Protein AF-A0A7X8UAV3-F1 (afdb_monomer)

Sequence (496 aa):
MQEWIASYLECLGEKLLIIQKEFDGFNDTNERLDLLALDESRILAVIENELGDTGKDVAWQALKYVSYCSTLTKQQIKEKFQAYLDKYSLNENAEEKIVKFFKDKPFSEISLNENDQRMILVAAKFRKEVTLTVMWKLNHGIQVQCIKVTPYEYNEEILLDMEQIIPVKVKFGESGPWRGSTGVARDKQEENMKKSRSLFIFTVLIVLAATLLVSCSNPAELGSKTGKNGLAAGKDAQSMLAQPAYHLAPFRTEPGILFYETPERVGFRMLDGIFLYNYKEDRMEVNFALSEGCFPSQYVISPAMGVDEQSIIINGFNPSDGTQCDHYYRYDIKSAKINRVEAKAADKFILPYPSEARQIQALRADTWAVEDLRYYPEGSAKAYVPFKIEELPTTTYEWSKHNQAIPLAPRLTLTRDGRFTFLYSELSSYLNYGQYRINGSEYTLNTKDGRYTYVFHKVGDNLSFDAKQSAVCTLDDSTDLPDGAIFSIKKQVPGT

Solvent-accessible surface area (backbone atoms only — not comparable to full-atom values): 28756 Å² total; per-residue (Å²): 107,70,71,54,48,74,74,42,46,64,61,77,74,51,72,68,45,78,37,40,66,63,44,39,90,52,87,98,46,82,63,64,46,51,31,35,28,38,39,88,87,34,27,42,35,34,37,38,72,48,91,61,95,74,40,77,55,58,70,54,51,38,50,54,51,39,59,62,55,64,74,46,46,55,65,56,50,44,52,49,22,32,58,38,25,66,74,79,39,77,93,57,57,40,64,61,53,52,18,55,72,60,73,67,44,58,64,91,79,57,76,44,43,86,56,82,50,32,34,36,39,36,26,68,62,81,39,68,70,44,51,52,53,50,51,52,34,46,78,71,74,42,49,59,36,34,31,37,39,47,81,43,81,55,94,95,37,82,44,75,48,63,43,56,66,34,67,71,69,79,86,79,81,89,77,87,82,93,81,90,82,84,86,91,89,51,87,76,60,50,59,61,51,46,53,54,50,55,57,48,58,57,53,41,61,60,51,49,68,63,46,65,82,74,69,78,76,72,85,85,74,75,73,84,83,82,64,101,48,65,57,74,88,84,70,62,49,59,77,35,62,34,76,44,62,66,69,50,35,72,72,54,92,67,75,41,48,53,23,33,76,58,102,48,38,41,25,35,33,43,93,64,23,43,36,29,32,30,68,78,75,74,40,71,72,40,78,32,15,71,38,92,56,74,51,53,89,71,42,46,78,49,65,29,35,21,70,79,75,48,32,40,36,38,35,30,33,22,78,89,78,68,48,66,38,63,39,34,35,42,32,33,62,89,79,73,44,43,41,74,43,88,41,76,63,64,77,82,47,43,48,78,59,61,54,71,73,50,33,65,64,28,38,45,51,94,53,46,50,61,56,46,34,29,39,31,54,90,99,44,91,62,68,41,67,76,41,56,72,92,74,48,69,59,51,47,26,34,31,82,87,55,68,82,89,51,96,69,63,34,34,41,28,37,37,84,87,34,36,35,25,50,46,58,34,89,76,55,91,68,83,46,36,29,42,44,47,77,60,91,52,38,34,45,34,36,28,73,83,66,83,42,42,42,32,31,35,57,55,86,88,27,35,26,35,37,48,88,73,21,58,90,48,63,27,77,87,73,46,65,64,54,65,62,42,60,24,36,64,59,77,79,71,81,82,129

Structure (mmCIF, N/CA/C/O backbone):
data_AF-A0A7X8UAV3-F1
#
_entry.id   AF-A0A7X8UAV3-F1
#
loop_
_atom_site.group_PDB
_atom_site.id
_atom_site.type_symbol
_atom_site.label_atom_id
_atom_site.label_alt_id
_atom_site.label_comp_id
_atom_site.label_asym_id
_atom_site.label_entity_id
_atom_site.label_seq_id
_atom_site.pdbx_PDB_ins_code
_atom_site.Cartn_x
_atom_site.Cartn_y
_atom_site.Cartn_z
_atom_site.occupancy
_atom_site.B_iso_or_equiv
_atom_site.auth_seq_id
_atom_site.auth_comp_id
_atom_site.auth_asym_id
_atom_site.auth_atom_id
_atom_site.pdbx_PDB_model_num
ATOM 1 N N . MET A 1 1 ? -23.070 18.636 -17.776 1.00 62.28 1 MET A N 1
ATOM 2 C CA . MET A 1 1 ? -22.454 17.919 -16.638 1.00 62.28 1 MET A CA 1
ATOM 3 C C . MET A 1 1 ? -23.043 18.389 -15.314 1.00 62.28 1 MET A C 1
ATOM 5 O O . MET A 1 1 ? -23.730 17.601 -14.686 1.00 62.28 1 MET A O 1
ATOM 9 N N . GLN A 1 2 ? -22.892 19.665 -14.950 1.00 65.19 2 GLN A N 1
ATOM 10 C CA . GLN A 1 2 ? -23.460 20.243 -13.723 1.00 65.19 2 GLN A CA 1
ATOM 11 C C . GLN A 1 2 ? -24.976 20.011 -13.551 1.00 65.19 2 GLN A C 1
ATOM 13 O O . GLN A 1 2 ? -25.397 19.490 -12.526 1.00 65.19 2 GLN A O 1
ATOM 18 N N . GLU A 1 3 ? -25.796 20.311 -14.570 1.00 68.31 3 GLU A N 1
ATOM 19 C CA . GLU A 1 3 ? -27.254 20.056 -14.530 1.00 68.31 3 GLU A CA 1
ATOM 20 C C . GLU A 1 3 ? -27.597 18.575 -14.313 1.00 68.31 3 GLU A C 1
ATOM 22 O O . GLU A 1 3 ? -28.582 18.244 -13.657 1.00 68.31 3 GLU A O 1
ATOM 27 N N . TRP A 1 4 ? -26.755 17.676 -14.827 1.00 70.38 4 TRP A N 1
ATOM 28 C CA . TRP A 1 4 ? -26.938 16.237 -14.673 1.00 70.38 4 TRP A CA 1
ATOM 29 C C . TRP A 1 4 ? -26.626 15.789 -13.244 1.00 70.38 4 TRP A C 1
ATOM 31 O O . TRP A 1 4 ? -27.417 15.070 -12.644 1.00 70.38 4 TRP A O 1
ATOM 41 N N . ILE A 1 5 ? -25.511 16.265 -12.678 1.00 67.88 5 ILE A N 1
ATOM 42 C CA . ILE A 1 5 ? -25.114 15.982 -11.290 1.00 67.88 5 ILE A CA 1
ATOM 43 C C . ILE A 1 5 ? -26.162 16.530 -10.316 1.00 67.88 5 ILE A C 1
ATOM 45 O O . ILE A 1 5 ? -26.572 15.825 -9.400 1.00 67.88 5 ILE A O 1
ATOM 49 N N . ALA A 1 6 ? -26.646 17.755 -10.539 1.00 63.75 6 ALA A N 1
ATOM 50 C CA . ALA A 1 6 ? -27.684 18.362 -9.708 1.00 63.75 6 ALA A CA 1
ATOM 51 C C . ALA A 1 6 ? -29.021 17.598 -9.770 1.00 63.75 6 ALA A C 1
ATOM 53 O O . ALA A 1 6 ? -29.738 17.546 -8.774 1.00 63.75 6 ALA A O 1
ATOM 54 N N . SER A 1 7 ? -29.340 16.985 -10.916 1.00 66.44 7 SER A N 1
ATOM 55 C CA . SER A 1 7 ? -30.576 16.211 -11.111 1.00 66.44 7 SER A CA 1
ATOM 56 C C . SER A 1 7 ? -30.490 14.773 -10.584 1.00 66.44 7 SER A C 1
ATOM 58 O O . SER A 1 7 ? -31.520 14.182 -10.273 1.00 66.44 7 SER A O 1
ATOM 60 N N . TYR A 1 8 ? -29.282 14.211 -10.459 1.00 68.94 8 TYR A N 1
ATOM 61 C CA . TYR A 1 8 ? -29.060 12.803 -10.114 1.00 68.94 8 TYR A CA 1
ATOM 62 C C . TYR A 1 8 ? -27.954 12.616 -9.068 1.00 68.94 8 TYR A C 1
ATOM 64 O O . TYR A 1 8 ? -27.073 11.792 -9.250 1.00 68.94 8 TYR A O 1
ATOM 72 N N . LEU A 1 9 ? -28.003 13.344 -7.949 1.00 69.62 9 LEU A N 1
ATOM 73 C CA . LEU A 1 9 ? -26.950 13.369 -6.911 1.00 69.62 9 LEU A CA 1
ATOM 74 C C . LEU A 1 9 ? -26.507 11.997 -6.381 1.00 69.62 9 LEU A C 1
ATOM 76 O O . LEU A 1 9 ? -25.360 11.839 -5.969 1.00 69.62 9 LEU A O 1
ATOM 80 N N . GLU A 1 10 ? -27.393 11.001 -6.424 1.00 69.00 10 GLU A N 1
ATOM 81 C CA . GLU A 1 10 ? -27.090 9.608 -6.077 1.00 69.00 10 GLU A CA 1
ATOM 82 C C . GLU A 1 10 ? -25.920 9.037 -6.903 1.00 69.00 10 GLU A C 1
ATOM 84 O O . GLU A 1 10 ? -25.206 8.151 -6.432 1.00 69.00 10 GLU A O 1
ATOM 89 N N . CYS A 1 11 ? -25.655 9.590 -8.096 1.00 69.81 11 CYS A N 1
ATOM 90 C CA . CYS A 1 11 ? -24.529 9.222 -8.955 1.00 69.81 11 CYS A CA 1
ATOM 91 C C . CYS A 1 11 ? -23.155 9.517 -8.330 1.00 69.81 11 CYS A C 1
ATOM 93 O O . CYS A 1 11 ? -22.162 8.920 -8.738 1.00 69.81 11 CYS A O 1
ATOM 95 N N . LEU A 1 12 ? -23.080 10.395 -7.323 1.00 77.88 12 LEU A N 1
ATOM 96 C CA . LEU A 1 12 ? -21.849 10.654 -6.565 1.00 77.88 12 LEU A CA 1
ATOM 97 C C . LEU A 1 12 ? -21.579 9.559 -5.508 1.00 77.88 12 LEU A C 1
ATOM 99 O O . LEU A 1 12 ? -20.529 9.522 -4.858 1.00 77.88 12 LEU A O 1
ATOM 103 N N . GLY A 1 13 ? -22.507 8.606 -5.368 1.00 73.00 13 GLY A N 1
ATOM 104 C CA . GLY A 1 13 ? -22.377 7.433 -4.511 1.00 73.00 13 GLY A CA 1
ATOM 105 C C . GLY A 1 13 ? -22.521 7.751 -3.026 1.00 73.00 13 GLY A C 1
ATOM 106 O O . GLY A 1 13 ? -21.902 7.070 -2.207 1.00 73.00 13 GLY A O 1
ATOM 107 N N . GLU A 1 14 ? -23.258 8.810 -2.695 1.00 81.69 14 GLU A N 1
ATOM 108 C CA . GLU A 1 14 ? -23.628 9.218 -1.340 1.00 81.69 14 GLU A CA 1
ATOM 109 C C . GLU A 1 14 ? -24.840 10.159 -1.373 1.00 81.69 14 GLU A C 1
ATOM 111 O O . GLU A 1 14 ? -25.177 10.737 -2.408 1.00 81.69 14 GLU A O 1
ATOM 116 N N . LYS A 1 15 ? -25.512 10.310 -0.228 1.00 88.44 15 LYS A N 1
ATOM 117 C CA . LYS A 1 15 ? -26.692 11.164 -0.118 1.00 88.44 15 LYS A CA 1
ATOM 118 C C . LYS A 1 15 ? -26.277 12.607 0.173 1.00 88.44 15 LYS A C 1
ATOM 120 O O . LYS A 1 15 ? -25.666 12.884 1.205 1.00 88.44 15 LYS A O 1
ATOM 125 N N . LEU A 1 16 ? -26.658 13.523 -0.714 1.00 92.12 16 LEU A N 1
ATOM 126 C CA . LEU A 1 16 ? -26.340 14.948 -0.623 1.00 92.12 16 LEU A CA 1
ATOM 127 C C . LEU A 1 16 ? -27.597 15.802 -0.759 1.00 92.12 16 LEU A C 1
ATOM 129 O O . LEU A 1 16 ? -28.515 15.465 -1.506 1.00 92.12 16 LEU A O 1
ATOM 133 N N . LEU A 1 17 ? -27.620 16.924 -0.045 1.00 92.94 17 LEU A N 1
ATOM 134 C CA . LEU A 1 17 ? -28.617 17.976 -0.205 1.00 92.94 17 LEU A CA 1
ATOM 135 C C . LEU A 1 17 ? -27.958 19.168 -0.888 1.00 92.94 17 LEU A C 1
ATOM 137 O O . LEU A 1 17 ? -27.161 19.860 -0.259 1.00 92.94 17 LEU A O 1
ATOM 141 N N . ILE A 1 18 ? -28.288 19.420 -2.154 1.00 92.62 18 ILE A N 1
ATOM 142 C CA . ILE A 1 18 ? -27.799 20.613 -2.854 1.00 92.62 18 ILE A CA 1
ATOM 143 C C . ILE A 1 18 ? -28.441 21.845 -2.239 1.00 92.62 18 ILE A C 1
ATOM 145 O O . ILE A 1 18 ? -29.665 21.955 -2.176 1.00 92.62 18 ILE A O 1
ATOM 149 N N . ILE A 1 19 ? -27.586 22.761 -1.795 1.00 93.25 19 ILE A N 1
ATOM 150 C CA . ILE A 1 19 ? -27.996 24.030 -1.203 1.00 93.25 19 ILE A CA 1
ATOM 151 C C . ILE A 1 19 ? -27.703 25.222 -2.108 1.00 93.25 19 ILE A C 1
ATOM 153 O O . ILE A 1 19 ? -28.259 26.294 -1.883 1.00 93.25 19 ILE A O 1
ATOM 157 N N . GLN A 1 20 ? -26.838 25.061 -3.115 1.00 91.56 20 GLN A N 1
ATOM 158 C CA . GLN A 1 20 ? -26.589 26.096 -4.110 1.00 91.56 20 GLN A CA 1
ATOM 159 C C . GLN A 1 20 ? -26.014 25.534 -5.418 1.00 91.56 20 GLN A C 1
ATOM 161 O O . GLN A 1 20 ? -25.312 24.521 -5.409 1.00 91.56 20 GLN A O 1
ATOM 166 N N . LYS A 1 21 ? -26.284 26.236 -6.527 1.00 89.62 21 LYS A N 1
ATOM 167 C CA . LYS A 1 21 ? -25.740 25.980 -7.867 1.00 89.62 21 LYS A CA 1
ATOM 168 C C . LYS A 1 21 ? -25.280 27.287 -8.511 1.00 89.62 21 LYS A C 1
ATOM 170 O O . LYS A 1 21 ? -26.042 28.253 -8.495 1.00 89.62 21 LYS A O 1
ATOM 175 N N . GLU A 1 22 ? -24.090 27.284 -9.108 1.00 84.50 22 GLU A N 1
ATOM 176 C CA . GLU A 1 22 ? -23.460 28.441 -9.764 1.00 84.50 22 GLU A CA 1
ATOM 177 C C . GLU A 1 22 ? -23.385 29.661 -8.841 1.00 84.50 22 GLU A C 1
ATOM 179 O O . GLU A 1 22 ? -23.854 30.749 -9.171 1.00 84.50 22 GLU A O 1
ATOM 184 N N . PHE A 1 23 ? -22.832 29.462 -7.644 1.00 82.81 23 PHE A N 1
ATOM 185 C CA . PHE A 1 23 ? -22.792 30.492 -6.615 1.00 82.81 23 PHE A CA 1
ATOM 186 C C . PHE A 1 23 ? -21.639 31.468 -6.813 1.00 82.81 23 PHE A C 1
ATOM 188 O O . PHE A 1 23 ? -20.482 31.069 -6.722 1.00 82.81 23 PHE A O 1
ATOM 195 N N . ASP A 1 24 ? -21.950 32.749 -6.963 1.00 80.44 24 ASP A N 1
ATOM 196 C CA . ASP A 1 24 ? -20.988 33.853 -7.068 1.00 80.44 24 ASP A CA 1
ATOM 197 C C . ASP A 1 24 ? -21.125 34.891 -5.935 1.00 80.44 24 ASP A C 1
ATOM 199 O O . ASP A 1 24 ? -20.444 35.908 -5.924 1.00 80.44 24 ASP A O 1
ATOM 203 N N . GLY A 1 25 ? -21.975 34.640 -4.933 1.00 78.00 25 GLY A N 1
ATOM 204 C CA . GLY A 1 25 ? -22.245 35.577 -3.834 1.00 78.00 25 GLY A CA 1
ATOM 205 C C . GLY A 1 25 ? -21.219 35.543 -2.693 1.00 78.00 25 GLY A C 1
ATOM 206 O O . GLY A 1 25 ? -21.607 35.620 -1.519 1.00 78.00 25 GLY A O 1
ATOM 207 N N . PHE A 1 26 ? -19.938 35.344 -3.007 1.00 79.62 26 PHE A N 1
ATOM 208 C CA . PHE A 1 26 ? -18.839 35.491 -2.051 1.00 79.62 26 PHE A CA 1
ATOM 209 C C . PHE A 1 26 ? -18.388 36.959 -2.005 1.00 79.62 26 PHE A C 1
ATOM 211 O O . PHE A 1 26 ? -18.413 37.657 -3.013 1.00 79.62 26 PHE A O 1
ATOM 218 N N . ASN A 1 27 ? -17.992 37.454 -0.831 1.00 72.38 27 ASN A N 1
ATOM 219 C CA . ASN A 1 27 ? -17.587 38.855 -0.695 1.00 72.38 27 ASN A CA 1
ATOM 220 C C . ASN A 1 27 ? -16.325 39.146 -1.522 1.00 72.38 27 ASN A C 1
ATOM 222 O O . ASN A 1 27 ? -15.382 38.357 -1.510 1.00 72.38 27 ASN A O 1
ATOM 226 N N . ASP A 1 28 ? -16.308 40.302 -2.189 1.00 70.31 28 ASP A N 1
ATOM 227 C CA . ASP A 1 28 ? -15.148 40.859 -2.901 1.00 70.31 28 ASP A CA 1
ATOM 228 C C . ASP A 1 28 ? -14.583 39.985 -4.039 1.00 70.31 28 ASP A C 1
ATOM 230 O O . ASP A 1 28 ? -13.444 40.171 -4.471 1.00 70.31 28 ASP A O 1
ATOM 234 N N . THR A 1 29 ? -15.378 39.048 -4.568 1.00 75.31 29 THR A N 1
ATOM 235 C CA . THR A 1 29 ? -14.990 38.195 -5.695 1.00 75.31 29 THR A CA 1
ATOM 236 C C . THR A 1 29 ? -16.182 37.858 -6.594 1.00 75.31 29 THR A C 1
ATOM 238 O O . THR A 1 29 ? -17.299 37.713 -6.118 1.00 75.31 29 THR A O 1
ATOM 241 N N . ASN A 1 30 ? -15.928 37.717 -7.899 1.00 74.56 30 ASN A N 1
ATOM 242 C CA . ASN A 1 30 ? -16.897 37.210 -8.884 1.00 74.56 30 ASN A CA 1
ATOM 243 C C . ASN A 1 30 ? -16.626 35.734 -9.230 1.00 74.56 30 ASN A C 1
ATOM 245 O O . ASN A 1 30 ? -17.049 35.240 -10.276 1.00 74.56 30 ASN A O 1
ATOM 249 N N . GLU A 1 31 ? -15.823 35.051 -8.412 1.00 81.44 31 GLU A N 1
ATOM 250 C CA . GLU A 1 31 ? -15.554 33.631 -8.591 1.00 81.44 31 GLU A CA 1
ATOM 251 C C . GLU A 1 31 ? -16.804 32.808 -8.295 1.00 81.44 31 GLU A C 1
ATOM 253 O O . GLU A 1 31 ? -17.526 33.061 -7.330 1.00 81.44 31 GLU A O 1
ATOM 258 N N . ARG A 1 32 ? -17.043 31.815 -9.150 1.00 84.44 32 ARG A N 1
ATOM 259 C CA . ARG A 1 32 ? -18.284 31.058 -9.181 1.00 84.44 32 ARG A CA 1
ATOM 260 C C . ARG A 1 32 ? -18.030 29.599 -8.836 1.00 84.44 32 ARG A C 1
ATOM 262 O O . ARG A 1 32 ? -17.356 28.903 -9.590 1.00 84.44 32 ARG A O 1
ATOM 269 N N . LEU A 1 33 ? -18.579 29.175 -7.707 1.00 87.38 33 LEU A N 1
ATOM 270 C CA . LEU A 1 33 ? -18.626 27.786 -7.262 1.00 87.38 33 LEU A CA 1
ATOM 271 C C . LEU A 1 33 ? -19.700 27.033 -8.057 1.00 87.38 33 LEU A C 1
ATOM 273 O O . LEU A 1 33 ? -20.838 27.507 -8.136 1.00 87.38 33 LEU A O 1
ATOM 277 N N . ASP A 1 34 ? -19.375 25.857 -8.589 1.00 89.88 34 ASP A N 1
ATOM 278 C CA . ASP A 1 34 ? -20.308 25.084 -9.420 1.00 89.88 34 ASP A CA 1
ATOM 279 C C . ASP A 1 34 ? -21.493 24.565 -8.593 1.00 89.88 34 ASP A C 1
ATOM 281 O O . ASP A 1 34 ? -22.655 24.872 -8.879 1.00 89.88 34 ASP A O 1
ATOM 285 N N . LEU A 1 35 ? -21.220 23.802 -7.532 1.00 92.12 35 LEU A N 1
ATOM 286 C CA . LEU A 1 35 ? -22.246 23.202 -6.679 1.00 92.12 35 LEU A CA 1
ATOM 287 C C . LEU A 1 35 ? -21.811 23.194 -5.204 1.00 92.12 35 LEU A C 1
ATOM 289 O O . LEU A 1 35 ? -20.675 22.863 -4.861 1.00 92.12 35 LEU A O 1
ATOM 293 N N . LEU A 1 36 ? -22.755 23.511 -4.315 1.00 94.19 36 LEU A N 1
ATOM 294 C CA . LEU A 1 36 ? -22.590 23.415 -2.863 1.00 94.19 36 LEU A CA 1
ATOM 295 C C . LEU A 1 36 ? -23.649 22.484 -2.284 1.00 94.19 36 LEU A C 1
ATOM 297 O O . LEU A 1 36 ? -24.844 22.668 -2.538 1.00 94.19 36 LEU A O 1
ATOM 301 N N . ALA A 1 37 ? -23.227 21.530 -1.460 1.00 94.50 37 ALA A N 1
ATOM 302 C CA . ALA A 1 37 ? -24.121 20.579 -0.816 1.00 94.50 37 ALA A CA 1
ATOM 303 C C . ALA A 1 37 ? -23.868 20.438 0.690 1.00 94.50 37 ALA A C 1
ATOM 305 O O . ALA A 1 37 ? -22.791 20.756 1.189 1.00 94.50 37 ALA A O 1
ATOM 306 N N . LEU A 1 38 ? -24.865 19.909 1.398 1.00 94.50 38 LEU A N 1
ATOM 307 C CA . LEU A 1 38 ? -24.730 19.325 2.730 1.00 94.50 38 LEU A CA 1
ATOM 308 C C . LEU A 1 38 ? -24.703 17.802 2.623 1.00 94.50 38 LEU A C 1
ATOM 310 O O . LEU A 1 38 ? -25.487 17.212 1.876 1.00 94.50 38 LEU A O 1
ATOM 314 N N . ASP A 1 39 ? -23.838 17.172 3.410 1.00 91.62 39 ASP A N 1
ATOM 315 C CA . ASP A 1 39 ? -23.808 15.720 3.562 1.00 91.62 39 ASP A CA 1
ATOM 316 C C . ASP A 1 39 ? -24.460 15.241 4.864 1.00 91.62 39 ASP A C 1
ATOM 318 O O . ASP A 1 39 ? -24.826 16.030 5.741 1.00 91.62 39 ASP A O 1
ATOM 322 N N . GLU A 1 40 ? -24.607 13.922 5.008 1.00 89.62 40 GLU A N 1
ATOM 323 C CA . GLU A 1 40 ? -25.211 13.314 6.200 1.00 89.62 40 GLU A CA 1
ATOM 324 C C . GLU A 1 40 ? -24.398 13.550 7.490 1.00 89.62 40 GLU A C 1
ATOM 326 O O . GLU A 1 40 ? -24.946 13.445 8.590 1.00 89.62 40 GLU A O 1
ATOM 331 N N . SER A 1 41 ? -23.118 13.921 7.373 1.00 88.44 41 SER A N 1
ATOM 332 C CA . SER A 1 41 ? -22.238 14.262 8.498 1.00 88.44 41 SER A CA 1
ATOM 333 C C . SER A 1 41 ? -22.388 15.712 8.966 1.00 88.44 41 SER A C 1
ATOM 335 O O . SER A 1 41 ? -21.832 16.063 10.013 1.00 88.44 41 SER A O 1
ATOM 337 N N . ARG A 1 42 ? -23.212 16.517 8.276 1.00 90.75 42 ARG A N 1
ATOM 338 C CA . ARG A 1 42 ? -23.506 17.937 8.554 1.00 90.75 42 ARG A CA 1
ATOM 339 C C . ARG A 1 42 ? -22.382 18.900 8.161 1.00 90.75 42 ARG A C 1
ATOM 341 O O . ARG A 1 42 ? -22.332 20.020 8.679 1.00 90.75 42 ARG A O 1
ATOM 348 N N . ILE A 1 43 ? -21.497 18.487 7.258 1.00 91.12 43 ILE A N 1
ATOM 349 C CA . ILE A 1 43 ? -20.448 19.353 6.704 1.00 91.12 43 ILE A CA 1
ATOM 350 C C . ILE A 1 43 ? -20.809 19.789 5.283 1.00 91.12 43 ILE A C 1
ATOM 352 O O . ILE A 1 43 ? -21.627 19.155 4.608 1.00 91.12 43 ILE A O 1
ATOM 356 N N . LEU A 1 44 ? -20.219 20.899 4.838 1.00 94.81 44 LEU A N 1
ATOM 357 C CA . LEU A 1 44 ? -20.378 21.355 3.462 1.00 94.81 44 LEU A CA 1
ATOM 358 C C . LEU A 1 44 ? -19.471 20.552 2.525 1.00 94.81 44 LEU A C 1
ATOM 360 O O . LEU A 1 44 ? -18.290 20.336 2.806 1.00 94.81 44 LEU A O 1
ATOM 364 N N . ALA A 1 45 ? -20.036 20.154 1.390 1.00 94.38 45 ALA A N 1
ATOM 365 C CA . ALA A 1 45 ? -19.331 19.557 0.271 1.00 94.38 45 ALA A CA 1
ATOM 366 C C . ALA A 1 45 ? -19.316 20.549 -0.899 1.00 94.38 45 ALA A C 1
ATOM 368 O O . ALA A 1 45 ? -20.363 20.914 -1.437 1.00 94.38 45 ALA A O 1
ATOM 369 N N . VAL A 1 46 ? -18.115 20.988 -1.266 1.00 94.44 46 VAL A N 1
ATOM 370 C CA . VAL A 1 46 ? -17.829 21.799 -2.453 1.00 94.44 46 VAL A CA 1
ATOM 371 C C . VAL A 1 46 ? -17.626 20.853 -3.624 1.00 94.44 46 VAL A C 1
ATOM 373 O O . VAL A 1 46 ? -16.716 20.024 -3.582 1.00 94.44 46 VAL A O 1
ATOM 376 N N . ILE A 1 47 ? -18.467 20.957 -4.649 1.00 92.69 47 ILE A N 1
ATOM 377 C CA . ILE A 1 47 ? -18.432 20.069 -5.809 1.00 92.69 47 ILE A CA 1
ATOM 378 C C . ILE A 1 47 ? -18.046 20.900 -7.031 1.00 92.69 47 ILE A C 1
ATOM 380 O O . ILE A 1 47 ? -18.800 21.780 -7.432 1.00 92.69 47 ILE A O 1
ATOM 384 N N . GLU A 1 48 ? -16.885 20.605 -7.610 1.00 91.00 48 GLU A N 1
ATOM 385 C CA . GLU A 1 48 ? -16.327 21.320 -8.763 1.00 91.00 48 GLU A CA 1
ATOM 386 C C . GLU A 1 48 ? -16.200 20.373 -9.951 1.00 91.00 48 GLU A C 1
ATOM 388 O O . GLU A 1 48 ? -15.632 19.279 -9.821 1.00 91.00 48 GLU A O 1
ATOM 393 N N . ASN A 1 49 ? -16.720 20.784 -11.109 1.00 86.31 49 ASN A N 1
ATOM 394 C CA . ASN A 1 49 ? -16.665 19.975 -12.318 1.00 86.31 49 ASN A CA 1
ATOM 395 C C . ASN A 1 49 ? -15.674 20.522 -13.342 1.00 86.31 49 ASN A C 1
ATOM 397 O O . ASN A 1 49 ? -15.716 21.683 -13.738 1.00 86.31 49 ASN A O 1
ATOM 401 N N . GLU A 1 50 ? -14.847 19.639 -13.884 1.00 79.50 50 GLU A N 1
ATOM 402 C CA . GLU A 1 50 ? -13.921 19.989 -14.946 1.00 79.50 50 GLU A CA 1
ATOM 403 C C . GLU A 1 50 ? -14.441 19.540 -16.315 1.00 79.50 50 GLU A C 1
ATOM 405 O O . GLU A 1 50 ? -14.587 18.349 -16.596 1.00 79.50 50 GLU A O 1
ATOM 410 N N . LEU A 1 51 ? -14.704 20.527 -17.178 1.00 65.62 51 LEU A N 1
ATOM 411 C CA . LEU A 1 51 ? -15.158 20.325 -18.559 1.00 65.62 51 LEU A CA 1
ATOM 412 C C . LEU A 1 51 ? -14.001 20.219 -19.570 1.00 65.62 51 LEU A C 1
ATOM 414 O O . LEU A 1 51 ? -14.243 19.892 -20.730 1.00 65.62 51 LEU A O 1
ATOM 418 N N . GLY A 1 52 ? -12.767 20.535 -19.162 1.00 59.34 52 GLY A N 1
ATOM 419 C CA . GLY A 1 52 ? -11.599 20.629 -20.040 1.00 59.34 52 GLY A CA 1
ATOM 420 C C . GLY A 1 52 ? -10.554 19.541 -19.797 1.00 59.34 52 GLY A C 1
ATOM 421 O O . GLY A 1 52 ? -10.504 18.913 -18.747 1.00 59.34 52 GLY A O 1
ATOM 422 N N . ASP A 1 53 ? -9.657 19.347 -20.762 1.00 54.47 53 ASP A N 1
ATOM 423 C CA . ASP A 1 53 ? -8.613 18.324 -20.662 1.00 54.47 53 ASP A CA 1
ATOM 424 C C . ASP A 1 53 ? -7.466 18.704 -19.717 1.00 54.47 53 ASP A C 1
ATOM 426 O O . ASP A 1 53 ? -6.575 17.879 -19.515 1.00 54.47 53 ASP A O 1
ATOM 430 N N . THR A 1 54 ? -7.393 19.941 -19.204 1.00 55.53 54 THR A N 1
ATOM 431 C CA . THR A 1 54 ? -6.181 20.512 -18.587 1.00 55.53 54 THR A CA 1
ATOM 432 C C . THR A 1 54 ? -5.905 20.108 -17.147 1.00 55.53 54 THR A C 1
ATOM 434 O O . THR A 1 54 ? -4.737 20.138 -16.769 1.00 55.53 54 THR A O 1
ATOM 437 N N . GLY A 1 55 ? -6.884 19.715 -16.342 1.00 55.88 55 GLY A N 1
ATOM 438 C CA . GLY A 1 55 ? -6.718 19.308 -14.941 1.00 55.88 55 GLY A CA 1
ATOM 439 C C . GLY A 1 55 ? -6.381 20.433 -13.954 1.00 55.88 55 GLY A C 1
ATOM 440 O O . GLY A 1 55 ? -6.715 20.373 -12.776 1.00 55.88 55 GLY A O 1
ATOM 441 N N . LYS A 1 56 ? -5.591 21.415 -14.399 1.00 59.16 56 LYS A N 1
ATOM 442 C CA . LYS A 1 56 ? -4.674 22.169 -13.532 1.00 59.16 56 LYS A CA 1
ATOM 443 C C . LYS A 1 56 ? -5.357 22.999 -12.448 1.00 59.16 56 LYS A C 1
ATOM 445 O O . LYS A 1 56 ? -4.831 23.058 -11.340 1.00 59.16 56 LYS A O 1
ATOM 450 N N . ASP A 1 57 ? -6.510 23.591 -12.739 1.00 69.81 57 ASP A N 1
ATOM 451 C CA . ASP A 1 57 ? -7.084 24.621 -11.868 1.00 69.81 57 ASP A CA 1
ATOM 452 C C . ASP A 1 57 ? -8.185 24.096 -10.935 1.00 69.81 57 ASP A C 1
ATOM 454 O O . ASP A 1 57 ? -8.414 24.691 -9.881 1.00 69.81 57 ASP A O 1
ATOM 458 N N . VAL A 1 58 ? -8.794 22.938 -11.232 1.00 78.19 58 VAL A N 1
ATOM 459 C CA . VAL A 1 58 ? -9.980 22.441 -10.506 1.00 78.19 58 VAL A CA 1
ATOM 460 C C . VAL A 1 58 ? -9.697 22.173 -9.022 1.00 78.19 58 VAL A C 1
ATOM 462 O O . VAL A 1 58 ? -10.479 22.530 -8.142 1.00 78.19 58 VAL A O 1
ATOM 465 N N . ALA A 1 59 ? -8.527 21.611 -8.699 1.00 80.38 59 ALA A N 1
ATOM 466 C CA . ALA A 1 59 ? -8.149 21.331 -7.314 1.00 80.38 59 ALA A CA 1
ATOM 467 C C . ALA A 1 59 ? -7.820 22.605 -6.520 1.00 80.38 59 ALA A C 1
ATOM 469 O O . ALA A 1 59 ? -7.966 22.617 -5.292 1.00 80.38 59 ALA A O 1
ATOM 470 N N . TRP A 1 60 ? -7.348 23.656 -7.194 1.00 82.81 60 TRP A N 1
ATOM 471 C CA . TRP A 1 60 ? -7.101 24.959 -6.581 1.00 82.81 60 TRP A CA 1
ATOM 472 C C . TRP A 1 60 ? -8.412 25.724 -6.377 1.00 82.81 60 TRP A C 1
ATOM 474 O O . TRP A 1 60 ? -8.640 26.249 -5.289 1.00 82.81 60 TRP A O 1
ATOM 484 N N . GLN A 1 61 ? -9.305 25.716 -7.370 1.00 85.06 61 GLN A N 1
ATOM 485 C CA . GLN A 1 61 ? -10.649 26.296 -7.280 1.00 85.06 61 GLN A CA 1
ATOM 486 C C . GLN A 1 61 ? -11.442 25.691 -6.122 1.00 85.06 61 GLN A C 1
ATOM 488 O O . GLN A 1 61 ? -11.858 26.422 -5.224 1.00 85.06 61 GLN A O 1
ATOM 493 N N . ALA A 1 62 ? -11.524 24.361 -6.054 1.00 89.50 62 ALA A N 1
ATOM 494 C CA . ALA A 1 62 ? -12.210 23.676 -4.962 1.00 89.50 62 ALA A CA 1
ATOM 495 C C . ALA A 1 62 ? -11.634 24.038 -3.582 1.00 89.50 62 ALA A C 1
ATOM 497 O O . ALA A 1 62 ? -12.382 24.216 -2.623 1.00 89.50 62 ALA A O 1
ATOM 498 N N . LEU A 1 63 ? -10.308 24.205 -3.474 1.00 89.38 63 LEU A N 1
ATOM 499 C CA . LEU A 1 63 ? -9.668 24.596 -2.215 1.00 89.38 63 LEU A CA 1
ATOM 500 C C . LEU A 1 63 ? -10.032 26.024 -1.800 1.00 89.38 63 LEU A C 1
ATOM 502 O O . LEU A 1 63 ? -10.320 26.264 -0.626 1.00 89.38 63 LEU A O 1
ATOM 506 N N . LYS A 1 64 ? -10.037 26.966 -2.750 1.00 89.62 64 LYS A N 1
ATOM 507 C CA . LYS A 1 64 ? -10.471 28.345 -2.491 1.00 89.62 64 LYS A CA 1
ATOM 508 C C . LYS A 1 64 ? -11.919 28.380 -2.016 1.00 89.62 64 LYS A C 1
ATOM 510 O O . LYS A 1 64 ? -12.211 29.013 -1.006 1.00 89.62 64 LYS A O 1
ATOM 515 N N . TYR A 1 65 ? -12.809 27.652 -2.684 1.00 90.56 65 TYR A N 1
ATOM 516 C CA . TYR A 1 65 ? -14.220 27.640 -2.313 1.00 90.56 65 TYR A CA 1
ATOM 517 C C . TYR A 1 65 ? -14.481 26.949 -0.978 1.00 90.56 65 TYR A C 1
ATOM 519 O O . TYR A 1 65 ? -15.312 27.431 -0.210 1.00 90.56 65 TYR A O 1
ATOM 527 N N . VAL A 1 66 ? -13.736 25.892 -0.643 1.00 90.88 66 VAL A N 1
ATOM 528 C CA . VAL A 1 66 ? -13.753 25.322 0.713 1.00 90.88 66 VAL A CA 1
ATOM 529 C C . VAL A 1 66 ? -13.344 26.370 1.744 1.00 90.88 66 VAL A C 1
ATOM 531 O O . VAL A 1 66 ? -14.049 26.546 2.734 1.00 90.88 66 VAL A O 1
ATOM 534 N N . SER A 1 67 ? -12.277 27.131 1.482 1.00 88.94 67 SER A N 1
ATOM 535 C CA . SER A 1 67 ? -11.849 28.224 2.363 1.00 88.94 67 SER A CA 1
ATOM 536 C C . SER A 1 67 ? -12.955 29.268 2.560 1.00 88.94 67 SER A C 1
ATOM 538 O O . SER A 1 67 ? -13.260 29.632 3.694 1.00 88.94 67 SER A O 1
ATOM 540 N N . TYR A 1 68 ? -13.648 29.684 1.496 1.00 89.06 68 TYR A N 1
ATOM 541 C CA . TYR A 1 68 ? -14.784 30.604 1.625 1.00 89.06 68 TYR A CA 1
ATOM 542 C C . TYR A 1 68 ? -15.939 29.996 2.433 1.00 89.06 68 TYR A C 1
ATOM 544 O O . TYR A 1 68 ? -16.513 30.660 3.301 1.00 89.06 68 TYR A O 1
ATOM 552 N N . CYS A 1 69 ? -16.245 28.717 2.201 1.00 90.75 69 CYS A N 1
ATOM 553 C CA . CYS A 1 69 ? -17.308 27.991 2.894 1.00 90.75 69 CYS A CA 1
ATOM 554 C C . CYS A 1 69 ? -17.003 27.723 4.376 1.00 90.75 69 CYS A C 1
ATOM 556 O O . CYS A 1 69 ? -17.938 27.574 5.164 1.00 90.75 69 CYS A O 1
ATOM 558 N N . SER A 1 70 ? -15.729 27.719 4.780 1.00 90.81 70 SER A N 1
ATOM 559 C CA . SER A 1 70 ? -15.317 27.503 6.177 1.00 90.81 70 SER A CA 1
ATOM 560 C C . SER A 1 70 ? -15.852 28.555 7.147 1.00 90.81 70 SER A C 1
ATOM 562 O O . SER A 1 70 ? -16.082 28.276 8.319 1.00 90.81 70 SER A O 1
ATOM 564 N N . THR A 1 71 ? -16.125 29.759 6.644 1.00 88.62 71 THR A N 1
ATOM 565 C CA . THR A 1 71 ? -16.637 30.877 7.447 1.00 88.62 71 THR A CA 1
ATOM 566 C C . THR A 1 71 ? -18.163 30.900 7.559 1.00 88.62 71 THR A C 1
ATOM 568 O O . THR A 1 71 ? -18.717 31.726 8.287 1.00 88.62 71 THR A O 1
ATOM 571 N N . LEU A 1 72 ? -18.865 30.014 6.842 1.00 91.50 72 LEU A N 1
ATOM 572 C CA . LEU A 1 72 ? -20.322 30.027 6.792 1.00 91.50 72 LEU A CA 1
ATOM 573 C C . LEU A 1 72 ? -20.929 29.484 8.080 1.00 91.50 72 LEU A C 1
ATOM 575 O O . LEU A 1 72 ? -20.739 28.329 8.460 1.00 91.50 72 LEU A O 1
ATOM 579 N N . THR A 1 73 ? -21.745 30.319 8.710 1.00 93.44 73 THR A N 1
ATOM 580 C CA . THR A 1 73 ? -22.556 29.925 9.860 1.00 93.44 73 THR A CA 1
ATOM 581 C C . THR A 1 73 ? -23.787 29.132 9.424 1.00 93.44 73 THR A C 1
ATOM 583 O O . THR A 1 73 ? -24.302 29.290 8.316 1.00 93.44 73 THR A O 1
ATOM 586 N N . LYS A 1 74 ? -24.346 28.339 10.344 1.00 94.50 74 LYS A N 1
ATOM 587 C CA . LYS A 1 74 ? -25.628 27.634 10.164 1.00 94.50 74 LYS A CA 1
ATOM 588 C C . LYS A 1 74 ? -26.747 28.528 9.610 1.00 94.50 74 LYS A C 1
ATOM 590 O O . LYS A 1 74 ? -27.515 28.090 8.756 1.00 94.50 74 LYS A O 1
ATOM 595 N N . GLN A 1 75 ? -26.845 29.767 10.090 1.00 94.62 75 GLN A N 1
ATOM 596 C CA . GLN A 1 75 ? -27.876 30.705 9.650 1.00 94.62 75 GLN A CA 1
ATOM 597 C C . GLN A 1 75 ? -27.624 31.181 8.211 1.00 94.62 75 GLN A C 1
ATOM 599 O O . GLN A 1 75 ? -28.543 31.148 7.398 1.00 94.62 75 GLN A O 1
ATOM 604 N N . GLN A 1 76 ? -26.375 31.504 7.862 1.00 93.75 76 GLN A N 1
ATOM 605 C CA . GLN A 1 76 ? -26.002 31.866 6.489 1.00 93.75 76 GLN A CA 1
ATOM 606 C C . GLN A 1 76 ? -26.194 30.703 5.508 1.00 93.75 76 GLN A C 1
ATOM 608 O O . GLN A 1 76 ? -26.592 30.929 4.369 1.00 93.75 76 GLN A O 1
ATOM 613 N N . ILE A 1 77 ? -25.948 29.460 5.934 1.00 95.25 77 ILE A N 1
ATOM 614 C CA . ILE A 1 77 ? -26.227 28.262 5.126 1.00 95.25 77 ILE A CA 1
ATOM 615 C C . ILE A 1 77 ? -27.724 28.170 4.819 1.00 95.25 77 ILE A C 1
ATOM 617 O O . ILE A 1 77 ? -28.094 27.993 3.659 1.00 95.25 77 ILE A O 1
ATOM 621 N N . LYS A 1 78 ? -28.588 28.350 5.830 1.00 96.00 78 LYS A N 1
ATOM 622 C CA . LYS A 1 78 ? -30.046 28.366 5.638 1.00 96.00 78 LYS A CA 1
ATOM 623 C C . LYS A 1 78 ? -30.482 29.479 4.683 1.00 96.00 78 LYS A C 1
ATOM 625 O O . LYS A 1 78 ? -31.282 29.226 3.792 1.00 96.00 78 LYS A O 1
ATOM 630 N N . GLU A 1 79 ? -29.958 30.690 4.853 1.00 94.69 79 GLU A N 1
ATOM 631 C CA . GLU A 1 79 ? -30.295 31.843 4.006 1.00 94.69 79 GLU A CA 1
ATOM 632 C C . GLU A 1 79 ? -29.872 31.631 2.551 1.00 94.69 79 GLU A C 1
ATOM 634 O O . GLU A 1 79 ? -30.668 31.844 1.638 1.00 94.69 79 GLU A O 1
ATOM 639 N N . LYS A 1 80 ? -28.646 31.140 2.328 1.00 93.38 80 LYS A N 1
ATOM 640 C CA . LYS A 1 80 ? -28.157 30.796 0.986 1.00 93.38 80 LYS A CA 1
ATOM 641 C C . LYS A 1 80 ? -28.989 29.684 0.351 1.00 93.38 80 LYS A C 1
ATOM 643 O O . LYS A 1 80 ? -29.274 29.765 -0.842 1.00 93.38 80 LYS A O 1
ATOM 648 N N . PHE A 1 81 ? -29.408 28.691 1.138 1.00 95.56 81 PHE A N 1
ATOM 649 C CA . PHE A 1 81 ? -30.276 27.623 0.650 1.00 95.56 81 PHE A CA 1
ATOM 650 C C . PHE A 1 81 ? -31.682 28.129 0.310 1.00 95.56 81 PHE A C 1
ATOM 652 O O . PHE A 1 81 ? -32.218 27.775 -0.735 1.00 95.56 81 PHE A O 1
ATOM 659 N N . GLN A 1 82 ? -32.265 29.007 1.130 1.00 95.19 82 GLN A N 1
ATOM 660 C CA . GLN A 1 82 ? -33.568 29.597 0.821 1.00 95.19 82 GLN A CA 1
ATOM 661 C C . GLN A 1 82 ? -33.505 30.415 -0.471 1.00 95.19 82 GLN A C 1
ATOM 663 O O . GLN A 1 82 ? -34.345 30.225 -1.341 1.00 95.19 82 GLN A O 1
ATOM 668 N N . ALA A 1 83 ? -32.459 31.224 -0.659 1.00 92.06 83 ALA A N 1
ATOM 669 C CA . ALA A 1 83 ? -32.264 31.979 -1.896 1.00 92.06 83 ALA A CA 1
ATOM 670 C C . ALA A 1 83 ? -32.131 31.072 -3.136 1.00 92.06 83 ALA A C 1
ATOM 672 O O . ALA A 1 83 ? -32.595 31.421 -4.221 1.00 92.06 83 ALA A O 1
ATOM 673 N N . TYR A 1 84 ? -31.515 29.895 -2.985 1.00 92.31 84 TYR A N 1
ATOM 674 C CA . TYR A 1 84 ? -31.483 28.876 -4.035 1.00 92.31 84 TYR A CA 1
ATOM 675 C C . TYR A 1 84 ? -32.885 28.319 -4.336 1.00 92.31 84 TYR A C 1
ATOM 677 O O . TYR A 1 84 ? -33.283 28.262 -5.502 1.00 92.31 84 TYR A O 1
ATOM 685 N N . LEU A 1 85 ? -33.660 27.957 -3.309 1.00 92.88 85 LEU A N 1
ATOM 686 C CA . LEU A 1 85 ? -35.025 27.443 -3.475 1.00 92.88 85 LEU A CA 1
ATOM 687 C C . LEU A 1 85 ? -35.957 28.482 -4.104 1.00 92.88 85 LEU A C 1
ATOM 689 O O . LEU A 1 85 ? -36.703 28.150 -5.018 1.00 92.88 85 LEU A O 1
ATOM 693 N N . ASP A 1 86 ? -35.850 29.748 -3.712 1.00 91.69 86 ASP A N 1
ATOM 694 C CA . ASP A 1 86 ? -36.655 30.831 -4.281 1.00 91.69 86 ASP A CA 1
ATOM 695 C C . ASP A 1 86 ? -36.421 30.995 -5.796 1.00 91.69 86 ASP A C 1
ATOM 697 O O . ASP A 1 86 ? -37.312 31.438 -6.521 1.00 91.69 86 ASP A O 1
ATOM 701 N N . LYS A 1 87 ? -35.238 30.602 -6.296 1.00 88.25 87 LYS A N 1
ATOM 702 C CA . LYS A 1 87 ? -34.886 30.653 -7.722 1.00 88.25 87 LYS A CA 1
ATOM 703 C C . LYS A 1 87 ? -35.325 29.413 -8.506 1.00 88.25 87 LYS A C 1
ATOM 705 O O . LYS A 1 87 ? -35.717 29.551 -9.663 1.00 88.25 87 LYS A O 1
ATOM 710 N N . TYR A 1 88 ? -35.228 28.218 -7.921 1.00 83.75 88 TYR A N 1
ATOM 711 C CA . TYR A 1 88 ? -35.380 26.952 -8.661 1.00 83.75 88 TYR A CA 1
ATOM 712 C C . TYR A 1 88 ? -36.573 26.082 -8.223 1.00 83.75 88 TYR A C 1
ATOM 714 O O . TYR A 1 88 ? -37.038 25.265 -9.014 1.00 83.75 88 TYR A O 1
ATOM 722 N N . SER A 1 89 ? -37.098 26.280 -7.012 1.00 82.44 89 SER A N 1
ATOM 723 C CA . SER A 1 89 ? -38.149 25.465 -6.385 1.00 82.44 89 SER A CA 1
ATOM 724 C C . SER A 1 89 ? -39.112 26.340 -5.572 1.00 82.44 89 SER A C 1
ATOM 726 O O . SER A 1 89 ? -39.117 26.332 -4.339 1.00 82.44 89 SER A O 1
ATOM 728 N N . LEU A 1 90 ? -39.936 27.116 -6.281 1.00 76.94 90 LEU A N 1
ATOM 729 C CA . LEU A 1 90 ? -40.882 28.060 -5.681 1.00 76.94 90 LEU A CA 1
ATOM 730 C C . LEU A 1 90 ? -41.795 27.370 -4.649 1.00 76.94 90 LEU A C 1
ATOM 732 O O . LEU A 1 90 ? -42.438 26.365 -4.955 1.00 76.94 90 LEU A O 1
ATOM 736 N N . ASN A 1 91 ? -41.911 27.978 -3.465 1.00 85.81 91 ASN A N 1
ATOM 737 C CA . ASN A 1 91 ? -42.687 27.517 -2.300 1.00 85.81 91 ASN A CA 1
ATOM 738 C C . ASN A 1 91 ? -42.055 26.399 -1.453 1.00 85.81 91 ASN A C 1
ATOM 740 O O . ASN A 1 91 ? -42.741 25.832 -0.603 1.00 85.81 91 ASN A O 1
ATOM 744 N N . GLU A 1 92 ? -40.772 26.085 -1.632 1.00 92.50 92 GLU A N 1
ATOM 745 C CA . GLU A 1 92 ? -40.060 25.205 -0.702 1.00 92.50 92 GLU A CA 1
ATOM 746 C C . GLU A 1 92 ? -39.376 25.991 0.427 1.00 92.50 92 GLU A C 1
ATOM 748 O O . GLU A 1 92 ? -38.860 27.092 0.228 1.00 92.50 92 GLU A O 1
ATOM 753 N N . ASN A 1 93 ? -39.351 25.406 1.627 1.00 95.38 93 ASN A N 1
ATOM 754 C CA . ASN A 1 93 ? -38.689 25.982 2.792 1.00 95.38 93 ASN A CA 1
ATOM 755 C C . ASN A 1 93 ? -37.351 25.276 3.070 1.00 95.38 93 ASN A C 1
ATOM 757 O O . ASN A 1 93 ? -37.289 24.050 3.219 1.00 95.38 93 ASN A O 1
ATOM 761 N N . ALA A 1 94 ? -36.276 26.060 3.173 1.00 95.44 94 ALA A N 1
ATOM 762 C CA . ALA A 1 94 ? -34.925 25.557 3.408 1.00 95.44 94 ALA A CA 1
ATOM 763 C C . ALA A 1 94 ? -34.793 24.811 4.742 1.00 95.44 94 ALA A C 1
ATOM 765 O O . ALA A 1 94 ? -34.142 23.768 4.811 1.00 95.44 94 ALA A O 1
ATOM 766 N N . GLU A 1 95 ? -35.421 25.324 5.801 1.00 96.19 95 GLU A N 1
ATOM 767 C CA . GLU A 1 95 ? -35.377 24.717 7.131 1.00 96.19 95 GLU A CA 1
ATOM 768 C C . GLU A 1 95 ? -36.055 23.345 7.129 1.00 96.19 95 GLU A C 1
ATOM 770 O O . GLU A 1 95 ? -35.462 22.370 7.586 1.00 96.19 95 GLU A O 1
ATOM 775 N N . GLU A 1 96 ? -37.241 23.239 6.528 1.00 95.75 96 GLU A N 1
ATOM 776 C CA . GLU A 1 96 ? -37.974 21.973 6.400 1.00 95.75 96 GLU A CA 1
ATOM 777 C C . GLU A 1 96 ? -37.190 20.929 5.595 1.00 95.75 96 GLU A C 1
ATOM 779 O O . GLU A 1 96 ? -37.120 19.760 5.980 1.00 95.75 96 GLU A O 1
ATOM 784 N N . LYS A 1 97 ? -36.549 21.340 4.494 1.00 94.88 97 LYS A N 1
ATOM 785 C CA . LYS A 1 97 ? -35.711 20.456 3.667 1.00 94.88 97 LYS A CA 1
ATOM 786 C C . LYS A 1 97 ? -34.484 19.958 4.429 1.00 94.88 97 LYS A C 1
ATOM 788 O O . LYS A 1 97 ? -34.170 18.770 4.344 1.00 94.88 97 LYS A O 1
ATOM 793 N N . ILE A 1 98 ? -33.828 20.826 5.204 1.00 95.62 98 ILE A N 1
ATOM 794 C CA . ILE A 1 98 ? -32.704 20.449 6.074 1.00 95.62 98 ILE A CA 1
ATOM 795 C C . ILE A 1 98 ? -33.172 19.465 7.154 1.00 95.62 98 ILE A C 1
ATOM 797 O O . ILE A 1 98 ? -32.565 18.408 7.323 1.00 95.62 98 ILE A O 1
ATOM 801 N N . VAL A 1 99 ? -34.268 19.770 7.854 1.00 95.38 99 VAL A N 1
ATOM 802 C CA . VAL A 1 99 ? -34.851 18.904 8.895 1.00 95.38 99 VAL A CA 1
ATOM 803 C C . VAL A 1 99 ? -35.171 17.520 8.327 1.00 95.38 99 VAL A C 1
ATOM 805 O O . VAL A 1 99 ? -34.731 16.507 8.874 1.00 95.38 99 VAL A O 1
ATOM 808 N N . LYS A 1 100 ? -35.840 17.469 7.171 1.00 94.69 100 LYS A N 1
ATOM 809 C CA . LYS A 1 100 ? -36.166 16.218 6.477 1.00 94.69 100 LYS A CA 1
ATOM 810 C C . LYS A 1 100 ? -34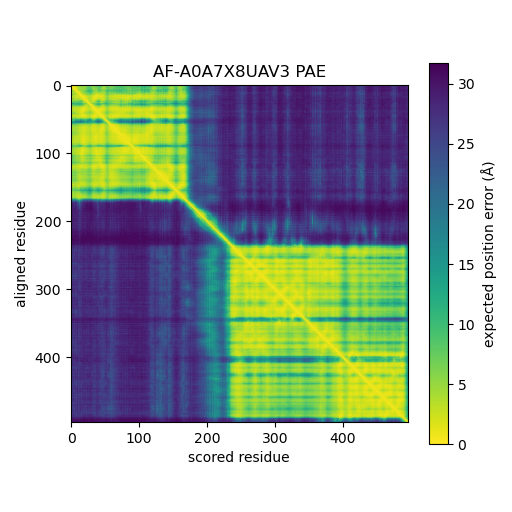.916 15.440 6.063 1.00 94.69 100 LYS A C 1
ATOM 812 O O . LYS A 1 100 ? -34.872 14.215 6.187 1.00 94.69 100 LYS A O 1
ATOM 817 N N . PHE A 1 101 ? -33.885 16.127 5.572 1.00 94.25 101 PHE A N 1
ATOM 818 C CA . PHE A 1 101 ? -32.626 15.493 5.181 1.00 94.25 101 PHE A CA 1
ATOM 819 C C . PHE A 1 101 ? -31.934 14.814 6.372 1.00 94.25 101 PHE A C 1
ATOM 821 O O . PHE A 1 101 ? -31.487 13.671 6.248 1.00 94.25 101 PHE A O 1
ATOM 828 N N . PHE A 1 102 ? -31.958 15.456 7.544 1.00 93.69 102 PHE A N 1
ATOM 829 C CA . PHE A 1 102 ? -31.409 14.941 8.802 1.00 93.69 102 PHE A CA 1
ATOM 830 C C . PHE A 1 102 ? -32.424 14.157 9.656 1.00 93.69 102 PHE A C 1
ATOM 832 O O . PHE A 1 102 ? -32.314 14.132 10.883 1.00 93.69 102 PHE A O 1
ATOM 839 N N . LYS A 1 103 ? -33.368 13.453 9.010 1.00 92.38 103 LYS A N 1
ATOM 840 C CA . LYS A 1 103 ? -34.297 12.494 9.645 1.00 92.38 103 LYS A CA 1
ATOM 841 C C . LYS A 1 103 ? -35.201 13.134 10.710 1.00 92.38 103 LYS A C 1
ATOM 843 O O . LYS A 1 103 ? -35.343 12.602 11.808 1.00 92.38 103 LYS A O 1
ATOM 848 N N . ASP A 1 104 ? -35.781 14.282 10.370 1.00 92.12 104 ASP A N 1
ATOM 849 C CA . ASP A 1 104 ? -36.774 15.026 11.159 1.00 92.12 104 ASP A CA 1
ATOM 850 C C . ASP A 1 104 ? -36.267 15.539 12.518 1.00 92.12 104 ASP A C 1
ATOM 852 O O . ASP A 1 104 ? -37.044 15.843 13.425 1.00 92.12 104 ASP A O 1
ATOM 856 N N . LYS A 1 105 ? -34.944 15.685 12.665 1.00 90.25 105 LYS A N 1
ATOM 857 C CA . LYS A 1 105 ? -34.352 16.331 13.839 1.00 90.25 105 LYS A CA 1
ATOM 858 C C . LYS A 1 105 ? -34.695 17.831 13.840 1.00 90.25 105 LYS A C 1
ATOM 860 O O . LYS A 1 105 ? -34.488 18.474 12.810 1.00 90.25 105 LYS A O 1
ATOM 865 N N . PRO A 1 106 ? -35.151 18.426 14.963 1.00 92.06 106 PRO A N 1
ATOM 866 C CA . PRO A 1 106 ? -35.453 19.855 15.021 1.00 92.06 106 PRO A CA 1
ATOM 867 C C . PRO A 1 106 ? -34.267 20.706 14.566 1.00 92.06 106 PRO A C 1
ATOM 869 O O . PRO A 1 106 ? -33.135 20.464 14.994 1.00 92.06 106 PRO A O 1
ATOM 872 N N . PHE A 1 107 ? -34.514 21.734 13.743 1.00 92.69 107 PHE A N 1
ATOM 873 C CA . PHE A 1 107 ? -33.436 22.558 13.191 1.00 92.69 107 PHE A CA 1
ATOM 874 C C . PHE A 1 107 ? -32.554 23.151 14.288 1.00 92.69 107 PHE A C 1
ATOM 876 O O . PHE A 1 107 ? -31.338 23.165 14.137 1.00 92.69 107 PHE A O 1
ATOM 883 N N . SER A 1 108 ? -33.123 23.569 15.423 1.00 91.62 108 SER A N 1
ATOM 884 C CA . SER A 1 108 ? -32.390 24.074 16.595 1.00 91.62 108 SER A CA 1
ATOM 885 C C . SER A 1 108 ? -31.308 23.115 17.110 1.00 91.62 108 SER A C 1
ATOM 887 O O . SER A 1 108 ? -30.254 23.581 17.533 1.00 91.62 108 SER A O 1
ATOM 889 N N . GLU A 1 109 ? -31.514 21.802 17.003 1.00 90.56 109 GLU A N 1
ATOM 890 C CA . GLU A 1 109 ? -30.598 20.760 17.484 1.00 90.56 109 GLU A CA 1
ATOM 891 C C . GLU A 1 109 ? -29.614 20.250 16.417 1.00 90.56 109 GLU A C 1
ATOM 893 O O . GLU A 1 109 ? -28.764 19.394 16.696 1.00 90.56 109 GLU A O 1
ATOM 898 N N . ILE A 1 110 ? -29.738 20.717 15.175 1.00 90.31 110 ILE A N 1
ATOM 899 C CA . ILE A 1 110 ? -28.796 20.404 14.100 1.00 90.31 110 ILE A CA 1
ATOM 900 C C . ILE A 1 110 ? -27.667 21.429 14.155 1.00 90.31 110 ILE A C 1
ATOM 902 O O . ILE A 1 110 ? -27.890 22.617 13.924 1.00 90.31 110 ILE A O 1
ATOM 906 N N . SER A 1 111 ? -26.448 20.986 14.437 1.00 91.56 111 SER A N 1
ATOM 907 C CA . SER A 1 111 ? -25.266 21.784 14.138 1.00 91.56 111 SER A CA 1
ATOM 908 C C . SER A 1 111 ? -24.853 21.582 12.683 1.00 91.56 111 SER A C 1
ATOM 910 O O . SER A 1 111 ? -24.910 20.463 12.180 1.00 91.56 111 SER A O 1
ATOM 912 N N . LEU A 1 112 ? -24.494 22.665 11.994 1.00 92.06 112 LEU A N 1
ATOM 913 C CA . LEU A 1 112 ? -24.025 22.634 10.609 1.00 92.06 112 LEU A CA 1
ATOM 914 C C . LEU A 1 112 ? -22.652 23.284 10.550 1.00 92.06 112 LEU A C 1
ATOM 916 O O . LEU A 1 112 ? -22.460 24.337 11.158 1.00 92.06 112 LEU A O 1
ATOM 920 N N . ASN A 1 113 ? -21.759 22.690 9.761 1.00 89.69 113 ASN A N 1
ATOM 921 C CA . ASN A 1 113 ? -20.467 23.277 9.417 1.00 89.69 113 ASN A CA 1
ATOM 922 C C . ASN A 1 113 ? -19.525 23.513 10.617 1.00 89.69 113 ASN A C 1
ATOM 924 O O . ASN A 1 113 ? -18.768 24.474 10.630 1.00 89.69 113 ASN A O 1
ATOM 928 N N . GLU A 1 114 ? -19.585 22.648 11.638 1.00 85.56 114 GLU A N 1
ATOM 929 C CA . GLU A 1 114 ? -18.689 22.702 12.812 1.00 85.56 114 GLU A CA 1
ATOM 930 C C . GLU A 1 114 ? -17.323 22.043 12.571 1.00 85.56 114 GLU A C 1
ATOM 932 O O . GLU A 1 114 ? -16.373 22.320 13.297 1.00 85.56 114 GLU A O 1
ATOM 937 N N . ASN A 1 115 ? -17.234 21.163 11.571 1.00 84.25 115 ASN A N 1
ATOM 938 C CA . ASN A 1 115 ? -15.996 20.508 11.154 1.00 84.25 115 ASN A CA 1
ATOM 939 C C . ASN A 1 115 ? -15.547 21.054 9.794 1.00 84.25 115 ASN A C 1
ATOM 941 O O . ASN A 1 115 ? -16.334 21.702 9.098 1.00 84.25 115 ASN A O 1
ATOM 945 N N . ASP A 1 116 ? -14.316 20.723 9.401 1.00 84.75 116 ASP A N 1
ATOM 946 C CA . ASP A 1 116 ? -13.768 21.079 8.093 1.00 84.75 116 ASP A CA 1
ATOM 947 C C . ASP A 1 116 ? -14.645 20.576 6.939 1.00 84.75 116 ASP A C 1
ATOM 949 O O . ASP A 1 116 ? -15.223 19.486 6.980 1.00 84.75 116 ASP A O 1
ATOM 953 N N . GLN A 1 117 ? -14.741 21.397 5.896 1.00 92.44 117 GLN A N 1
ATOM 954 C CA . GLN A 1 117 ? -15.509 21.114 4.687 1.00 92.44 117 GLN A CA 1
ATOM 955 C C . GLN A 1 117 ? -14.715 20.185 3.771 1.00 92.44 117 GLN A C 1
ATOM 957 O O . GLN A 1 117 ? -13.492 20.056 3.876 1.00 92.44 117 GLN A O 1
ATOM 962 N N . ARG A 1 118 ? -15.411 19.556 2.826 1.00 93.19 118 ARG A N 1
ATOM 963 C CA . ARG A 1 118 ? -14.793 18.619 1.885 1.00 93.19 118 ARG A CA 1
ATOM 964 C C . ARG A 1 118 ? -14.969 19.033 0.436 1.00 93.19 118 ARG A C 1
ATOM 966 O O . ARG A 1 118 ? -15.881 19.781 0.090 1.00 93.19 118 ARG A O 1
ATOM 973 N N . MET A 1 119 ? -14.088 18.512 -0.408 1.00 93.62 119 MET A N 1
ATOM 974 C CA . MET A 1 119 ? -14.092 18.725 -1.854 1.00 93.62 119 MET A CA 1
ATOM 975 C C . MET A 1 119 ? -14.546 17.460 -2.585 1.00 93.62 119 MET A C 1
ATOM 977 O O . MET A 1 119 ? -14.115 16.358 -2.249 1.00 93.62 119 MET A O 1
ATOM 981 N N . ILE A 1 120 ? -15.344 17.620 -3.633 1.00 92.50 120 ILE A N 1
ATOM 982 C CA . ILE A 1 120 ? -15.685 16.573 -4.594 1.00 92.50 120 ILE A CA 1
ATOM 983 C C . ILE A 1 120 ? -15.340 17.115 -5.979 1.00 92.50 120 ILE A C 1
ATOM 985 O O . ILE A 1 120 ? -15.959 18.051 -6.471 1.00 92.50 120 ILE A O 1
ATOM 989 N N . LEU A 1 121 ? -14.315 16.550 -6.601 1.00 91.31 121 LEU A N 1
ATOM 990 C CA . LEU A 1 121 ? -13.888 16.915 -7.944 1.00 91.31 121 LEU A CA 1
ATOM 991 C C . LEU A 1 121 ? -14.527 15.944 -8.927 1.00 91.31 121 LEU A C 1
ATOM 993 O O . LEU A 1 121 ? -14.435 14.730 -8.730 1.00 91.31 121 LEU A O 1
ATOM 997 N N . VAL A 1 122 ? -15.145 16.452 -9.988 1.00 88.50 122 VAL A N 1
ATOM 998 C CA . VAL A 1 122 ? -15.816 15.621 -10.992 1.00 88.50 122 VAL A CA 1
ATOM 999 C C . VAL A 1 122 ? -15.250 15.923 -12.376 1.00 88.50 122 VAL A C 1
ATOM 1001 O O . VAL A 1 122 ? -15.366 17.041 -12.860 1.00 88.50 122 VAL A O 1
ATOM 1004 N N . ALA A 1 123 ? -14.631 14.943 -13.034 1.00 86.44 123 ALA A N 1
ATOM 1005 C CA . ALA A 1 123 ? -13.957 15.167 -14.318 1.00 86.44 123 ALA A CA 1
ATOM 1006 C C . ALA A 1 123 ? -14.001 13.928 -15.215 1.00 86.44 123 ALA A C 1
ATOM 1008 O O . ALA A 1 123 ? -14.066 12.802 -14.728 1.00 86.44 123 ALA A O 1
ATOM 1009 N N . ALA A 1 124 ? -13.889 14.103 -16.534 1.00 82.06 124 ALA A N 1
ATOM 1010 C CA . ALA A 1 124 ? -13.749 12.963 -17.448 1.00 82.06 124 ALA A CA 1
ATOM 1011 C C . ALA A 1 124 ? -12.388 12.256 -17.311 1.00 82.06 124 ALA A C 1
ATOM 1013 O O . ALA A 1 124 ? -12.256 11.039 -17.484 1.00 82.06 124 ALA A O 1
ATOM 1014 N N . LYS A 1 125 ? -11.357 13.030 -16.965 1.00 80.75 125 LYS A N 1
ATOM 1015 C CA . LYS A 1 125 ? -9.986 12.562 -16.791 1.00 80.75 125 LYS A CA 1
ATOM 1016 C C . LYS A 1 125 ? -9.291 13.406 -15.732 1.00 80.75 125 LYS A C 1
ATOM 1018 O O . LYS A 1 125 ? -9.270 14.624 -15.832 1.00 80.75 125 LYS A O 1
ATOM 1023 N N . PHE A 1 126 ? -8.648 12.752 -14.770 1.00 79.81 126 PHE A N 1
ATOM 1024 C CA . PHE A 1 126 ? -7.765 13.421 -13.818 1.00 79.81 126 PHE A CA 1
ATOM 1025 C C . PHE A 1 126 ? -6.319 13.278 -14.274 1.00 79.81 126 PHE A C 1
ATOM 1027 O O . PHE A 1 126 ? -5.836 12.166 -14.497 1.00 79.81 126 PHE A O 1
ATOM 1034 N N . ARG A 1 127 ? -5.621 14.404 -14.432 1.00 77.00 127 ARG A N 1
ATOM 1035 C CA . ARG A 1 127 ? -4.183 14.386 -14.713 1.00 77.00 127 ARG A CA 1
ATOM 1036 C C . ARG A 1 127 ? -3.385 14.018 -13.468 1.00 77.00 127 ARG A C 1
ATOM 1038 O O . ARG A 1 127 ? -3.851 14.209 -12.343 1.00 77.00 127 ARG A O 1
ATOM 1045 N N . LYS A 1 128 ? -2.157 13.538 -13.676 1.00 75.38 128 LYS A N 1
ATOM 1046 C CA . LYS A 1 128 ? -1.266 13.102 -12.595 1.00 75.38 128 LYS A CA 1
ATOM 1047 C C . LYS A 1 128 ? -1.062 14.207 -11.558 1.00 75.38 128 LYS A C 1
ATOM 1049 O O . LYS A 1 128 ? -1.166 13.943 -10.366 1.00 75.38 128 LYS A O 1
ATOM 1054 N N . GLU A 1 129 ? -0.853 15.439 -12.004 1.00 77.44 129 GLU A N 1
ATOM 1055 C CA . GLU A 1 129 ? -0.650 16.617 -11.158 1.00 77.44 129 GLU A CA 1
ATOM 1056 C C . GLU A 1 129 ? -1.831 16.834 -10.204 1.00 77.44 129 GLU A C 1
ATOM 1058 O O . GLU A 1 129 ? -1.630 17.014 -9.006 1.00 77.44 129 GLU A O 1
ATOM 1063 N N . VAL A 1 130 ? -3.062 16.704 -10.708 1.00 77.25 130 VAL A N 1
ATOM 1064 C CA . VAL A 1 130 ? -4.288 16.819 -9.904 1.00 77.25 130 VAL A CA 1
ATOM 1065 C C . VAL A 1 130 ? -4.363 15.691 -8.888 1.00 77.25 130 VAL A C 1
ATOM 1067 O O . VAL A 1 130 ? -4.573 15.941 -7.703 1.00 77.25 130 VAL A O 1
ATOM 1070 N N . THR A 1 131 ? -4.138 14.448 -9.326 1.00 80.19 131 THR A N 1
ATOM 1071 C CA . THR A 1 131 ? -4.176 13.291 -8.422 1.00 80.19 131 THR A CA 1
ATOM 1072 C C . THR A 1 131 ? -3.104 13.373 -7.333 1.00 80.19 131 THR A C 1
ATOM 1074 O O . THR A 1 131 ? -3.402 13.070 -6.185 1.00 80.19 131 THR A O 1
ATOM 1077 N N . LEU A 1 132 ? -1.896 13.867 -7.634 1.00 76.69 132 LEU A N 1
ATOM 1078 C CA . LEU A 1 132 ? -0.832 14.074 -6.645 1.00 76.69 132 LEU A CA 1
ATOM 1079 C C . LEU A 1 132 ? -1.226 15.126 -5.603 1.00 76.69 132 LEU A C 1
ATOM 1081 O O . LEU A 1 132 ? -1.062 14.892 -4.407 1.00 76.69 132 LEU A O 1
ATOM 1085 N N . THR A 1 133 ? -1.792 16.257 -6.033 1.00 78.19 133 THR A N 1
ATOM 1086 C CA . THR A 1 133 ? -2.284 17.296 -5.116 1.00 78.19 133 THR A CA 1
ATOM 1087 C C . THR A 1 133 ? -3.425 16.784 -4.238 1.00 78.19 133 THR A C 1
ATOM 1089 O O . THR A 1 133 ? -3.449 17.049 -3.038 1.00 78.19 133 THR A O 1
ATOM 1092 N N . VAL A 1 134 ? -4.364 16.033 -4.812 1.00 83.44 134 VAL A N 1
ATOM 1093 C CA . VAL A 1 134 ? -5.490 15.424 -4.088 1.00 83.44 134 VAL A CA 1
ATOM 1094 C C . VAL A 1 134 ? -4.995 14.411 -3.053 1.00 83.44 134 VAL A C 1
ATOM 1096 O O . VAL A 1 134 ? -5.422 14.457 -1.902 1.00 83.44 134 VAL A O 1
ATOM 1099 N N . MET A 1 135 ? -4.056 13.539 -3.423 1.00 78.81 135 MET A N 1
ATOM 1100 C CA . MET A 1 135 ? -3.472 12.564 -2.497 1.00 78.81 135 MET A CA 1
ATOM 1101 C C . MET A 1 135 ? -2.680 13.245 -1.377 1.00 78.81 135 MET A C 1
ATOM 1103 O O . MET A 1 135 ? -2.801 12.854 -0.218 1.00 78.81 135 MET A O 1
ATOM 1107 N N . TRP A 1 136 ? -1.923 14.304 -1.688 1.00 82.12 136 TRP A N 1
ATOM 1108 C CA . TRP A 1 136 ? -1.245 15.108 -0.670 1.00 82.12 136 TRP A CA 1
ATOM 1109 C C . TRP A 1 136 ? -2.246 15.703 0.326 1.00 82.12 136 TRP A C 1
ATOM 1111 O O . TRP A 1 136 ? -2.049 15.573 1.530 1.00 82.12 136 TRP A O 1
ATOM 1121 N N . LYS A 1 137 ? -3.350 16.285 -0.161 1.00 79.25 137 LYS A N 1
ATOM 1122 C CA . LYS A 1 137 ? -4.423 16.837 0.679 1.00 79.25 137 LYS A CA 1
ATOM 1123 C C . LYS A 1 137 ? -5.009 15.777 1.619 1.00 79.25 137 LYS A C 1
ATOM 1125 O O . LYS A 1 137 ? -5.076 16.022 2.822 1.00 79.25 137 LYS A O 1
ATOM 1130 N N . LEU A 1 138 ? -5.334 14.589 1.102 1.00 78.50 138 LEU A N 1
ATOM 1131 C CA . LEU A 1 138 ? -5.832 13.471 1.915 1.00 78.50 138 LEU A CA 1
ATOM 1132 C C . LEU A 1 138 ? -4.853 13.074 3.025 1.00 78.50 138 LEU A C 1
ATOM 1134 O O . LEU A 1 138 ? -5.262 12.931 4.176 1.00 78.50 138 LEU A O 1
ATOM 1138 N N . ASN A 1 139 ? -3.560 12.968 2.706 1.00 64.31 139 ASN A N 1
ATOM 1139 C CA . ASN A 1 139 ? -2.517 12.631 3.683 1.00 64.31 139 ASN A CA 1
ATOM 1140 C C . ASN A 1 139 ? -2.354 13.689 4.788 1.00 64.31 139 ASN A C 1
ATOM 1142 O O . ASN A 1 139 ? -1.793 13.391 5.839 1.00 64.31 139 ASN A O 1
ATOM 1146 N N . HIS A 1 140 ? -2.848 14.908 4.564 1.00 74.50 140 HIS A N 1
ATOM 1147 C CA . HIS A 1 140 ? -2.824 16.009 5.528 1.00 74.50 140 HIS A CA 1
ATOM 1148 C C . HIS A 1 140 ? -4.204 16.269 6.154 1.00 74.50 140 HIS A C 1
ATOM 1150 O O . HIS A 1 140 ? -4.436 17.338 6.711 1.00 74.50 140 HIS A O 1
ATOM 1156 N N . GLY A 1 141 ? -5.127 15.304 6.067 1.00 77.19 141 GLY A N 1
ATOM 1157 C CA . GLY A 1 141 ? -6.451 15.385 6.691 1.00 77.19 141 GLY A CA 1
ATOM 1158 C C . GLY A 1 141 ? -7.462 16.259 5.943 1.00 77.19 141 GLY A C 1
ATOM 1159 O O . GLY A 1 141 ? -8.587 16.420 6.409 1.00 77.19 141 GLY A O 1
ATOM 1160 N N . ILE A 1 142 ? -7.107 16.788 4.770 1.00 82.75 142 ILE A N 1
ATOM 1161 C CA . ILE A 1 142 ? -8.017 17.573 3.936 1.00 82.75 142 ILE A CA 1
ATOM 1162 C C . ILE A 1 142 ? -8.878 16.607 3.122 1.00 82.75 142 ILE A C 1
ATOM 1164 O O . ILE A 1 142 ? -8.386 15.873 2.261 1.00 82.75 142 ILE A O 1
ATOM 1168 N N . GLN A 1 143 ? -10.184 16.625 3.372 1.00 87.19 143 GLN A N 1
ATOM 1169 C CA . GLN A 1 143 ? -11.123 15.705 2.742 1.00 87.19 143 GLN A CA 1
ATOM 1170 C C . GLN A 1 143 ? -11.362 16.070 1.273 1.00 87.19 143 GLN A C 1
ATOM 1172 O O . GLN A 1 143 ? -11.883 17.141 0.953 1.00 87.19 143 GLN A O 1
ATOM 1177 N N . VAL A 1 144 ? -11.005 15.161 0.367 1.00 90.19 144 VAL A N 1
ATOM 1178 C CA . VAL A 1 144 ? -11.231 15.327 -1.071 1.00 90.19 144 VAL A CA 1
ATOM 1179 C C . VAL A 1 144 ? -11.574 14.005 -1.745 1.00 90.19 144 VAL A C 1
ATOM 1181 O O . VAL A 1 144 ? -10.994 12.964 -1.442 1.00 90.19 144 VAL A O 1
ATOM 1184 N N . GLN A 1 145 ? -12.523 14.057 -2.673 1.00 89.75 145 GLN A N 1
ATOM 1185 C CA . GLN A 1 145 ? -12.934 12.939 -3.511 1.00 89.75 145 GLN A CA 1
ATOM 1186 C C . GLN A 1 145 ? -12.756 13.305 -4.988 1.00 89.75 145 GLN A C 1
ATOM 1188 O O . GLN A 1 145 ? -12.971 14.453 -5.365 1.00 89.75 145 GLN A O 1
ATOM 1193 N N . CYS A 1 146 ? -12.388 12.335 -5.822 1.00 88.56 146 CYS A N 1
ATOM 1194 C CA . CYS A 1 146 ? -12.361 12.467 -7.277 1.00 88.56 146 CYS A CA 1
ATOM 1195 C C . CYS A 1 146 ? -13.307 11.448 -7.898 1.00 88.56 146 CYS A C 1
ATOM 1197 O O . CYS A 1 146 ? -13.150 10.240 -7.695 1.00 88.56 146 CYS A O 1
ATOM 1199 N N . ILE A 1 147 ? -14.248 11.941 -8.693 1.00 88.50 147 ILE A N 1
ATOM 1200 C CA . ILE A 1 147 ? -15.243 11.152 -9.408 1.00 88.50 147 ILE A CA 1
ATOM 1201 C C . ILE A 1 147 ? -14.978 11.304 -10.900 1.00 88.50 147 ILE A C 1
ATOM 1203 O O . ILE A 1 147 ? -15.079 12.392 -11.471 1.00 88.50 147 ILE A O 1
ATOM 1207 N N . LYS A 1 148 ? -14.587 10.198 -11.526 1.00 86.25 148 LYS A N 1
ATOM 1208 C CA . LYS A 1 148 ? -14.399 10.107 -12.964 1.00 86.25 148 LYS A CA 1
ATOM 1209 C C . LYS A 1 148 ? -15.754 9.912 -13.631 1.00 86.25 148 LYS A C 1
ATOM 1211 O O . LYS A 1 148 ? -16.510 9.037 -13.223 1.00 86.25 148 LYS A O 1
ATOM 1216 N N . VAL A 1 149 ? -16.035 10.689 -14.673 1.00 83.19 149 VAL A N 1
ATOM 1217 C CA . VAL A 1 149 ? -17.270 10.574 -15.457 1.00 83.19 149 VAL A CA 1
ATOM 1218 C C . VAL A 1 149 ? -16.953 10.134 -16.876 1.00 83.19 149 VAL A C 1
ATOM 1220 O O . VAL A 1 149 ? -16.215 10.807 -17.589 1.00 83.19 149 VAL A O 1
ATOM 1223 N N . THR A 1 150 ? -17.526 9.016 -17.306 1.00 82.00 150 THR A N 1
ATOM 1224 C CA . THR A 1 150 ? -17.343 8.488 -18.660 1.00 82.00 150 THR A CA 1
ATOM 1225 C C . THR A 1 150 ? -18.670 8.574 -19.413 1.00 82.00 150 THR A C 1
ATOM 1227 O O . THR A 1 150 ? -19.616 7.884 -19.031 1.00 82.00 150 THR A O 1
ATOM 1230 N N . PRO A 1 151 ? -18.784 9.424 -20.450 1.00 76.69 151 PRO A N 1
ATOM 1231 C CA . PRO A 1 151 ? -19.976 9.465 -21.284 1.00 76.69 151 PRO A CA 1
ATOM 1232 C C . PRO A 1 151 ? -20.007 8.288 -22.265 1.00 76.69 151 PRO A C 1
ATOM 1234 O O . PRO A 1 151 ? -18.987 7.925 -22.851 1.00 76.69 151 PRO A O 1
ATOM 1237 N N . TYR A 1 152 ? -21.196 7.739 -22.476 1.00 72.94 152 TYR A N 1
ATOM 1238 C CA . TYR A 1 152 ? -21.519 6.733 -23.480 1.00 72.94 152 TYR A CA 1
ATOM 1239 C C . TYR A 1 152 ? -22.696 7.227 -24.310 1.00 72.94 152 TYR A C 1
ATOM 1241 O O . TYR A 1 152 ? -23.613 7.846 -23.780 1.00 72.94 152 TYR A O 1
ATOM 1249 N N . GLU A 1 153 ? -22.693 6.927 -25.601 1.00 72.56 153 GLU A N 1
ATOM 1250 C CA . GLU A 1 153 ? -23.845 7.155 -26.466 1.00 72.56 153 GLU A CA 1
ATOM 1251 C C . GLU A 1 153 ? -24.564 5.823 -26.686 1.00 72.56 153 GLU A C 1
ATOM 1253 O O . GLU A 1 153 ? -23.945 4.827 -27.073 1.00 72.56 153 GLU A O 1
ATOM 1258 N N . TYR A 1 154 ? -25.863 5.790 -26.410 1.00 71.06 154 TYR A N 1
ATOM 1259 C CA . TYR A 1 154 ? -26.708 4.627 -26.633 1.00 71.06 154 TYR A CA 1
ATOM 1260 C C . TYR A 1 154 ? -28.051 5.087 -27.194 1.00 71.06 154 TYR A C 1
ATOM 1262 O O . TYR A 1 154 ? -28.783 5.806 -26.526 1.00 71.06 154 TYR A O 1
ATOM 1270 N N . ASN A 1 155 ? -28.381 4.667 -28.418 1.00 73.56 155 ASN A N 1
ATOM 1271 C CA . ASN A 1 155 ? -29.621 5.039 -29.112 1.00 73.56 155 ASN A CA 1
ATOM 1272 C C . ASN A 1 155 ? -29.890 6.561 -29.144 1.00 73.56 155 ASN A C 1
ATOM 1274 O O . ASN A 1 155 ? -30.994 6.985 -28.823 1.00 73.56 155 ASN A O 1
ATOM 1278 N N . GLU A 1 156 ? -28.892 7.372 -29.517 1.00 80.69 156 GLU A N 1
ATOM 1279 C CA . GLU A 1 156 ? -28.969 8.850 -29.550 1.00 80.69 156 GLU A CA 1
ATOM 1280 C C . GLU A 1 156 ? -29.151 9.520 -28.167 1.00 80.69 156 GLU A C 1
ATOM 1282 O O . GLU A 1 156 ? -29.256 10.743 -28.073 1.00 80.69 156 GLU A O 1
ATOM 1287 N N . GLU A 1 157 ? -29.122 8.746 -27.076 1.00 65.88 157 GLU A N 1
ATOM 1288 C CA . GLU A 1 157 ? -29.097 9.243 -25.700 1.00 65.88 157 GLU A CA 1
ATOM 1289 C C . GLU A 1 157 ? -27.678 9.183 -25.118 1.00 65.88 157 GLU A C 1
ATOM 1291 O O . GLU A 1 157 ? -26.911 8.250 -25.370 1.00 65.88 157 GLU A O 1
ATOM 1296 N N . ILE A 1 158 ? -27.324 10.177 -24.298 1.00 68.19 158 ILE A N 1
ATOM 1297 C CA . ILE A 1 158 ? -26.052 10.202 -23.568 1.00 68.19 158 ILE A CA 1
ATOM 1298 C C . ILE A 1 158 ? -26.264 9.580 -22.185 1.00 68.19 158 ILE A C 1
ATOM 1300 O O . ILE A 1 158 ? -26.997 10.119 -21.357 1.00 68.19 158 ILE A O 1
ATOM 1304 N N . LEU A 1 159 ? -25.575 8.474 -21.919 1.00 73.25 159 LEU A N 1
ATOM 1305 C CA . LEU A 1 159 ? -25.472 7.833 -20.611 1.00 73.25 159 LEU A CA 1
ATOM 1306 C C . LEU A 1 159 ? -24.156 8.242 -19.944 1.00 73.25 159 LEU A C 1
ATOM 1308 O O . LEU A 1 159 ? -23.126 8.338 -20.604 1.00 73.25 159 LEU A O 1
ATOM 1312 N N . LEU A 1 160 ? -24.162 8.467 -18.631 1.00 73.06 160 LEU A N 1
ATOM 1313 C CA . LEU A 1 160 ? -22.952 8.792 -17.871 1.00 73.06 160 LEU A CA 1
ATOM 1314 C C . LEU A 1 160 ? -22.666 7.685 -16.859 1.00 73.06 160 LEU A C 1
ATOM 1316 O O . LEU A 1 160 ? -23.500 7.405 -16.001 1.00 73.06 160 LEU A O 1
ATOM 1320 N N . ASP A 1 161 ? -21.474 7.104 -16.930 1.00 79.81 161 ASP A N 1
ATOM 1321 C CA . ASP A 1 161 ? -20.925 6.273 -15.859 1.00 79.81 161 ASP A CA 1
ATOM 1322 C C . ASP A 1 161 ? -20.093 7.143 -14.921 1.00 79.81 161 ASP A C 1
ATOM 1324 O O . ASP A 1 161 ? -19.295 7.964 -15.381 1.00 79.81 161 ASP A O 1
ATOM 1328 N N . MET A 1 162 ? -20.286 6.978 -13.616 1.00 82.31 162 MET A N 1
ATOM 1329 C CA . MET A 1 162 ? -19.583 7.746 -12.594 1.00 82.31 162 MET A CA 1
ATOM 1330 C C . MET A 1 162 ? -18.864 6.802 -11.638 1.00 82.31 162 MET A C 1
ATOM 1332 O O . MET A 1 162 ? -19.475 5.970 -10.969 1.00 82.31 162 MET A O 1
ATOM 1336 N N . GLU A 1 163 ? -17.549 6.964 -11.548 1.00 83.44 163 GLU A N 1
ATOM 1337 C CA . GLU A 1 163 ? -16.672 6.123 -10.745 1.00 83.44 163 GLU A CA 1
ATOM 1338 C C . GLU A 1 163 ? -15.874 6.991 -9.773 1.00 83.44 163 GLU A C 1
ATOM 1340 O O . GLU A 1 163 ? -15.109 7.861 -10.185 1.00 83.44 163 GLU A O 1
ATOM 1345 N N . GLN A 1 164 ? -15.996 6.746 -8.467 1.00 84.12 164 GLN A N 1
ATOM 1346 C CA . GLN A 1 164 ? -15.090 7.372 -7.507 1.00 84.12 164 GLN A CA 1
ATOM 1347 C C . GLN A 1 164 ? -13.716 6.702 -7.573 1.00 84.12 164 GLN A C 1
ATOM 1349 O O . GLN A 1 164 ? -13.537 5.580 -7.099 1.00 84.12 164 GLN A O 1
ATOM 1354 N N . ILE A 1 165 ? -12.738 7.430 -8.103 1.00 83.31 165 ILE A N 1
ATOM 1355 C CA . ILE A 1 165 ? -11.363 6.951 -8.252 1.00 83.31 165 ILE A CA 1
ATOM 1356 C C . ILE A 1 165 ? -10.479 7.313 -7.051 1.00 83.31 165 ILE A C 1
ATOM 1358 O O . ILE A 1 165 ? -9.486 6.635 -6.800 1.00 83.31 165 ILE A O 1
ATOM 1362 N N . ILE A 1 166 ? -10.818 8.372 -6.300 1.00 81.25 166 ILE A N 1
ATOM 1363 C CA . ILE A 1 166 ? -10.087 8.796 -5.095 1.00 81.25 166 ILE A CA 1
ATOM 1364 C C . ILE A 1 166 ? -11.088 9.249 -4.018 1.00 81.25 166 ILE A C 1
ATOM 1366 O O . ILE A 1 166 ? -11.989 10.019 -4.335 1.00 81.25 166 ILE A O 1
ATOM 1370 N N . PRO A 1 167 ? -10.941 8.814 -2.755 1.00 75.56 167 PRO A N 1
ATOM 1371 C CA . PRO A 1 167 ? -10.294 7.555 -2.391 1.00 75.56 167 PRO A CA 1
ATOM 1372 C C . PRO A 1 167 ? -11.023 6.390 -3.083 1.00 75.56 167 PRO A C 1
ATOM 1374 O O . PRO A 1 167 ? -12.226 6.477 -3.326 1.00 75.56 167 PRO A O 1
ATOM 1377 N N . VAL A 1 168 ? -10.321 5.309 -3.419 1.00 66.88 168 VAL A N 1
ATOM 1378 C CA . VAL A 1 168 ? -10.928 4.158 -4.111 1.00 66.88 168 VAL A CA 1
ATOM 1379 C C . VAL A 1 168 ? -12.057 3.573 -3.249 1.00 66.88 168 VAL A C 1
ATOM 1381 O O . VAL A 1 168 ? -11.809 3.071 -2.151 1.00 66.88 168 VAL A O 1
ATOM 1384 N N . LYS A 1 169 ? -13.310 3.648 -3.726 1.00 52.03 169 LYS A N 1
ATOM 1385 C CA . LYS A 1 169 ? -14.469 3.035 -3.053 1.00 52.03 169 LYS A CA 1
ATOM 1386 C C . LYS A 1 169 ? -14.446 1.524 -3.292 1.00 52.03 169 LYS A C 1
ATOM 1388 O O . LYS A 1 169 ? -14.687 1.061 -4.403 1.00 52.03 169 LYS A O 1
ATOM 1393 N N . VAL A 1 170 ? -14.215 0.739 -2.241 1.00 33.81 170 VAL A N 1
ATOM 1394 C CA . VAL A 1 170 ? -14.443 -0.714 -2.276 1.00 33.81 170 VAL A CA 1
ATOM 1395 C C . VAL A 1 170 ? -15.957 -0.948 -2.184 1.00 33.81 170 VAL A C 1
ATOM 1397 O O . VAL A 1 170 ? -16.571 -0.616 -1.171 1.00 33.81 170 VAL A O 1
ATOM 1400 N N . LYS A 1 171 ? -16.594 -1.464 -3.245 1.00 28.11 171 LYS A N 1
ATOM 1401 C CA . LYS A 1 171 ? -18.037 -1.772 -3.241 1.00 28.11 171 LYS A CA 1
ATOM 1402 C C . LYS A 1 171 ? -18.314 -2.970 -2.320 1.00 28.11 171 LYS A C 1
ATOM 1404 O O . LYS A 1 171 ? -18.077 -4.111 -2.707 1.00 28.11 171 LYS A O 1
ATOM 1409 N N . PHE A 1 172 ? -18.839 -2.725 -1.120 1.00 25.42 172 PHE A N 1
ATOM 1410 C CA . PHE A 1 172 ? -19.438 -3.771 -0.285 1.00 25.42 172 PHE A CA 1
ATOM 1411 C C . PHE A 1 172 ? -20.859 -4.063 -0.784 1.00 25.42 172 PHE A C 1
ATOM 1413 O O . PHE A 1 172 ? -21.683 -3.158 -0.882 1.00 25.42 172 PHE A O 1
ATOM 1420 N N . GLY A 1 173 ? -21.122 -5.316 -1.158 1.00 27.97 173 GLY A N 1
ATOM 1421 C CA . GLY A 1 173 ? -22.387 -5.745 -1.754 1.00 27.97 173 GLY A CA 1
ATOM 1422 C C . GLY A 1 173 ? -23.571 -5.704 -0.784 1.00 27.97 173 GLY A C 1
ATOM 1423 O O . GLY A 1 173 ? -23.495 -6.184 0.345 1.00 27.97 173 GLY A O 1
ATOM 1424 N N . GLU A 1 174 ? -24.687 -5.170 -1.273 1.00 30.94 174 GLU A N 1
ATOM 1425 C CA . GLU A 1 174 ? -26.009 -5.232 -0.660 1.00 30.94 174 GLU A CA 1
ATOM 1426 C C . GLU A 1 174 ? -26.544 -6.676 -0.625 1.00 30.94 174 GLU A C 1
ATOM 1428 O O . GLU A 1 174 ? -26.670 -7.335 -1.656 1.00 30.94 174 GLU A O 1
ATOM 1433 N N . SER A 1 175 ? -26.913 -7.173 0.559 1.00 26.50 175 SER A N 1
ATOM 1434 C CA . SER A 1 175 ? -27.968 -8.187 0.739 1.00 26.50 175 SER A CA 1
ATOM 1435 C C . SER A 1 175 ? -28.474 -8.164 2.197 1.00 26.50 175 SER A C 1
ATOM 1437 O O . SER A 1 175 ? -27.686 -8.267 3.130 1.00 26.50 175 SER A O 1
ATOM 1439 N N . GLY A 1 176 ? -29.785 -7.926 2.382 1.00 23.42 176 GLY A N 1
ATOM 1440 C CA . GLY A 1 176 ? -30.479 -7.669 3.669 1.00 23.42 176 GLY A CA 1
ATOM 1441 C C . GLY A 1 176 ? -30.686 -8.901 4.583 1.00 23.42 176 GLY A C 1
ATOM 1442 O O . GLY A 1 176 ? -29.900 -9.838 4.486 1.00 23.42 176 GLY A O 1
ATOM 1443 N N . PRO A 1 177 ? -31.738 -8.995 5.443 1.00 27.25 177 PRO A N 1
ATOM 1444 C CA . PRO A 1 177 ? -32.823 -8.055 5.752 1.00 27.25 177 PRO A CA 1
ATOM 1445 C C . PRO A 1 177 ? -32.940 -7.668 7.251 1.00 27.25 177 PRO A C 1
ATOM 1447 O O . PRO A 1 177 ? -32.376 -8.282 8.155 1.00 27.25 177 PRO A O 1
ATOM 1450 N N . TRP A 1 178 ? -33.768 -6.654 7.503 1.00 25.92 178 TRP A N 1
ATOM 1451 C CA . TRP A 1 178 ? -34.265 -6.225 8.814 1.00 25.92 178 TRP A CA 1
ATOM 1452 C C . TRP A 1 178 ? -34.942 -7.360 9.613 1.00 25.92 178 TRP A C 1
ATOM 1454 O O . TRP A 1 178 ? -35.818 -8.055 9.096 1.00 25.92 178 TRP A O 1
ATOM 1464 N N . ARG A 1 179 ? -34.647 -7.460 10.919 1.00 24.11 179 ARG A N 1
ATOM 1465 C CA . ARG A 1 179 ? -35.556 -8.045 11.923 1.00 24.11 179 ARG A CA 1
ATOM 1466 C C . ARG A 1 179 ? -35.405 -7.299 13.249 1.00 24.11 179 ARG A C 1
ATOM 1468 O O . ARG A 1 179 ? -34.371 -7.385 13.903 1.00 24.11 179 ARG A O 1
ATOM 1475 N N . GLY A 1 180 ? -36.433 -6.540 13.619 1.00 23.45 180 GLY A N 1
ATOM 1476 C CA . GLY A 1 180 ? -36.534 -5.901 14.928 1.00 23.45 180 GLY A CA 1
ATOM 1477 C C . GLY A 1 180 ? -37.117 -6.845 15.979 1.00 23.45 180 GLY A C 1
ATOM 1478 O O . GLY A 1 180 ? -37.975 -7.657 15.647 1.00 23.45 180 GLY A O 1
ATOM 1479 N N . SER A 1 181 ? -36.672 -6.694 17.232 1.00 22.50 181 SER A N 1
ATOM 1480 C CA . SER A 1 181 ? -37.519 -6.719 18.439 1.00 22.50 181 SER A CA 1
ATOM 1481 C C . SER A 1 181 ? -36.687 -6.577 19.728 1.00 22.50 181 SER A C 1
ATOM 1483 O O . SER A 1 181 ? -35.807 -7.389 19.999 1.00 22.50 181 SER A O 1
ATOM 1485 N N . THR A 1 182 ? -37.059 -5.555 20.511 1.00 22.34 182 THR A N 1
ATOM 1486 C CA . THR A 1 182 ? -37.126 -5.484 21.989 1.00 22.34 182 THR A CA 1
ATOM 1487 C C . THR A 1 182 ? -35.846 -5.565 22.840 1.00 22.34 182 THR A C 1
ATOM 1489 O O . THR A 1 182 ? -35.349 -6.639 23.145 1.00 22.34 182 THR A O 1
ATOM 1492 N N . GLY A 1 183 ? -35.430 -4.400 23.357 1.00 24.58 183 GLY A N 1
ATOM 1493 C CA . GLY A 1 183 ? -35.662 -4.048 24.767 1.00 24.58 183 GLY A CA 1
ATOM 1494 C C . GLY A 1 183 ? -34.692 -4.560 25.843 1.00 24.58 183 GLY A C 1
ATOM 1495 O O . GLY A 1 183 ? -34.837 -5.671 26.328 1.00 24.58 183 GLY A O 1
ATOM 1496 N N . VAL A 1 184 ? -33.860 -3.625 26.326 1.00 31.45 184 VAL A N 1
ATOM 1497 C CA . VAL A 1 184 ? -33.404 -3.463 27.725 1.00 31.45 184 VAL A CA 1
ATOM 1498 C C . VAL A 1 184 ? -32.435 -4.522 28.274 1.00 31.45 184 VAL A C 1
ATOM 1500 O O . VAL A 1 184 ? -32.850 -5.451 28.953 1.00 31.45 184 VAL A O 1
ATOM 1503 N N . ALA A 1 185 ? -31.131 -4.321 28.022 1.00 27.78 185 ALA A N 1
ATOM 1504 C CA . ALA A 1 185 ? -29.998 -4.591 28.938 1.00 27.78 185 ALA A CA 1
ATOM 1505 C C . ALA A 1 185 ? -28.659 -4.630 28.164 1.00 27.78 185 ALA A C 1
ATOM 1507 O O . ALA A 1 185 ? -28.028 -5.682 28.072 1.00 27.78 185 ALA A O 1
ATOM 1508 N N . ARG A 1 186 ? -28.212 -3.520 27.552 1.00 26.19 186 ARG A N 1
ATOM 1509 C CA . ARG A 1 186 ? -26.942 -3.514 26.784 1.00 26.19 186 ARG A CA 1
ATOM 1510 C C . ARG A 1 186 ? -26.009 -2.319 26.967 1.00 26.19 186 ARG A C 1
ATOM 1512 O O . ARG A 1 186 ? -24.915 -2.340 26.408 1.00 26.19 186 ARG A O 1
ATOM 1519 N N . ASP A 1 187 ? -26.323 -1.374 27.845 1.00 32.69 187 ASP A N 1
ATOM 1520 C CA . ASP A 1 187 ? -25.570 -0.110 27.889 1.00 32.69 187 ASP A CA 1
ATOM 1521 C C . ASP A 1 187 ? -24.165 -0.201 28.514 1.00 32.69 187 ASP A C 1
ATOM 1523 O O . ASP A 1 187 ? -23.382 0.727 28.372 1.00 32.69 187 ASP A O 1
ATOM 1527 N N . LYS A 1 188 ? -23.776 -1.328 29.134 1.00 29.86 188 LYS A N 1
ATOM 1528 C CA . LYS A 1 188 ? -22.396 -1.528 29.639 1.00 29.86 188 LYS A CA 1
ATOM 1529 C C . LYS A 1 188 ? -21.539 -2.516 28.843 1.00 29.86 188 LYS A C 1
ATOM 1531 O O . LYS A 1 188 ? -20.321 -2.502 28.985 1.00 29.86 188 LYS A O 1
ATOM 1536 N N . GLN A 1 189 ? -22.134 -3.352 27.988 1.00 28.75 189 GLN A N 1
ATOM 1537 C CA . GLN A 1 189 ? -21.381 -4.255 27.100 1.00 28.75 189 GLN A CA 1
ATOM 1538 C C . GLN A 1 189 ? -21.165 -3.657 25.702 1.00 28.75 189 GLN A C 1
ATOM 1540 O O . GLN A 1 189 ? -20.172 -3.987 25.052 1.00 28.75 189 GLN A O 1
ATOM 1545 N N . GLU A 1 190 ? -22.027 -2.737 25.252 1.00 28.84 190 GLU A N 1
ATOM 1546 C CA . GLU A 1 190 ? -21.856 -2.058 23.961 1.00 28.84 190 GLU A CA 1
ATOM 1547 C C . GLU A 1 190 ? -20.704 -1.052 23.936 1.00 28.84 190 GLU A C 1
ATOM 1549 O O . GLU A 1 190 ? -20.118 -0.854 22.878 1.00 28.84 190 GLU A O 1
ATOM 1554 N N . GLU A 1 191 ? -20.319 -0.456 25.064 1.00 30.09 191 GLU A N 1
ATOM 1555 C CA . GLU A 1 191 ? -19.224 0.523 25.096 1.00 30.09 191 GLU A CA 1
ATOM 1556 C C . GLU A 1 191 ? -17.845 -0.146 24.932 1.00 30.09 191 GLU A C 1
ATOM 1558 O O . GLU A 1 191 ? -16.989 0.347 24.195 1.00 30.09 191 GLU A O 1
ATOM 1563 N N . ASN A 1 192 ? -17.668 -1.345 25.502 1.00 28.53 192 ASN A N 1
ATOM 1564 C CA . ASN A 1 192 ? -16.472 -2.170 25.292 1.00 28.53 192 ASN A CA 1
ATOM 1565 C C . ASN A 1 192 ? -16.446 -2.818 23.892 1.00 28.53 192 ASN A C 1
ATOM 1567 O O . ASN A 1 192 ? -15.386 -2.905 23.274 1.00 28.53 192 ASN A O 1
ATOM 1571 N N . MET A 1 193 ? -17.607 -3.197 23.341 1.00 27.22 193 MET A N 1
ATOM 1572 C CA . MET A 1 193 ? -17.727 -3.699 21.961 1.00 27.22 193 MET A CA 1
ATOM 1573 C C . MET A 1 193 ? -17.559 -2.596 20.899 1.00 27.22 193 MET A C 1
ATOM 1575 O O . MET A 1 193 ? -17.021 -2.864 19.826 1.00 27.22 193 MET A O 1
ATOM 1579 N N . LYS A 1 194 ? -17.974 -1.349 21.175 1.00 29.53 194 LYS A N 1
ATOM 1580 C CA . LYS A 1 194 ? -17.765 -0.187 20.288 1.00 29.53 194 LYS A CA 1
ATOM 1581 C C . LYS A 1 194 ? -16.310 0.271 20.280 1.00 29.53 194 LYS A C 1
ATOM 1583 O O . LYS A 1 194 ? -15.800 0.563 19.203 1.00 29.53 194 LYS A O 1
ATOM 1588 N N . LYS A 1 195 ? -15.616 0.248 21.426 1.00 30.36 195 LYS A N 1
ATOM 1589 C CA . LYS A 1 195 ? -14.161 0.484 21.469 1.00 30.36 195 LYS A CA 1
ATOM 1590 C C . LYS A 1 195 ? -13.387 -0.589 20.702 1.00 30.36 195 LYS A C 1
ATOM 1592 O O . LYS A 1 195 ? -12.508 -0.242 19.929 1.00 30.36 195 LYS A O 1
ATOM 1597 N N . SER A 1 196 ? -13.782 -1.861 20.815 1.00 30.45 196 SER A N 1
ATOM 1598 C CA . SER A 1 196 ? -13.183 -2.966 20.047 1.00 30.45 196 SER A CA 1
ATOM 1599 C C . SER A 1 196 ? -13.477 -2.894 18.535 1.00 30.45 196 SER A C 1
ATOM 1601 O O . SER A 1 196 ? -12.598 -3.195 17.734 1.00 30.45 196 SER A O 1
ATOM 1603 N N . ARG A 1 197 ? -14.666 -2.424 18.121 1.00 28.14 197 ARG A N 1
ATOM 1604 C CA . ARG A 1 197 ? -15.014 -2.194 16.702 1.00 28.14 197 ARG A CA 1
ATOM 1605 C C . ARG A 1 197 ? -14.345 -0.958 16.092 1.00 28.14 197 ARG A C 1
ATOM 1607 O O . ARG A 1 197 ? -13.989 -0.995 14.920 1.00 28.14 197 ARG A O 1
ATOM 1614 N N . SER A 1 198 ? -14.146 0.103 16.874 1.00 28.12 198 SER A N 1
ATOM 1615 C CA . SER A 1 198 ? -13.378 1.287 16.455 1.00 28.12 198 SER A CA 1
ATOM 1616 C C . SER A 1 198 ? -11.898 0.950 16.244 1.00 28.12 198 SER A C 1
ATOM 1618 O O . SER A 1 198 ? -11.315 1.405 15.265 1.00 28.12 198 SER A O 1
ATOM 1620 N N . LEU A 1 199 ? -11.339 0.092 17.111 1.00 29.59 199 LEU A N 1
ATOM 1621 C CA . LEU A 1 199 ? -9.993 -0.487 16.988 1.00 29.59 199 LEU A CA 1
ATOM 1622 C C . LEU A 1 199 ? -9.826 -1.247 15.658 1.00 29.59 199 LEU A C 1
ATOM 1624 O O . LEU A 1 199 ? -8.794 -1.172 15.008 1.00 29.59 199 LEU A O 1
ATOM 1628 N N . PHE A 1 200 ? -10.876 -1.952 15.224 1.00 30.36 200 PHE A N 1
ATOM 1629 C CA . PHE A 1 200 ? -10.848 -2.818 14.044 1.00 30.36 200 PHE A CA 1
ATOM 1630 C C . PHE A 1 200 ? -10.898 -2.037 12.721 1.00 30.36 200 PHE A C 1
ATOM 1632 O O . PHE A 1 200 ? -10.170 -2.353 11.786 1.00 30.36 200 PHE A O 1
ATOM 1639 N N . ILE A 1 201 ? -11.722 -0.986 12.636 1.00 28.98 201 ILE A N 1
ATOM 1640 C CA . ILE A 1 201 ? -11.891 -0.185 11.408 1.00 28.98 201 ILE A CA 1
ATOM 1641 C C . ILE A 1 201 ? -10.612 0.606 11.075 1.00 28.98 201 ILE A C 1
ATOM 1643 O O . ILE A 1 201 ? -10.291 0.793 9.901 1.00 28.98 201 ILE A O 1
ATOM 1647 N N . PHE A 1 202 ? -9.839 1.011 12.089 1.00 27.69 202 PHE A N 1
ATOM 1648 C CA . PHE A 1 202 ? -8.589 1.749 11.888 1.00 27.69 202 PHE A CA 1
ATOM 1649 C C . PHE A 1 202 ? -7.436 0.838 11.425 1.00 27.69 202 PHE A C 1
ATOM 1651 O O . PHE A 1 202 ? -6.693 1.206 10.517 1.00 27.69 202 PHE A O 1
ATOM 1658 N N . THR A 1 203 ? -7.340 -0.396 11.942 1.00 31.06 203 THR A N 1
ATOM 1659 C CA . THR A 1 203 ? -6.383 -1.403 11.436 1.00 31.06 203 THR A CA 1
ATOM 1660 C C . THR A 1 203 ? -6.722 -1.846 10.005 1.00 31.06 203 THR A C 1
ATOM 1662 O O . THR A 1 203 ? -5.828 -2.075 9.195 1.00 31.06 203 THR A O 1
ATOM 1665 N N . VAL A 1 204 ? -8.011 -1.908 9.650 1.00 30.92 204 VAL A N 1
ATOM 1666 C CA . VAL A 1 204 ? -8.481 -2.242 8.292 1.00 30.92 204 VAL A CA 1
ATOM 1667 C C . VAL A 1 204 ? -8.042 -1.206 7.248 1.00 30.92 204 VAL A C 1
ATOM 1669 O O . VAL A 1 204 ? -7.614 -1.591 6.161 1.00 30.92 204 VAL A O 1
ATOM 1672 N N . LEU A 1 205 ? -8.073 0.090 7.579 1.00 28.34 205 LEU A N 1
ATOM 1673 C CA . LEU A 1 205 ? -7.622 1.175 6.691 1.00 28.34 205 LEU A CA 1
ATOM 1674 C C . LEU A 1 205 ? -6.116 1.120 6.394 1.00 28.34 205 LEU A C 1
ATOM 1676 O O . LEU A 1 205 ? -5.702 1.405 5.271 1.00 28.34 205 LEU A O 1
ATOM 1680 N N . ILE A 1 206 ? -5.310 0.700 7.371 1.00 33.88 206 ILE A N 1
ATOM 1681 C CA . ILE A 1 206 ? -3.853 0.592 7.236 1.00 33.88 206 ILE A CA 1
ATOM 1682 C C . ILE A 1 206 ? -3.460 -0.680 6.459 1.00 33.88 206 ILE A C 1
ATOM 1684 O O . ILE A 1 206 ? -2.591 -0.632 5.587 1.00 33.88 206 ILE A O 1
ATOM 1688 N N . VAL A 1 207 ? -4.157 -1.806 6.671 1.00 32.78 207 VAL A N 1
ATOM 1689 C CA . VAL A 1 207 ? -3.821 -3.072 5.993 1.00 32.78 207 VAL A CA 1
ATOM 1690 C C . VAL A 1 207 ? -4.354 -3.161 4.549 1.00 32.78 207 VAL A C 1
ATOM 1692 O O . VAL A 1 207 ? -3.745 -3.842 3.715 1.00 32.78 207 VAL A O 1
ATOM 1695 N N . LEU A 1 208 ? -5.436 -2.452 4.190 1.00 31.00 208 LEU A N 1
ATOM 1696 C CA . LEU A 1 208 ? -5.940 -2.444 2.803 1.00 31.00 208 LEU A CA 1
ATOM 1697 C C . LEU A 1 208 ? -5.004 -1.721 1.823 1.00 31.00 208 LEU A C 1
ATOM 1699 O O . LEU A 1 208 ? -4.864 -2.175 0.688 1.00 31.00 208 LEU A O 1
ATOM 1703 N N . ALA A 1 209 ? -4.308 -0.663 2.251 1.00 30.94 209 ALA A N 1
ATOM 1704 C CA . ALA A 1 209 ? -3.324 0.011 1.399 1.00 30.94 209 ALA A CA 1
ATOM 1705 C C . ALA A 1 209 ? -2.117 -0.896 1.076 1.00 30.94 209 ALA A C 1
ATOM 1707 O O . ALA A 1 209 ? -1.605 -0.866 -0.042 1.00 30.94 209 ALA A O 1
ATOM 1708 N N . ALA A 1 210 ? -1.717 -1.765 2.013 1.00 34.88 210 ALA A N 1
ATOM 1709 C CA . ALA A 1 210 ? -0.606 -2.701 1.831 1.00 34.88 210 ALA A CA 1
ATOM 1710 C C . ALA A 1 210 ? -0.970 -3.952 1.001 1.00 34.88 210 ALA A C 1
ATOM 1712 O O . ALA A 1 210 ? -0.104 -4.532 0.348 1.00 34.88 210 ALA A O 1
ATOM 1713 N N . THR A 1 211 ? -2.242 -4.375 0.983 1.00 35.81 211 THR A N 1
ATOM 1714 C CA . THR A 1 211 ? -2.687 -5.588 0.261 1.00 35.81 211 THR A CA 1
ATOM 1715 C C . THR A 1 211 ? -3.207 -5.323 -1.156 1.00 35.81 211 THR A C 1
ATOM 1717 O O . THR A 1 211 ? -3.088 -6.201 -2.016 1.00 35.81 211 THR A O 1
ATOM 1720 N N . LEU A 1 212 ? -3.700 -4.114 -1.454 1.00 29.16 212 LEU A N 1
ATOM 1721 C CA . LEU A 1 212 ? -4.206 -3.761 -2.792 1.00 29.16 212 LEU A CA 1
ATOM 1722 C C . LEU A 1 212 ? -3.120 -3.686 -3.882 1.00 29.16 212 LEU A C 1
ATOM 1724 O O . LEU A 1 212 ? -3.448 -3.785 -5.060 1.00 29.16 212 LEU A O 1
ATOM 1728 N N . LEU A 1 213 ? -1.834 -3.593 -3.526 1.00 31.38 213 LEU A N 1
ATOM 1729 C CA . LEU A 1 213 ? -0.738 -3.695 -4.505 1.00 31.38 213 LEU A CA 1
ATOM 1730 C C . LEU A 1 213 ? -0.315 -5.144 -4.811 1.00 31.38 213 LEU A C 1
ATOM 1732 O O . LEU A 1 213 ? 0.363 -5.383 -5.813 1.00 31.38 213 LEU A O 1
ATOM 1736 N N . VAL A 1 214 ? -0.731 -6.124 -3.997 1.00 35.38 214 VAL A N 1
ATOM 1737 C CA . VAL A 1 214 ? -0.267 -7.521 -4.109 1.00 35.38 214 VAL A CA 1
ATOM 1738 C C . VAL A 1 214 ? -1.336 -8.468 -4.668 1.00 35.38 214 VAL A C 1
ATOM 1740 O O . VAL A 1 214 ? -0.976 -9.511 -5.214 1.00 35.38 214 VAL A O 1
ATOM 1743 N N . SER A 1 215 ? -2.624 -8.109 -4.656 1.00 30.16 215 SER A N 1
ATOM 1744 C CA . SER A 1 215 ? -3.701 -8.986 -5.146 1.00 30.16 215 SER A CA 1
ATOM 1745 C C . SER A 1 215 ? -4.534 -8.356 -6.267 1.00 30.16 215 SER A C 1
ATOM 1747 O O . SER A 1 215 ? -5.685 -7.978 -6.077 1.00 30.16 215 SER A O 1
ATOM 1749 N N . CYS A 1 216 ? -3.950 -8.282 -7.463 1.00 22.78 216 CYS A N 1
ATOM 1750 C CA . CYS A 1 216 ? -4.700 -8.143 -8.711 1.00 22.78 216 CYS A CA 1
ATOM 1751 C C . CYS A 1 216 ? -4.311 -9.298 -9.639 1.00 22.78 216 CYS A C 1
ATOM 1753 O O . CYS A 1 216 ? -3.371 -9.186 -10.423 1.00 22.78 216 CYS A O 1
ATOM 1755 N N . SER A 1 217 ? -5.021 -10.421 -9.540 1.00 29.48 217 SER A N 1
ATOM 1756 C CA . SER A 1 217 ? -5.075 -11.428 -10.601 1.00 29.48 217 SER A CA 1
ATOM 1757 C C . SER A 1 217 ? -6.403 -11.304 -11.352 1.00 29.48 217 SER A C 1
ATOM 1759 O O . SER A 1 217 ? -7.467 -11.111 -10.764 1.00 29.48 217 SER A O 1
ATOM 1761 N N . ASN A 1 218 ? -6.319 -11.376 -12.682 1.00 26.59 218 ASN A N 1
ATOM 1762 C CA . ASN A 1 218 ? -7.462 -11.406 -13.591 1.00 26.59 218 ASN A CA 1
ATOM 1763 C C . ASN A 1 218 ? -8.396 -12.588 -13.244 1.00 26.59 218 ASN A C 1
ATOM 1765 O O . ASN A 1 218 ? -7.911 -13.716 -13.138 1.00 26.59 218 ASN A O 1
ATOM 1769 N N . PRO A 1 219 ? -9.731 -12.405 -13.190 1.00 29.11 219 PRO A N 1
ATOM 1770 C CA . PRO A 1 219 ? -10.685 -13.508 -13.004 1.00 29.11 219 PRO A CA 1
ATOM 1771 C C . PRO A 1 219 ? -10.702 -14.539 -14.150 1.00 29.11 219 PRO A C 1
ATOM 1773 O O . PRO A 1 219 ? -11.370 -15.564 -14.044 1.00 29.11 219 PRO A O 1
ATOM 1776 N N . ALA A 1 220 ? -9.999 -14.277 -15.255 1.00 25.14 220 ALA A N 1
ATOM 1777 C CA . ALA A 1 220 ? -10.092 -15.052 -16.491 1.00 25.14 220 ALA A CA 1
ATOM 1778 C C . ALA A 1 220 ? -9.179 -16.295 -16.563 1.00 25.14 220 ALA A C 1
ATOM 1780 O O . ALA A 1 220 ? -9.352 -17.097 -17.475 1.00 25.14 220 ALA A O 1
ATOM 1781 N N . GLU A 1 221 ? -8.260 -16.511 -15.613 1.00 26.70 221 GLU A N 1
ATOM 1782 C CA . GLU A 1 221 ? -7.408 -17.720 -15.586 1.00 26.70 221 GLU A CA 1
ATOM 1783 C C . GLU A 1 221 ? -7.789 -18.746 -14.506 1.00 26.70 221 GLU A C 1
ATOM 1785 O O . GLU A 1 221 ? -7.128 -19.776 -14.362 1.00 26.70 221 GLU A O 1
ATOM 1790 N N . LEU A 1 222 ? -8.907 -18.557 -13.792 1.00 28.70 222 LEU A N 1
ATOM 1791 C CA . LEU A 1 222 ? -9.419 -19.562 -12.853 1.00 28.70 222 LEU A CA 1
ATOM 1792 C C . LEU A 1 222 ? -10.190 -20.683 -13.581 1.00 28.70 222 LEU A C 1
ATOM 1794 O O . LEU A 1 222 ? -11.343 -21.000 -13.284 1.00 28.70 222 LEU A O 1
ATOM 1798 N N . GLY A 1 223 ? -9.528 -21.312 -14.551 1.00 24.06 223 GLY A N 1
ATOM 1799 C CA . GLY A 1 223 ? -9.946 -22.577 -15.136 1.00 24.06 223 GLY A CA 1
ATOM 1800 C C . GLY A 1 223 ? -9.835 -23.695 -14.100 1.00 24.06 223 GLY A C 1
ATOM 1801 O O . GLY A 1 223 ? -8.762 -24.240 -13.870 1.00 24.06 223 GLY A O 1
ATOM 1802 N N . SER A 1 224 ? -10.962 -24.009 -13.460 1.00 33.03 224 SER A N 1
ATOM 1803 C CA . SER A 1 224 ? -11.295 -25.276 -12.793 1.00 33.03 224 SER A CA 1
ATOM 1804 C C . SER A 1 224 ? -10.127 -26.054 -12.152 1.00 33.03 224 SER A C 1
ATOM 1806 O O . SER A 1 224 ? -9.561 -26.934 -12.802 1.00 33.03 224 SER A O 1
ATOM 1808 N N . LYS A 1 225 ? -9.821 -25.801 -10.865 1.00 27.91 225 LYS A N 1
ATOM 1809 C CA . LYS A 1 225 ? -9.292 -26.815 -9.906 1.00 27.91 225 LYS A CA 1
ATOM 1810 C C . LYS A 1 225 ? -9.046 -26.330 -8.464 1.00 27.91 225 LYS A C 1
ATOM 1812 O O . LYS A 1 225 ? -8.375 -27.025 -7.705 1.00 27.91 225 LYS A O 1
ATOM 1817 N N . THR A 1 226 ? -9.593 -25.200 -8.021 1.00 27.95 226 THR A N 1
ATOM 1818 C CA . THR A 1 226 ? -9.548 -24.815 -6.599 1.00 27.95 226 THR A CA 1
ATOM 1819 C C . THR A 1 226 ? -10.811 -25.304 -5.888 1.00 27.95 226 THR A C 1
ATOM 1821 O O . THR A 1 226 ? -11.920 -24.832 -6.126 1.00 27.95 226 THR A O 1
ATOM 1824 N N . GLY A 1 227 ? -10.658 -26.333 -5.050 1.00 26.02 227 GLY A N 1
ATOM 1825 C CA . GLY A 1 227 ? -11.723 -26.792 -4.158 1.00 26.02 227 GLY A CA 1
ATOM 1826 C C . GLY A 1 227 ? -12.111 -25.699 -3.157 1.00 26.02 227 GLY A C 1
ATOM 1827 O O . GLY A 1 227 ? -11.299 -24.845 -2.819 1.00 26.02 227 GLY A O 1
ATOM 1828 N N . LYS A 1 228 ? -13.353 -25.747 -2.662 1.00 28.88 228 LYS A N 1
ATOM 1829 C CA . LYS A 1 228 ? -13.980 -24.772 -1.743 1.00 28.88 228 LYS A CA 1
ATOM 1830 C C . LYS A 1 228 ? -13.289 -24.566 -0.381 1.00 28.88 228 LYS A C 1
ATOM 1832 O O . LYS A 1 228 ? -13.783 -23.779 0.415 1.00 28.88 228 LYS A O 1
ATOM 1837 N N . ASN A 1 229 ? -12.151 -25.202 -0.127 1.00 33.03 229 ASN A N 1
ATOM 1838 C CA . ASN A 1 229 ? -11.356 -25.020 1.080 1.00 33.03 229 ASN A CA 1
ATOM 1839 C C . ASN A 1 229 ? -9.951 -24.613 0.625 1.00 33.03 229 ASN A C 1
ATOM 1841 O O . ASN A 1 229 ? -9.388 -25.290 -0.232 1.00 33.03 229 ASN A O 1
ATOM 1845 N N . GLY A 1 230 ? -9.403 -23.521 1.168 1.00 39.53 230 GLY A N 1
ATOM 1846 C CA . GLY A 1 230 ? -8.089 -22.941 0.840 1.00 39.53 230 GLY A CA 1
ATOM 1847 C C . GLY A 1 230 ? -6.881 -23.815 1.205 1.00 39.53 230 GLY A C 1
ATOM 1848 O O . GLY A 1 230 ? -5.981 -23.385 1.909 1.00 39.53 230 GLY A O 1
ATOM 1849 N N . LEU A 1 231 ? -6.886 -25.067 0.765 1.00 43.00 231 LEU A N 1
ATOM 1850 C CA . LEU A 1 231 ? -5.754 -25.965 0.615 1.00 43.00 231 LEU A CA 1
ATOM 1851 C C . LEU A 1 231 ? -6.216 -27.053 -0.362 1.00 43.00 231 LEU A C 1
ATOM 1853 O O . LEU A 1 231 ? -7.254 -27.682 -0.147 1.00 43.00 231 LEU A O 1
ATOM 1857 N N . ALA A 1 232 ? -5.436 -27.350 -1.401 1.00 37.84 232 ALA A N 1
ATOM 1858 C CA . ALA A 1 232 ? -5.512 -28.698 -1.952 1.00 37.84 232 ALA A CA 1
ATOM 1859 C C . ALA A 1 232 ? -5.142 -29.648 -0.801 1.00 37.84 232 ALA A C 1
ATOM 1861 O O . ALA A 1 232 ? -4.070 -29.498 -0.209 1.00 37.84 232 ALA A O 1
ATOM 1862 N N . ALA A 1 233 ? -6.047 -30.557 -0.433 1.00 33.38 233 ALA A N 1
ATOM 1863 C CA . ALA A 1 233 ? -5.802 -31.539 0.614 1.00 33.38 233 ALA A CA 1
ATOM 1864 C C . ALA A 1 233 ? -4.442 -32.226 0.370 1.00 33.38 233 ALA A C 1
ATOM 1866 O O . ALA A 1 233 ? -4.249 -32.839 -0.678 1.00 33.38 233 ALA A O 1
ATOM 1867 N N . GLY A 1 234 ? -3.494 -32.081 1.306 1.00 42.16 234 GLY A N 1
ATOM 1868 C CA . GLY A 1 234 ? -2.203 -32.780 1.271 1.00 42.16 234 GLY A CA 1
ATOM 1869 C C . GLY A 1 234 ? -0.932 -31.948 1.040 1.00 42.16 234 GLY A C 1
ATOM 1870 O O . GLY A 1 234 ? 0.137 -32.549 0.966 1.00 42.16 234 GLY A O 1
ATOM 1871 N N . LYS A 1 235 ? -0.978 -30.609 0.949 1.00 52.00 235 LYS A N 1
ATOM 1872 C CA . LYS A 1 235 ? 0.262 -29.803 1.026 1.00 52.00 235 LYS A CA 1
ATOM 1873 C C . LYS A 1 235 ? 0.729 -29.653 2.478 1.00 52.00 235 LYS A C 1
ATOM 1875 O O . LYS A 1 235 ? -0.057 -29.263 3.337 1.00 52.00 235 LYS A O 1
ATOM 1880 N N . ASP A 1 236 ? 2.006 -29.943 2.727 1.00 71.38 236 ASP A N 1
ATOM 1881 C CA . ASP A 1 236 ? 2.677 -29.714 4.011 1.00 71.38 236 ASP A CA 1
ATOM 1882 C C . ASP A 1 236 ? 2.612 -28.224 4.380 1.00 71.38 236 ASP A C 1
ATOM 1884 O O . ASP A 1 236 ? 2.918 -27.366 3.545 1.00 71.38 236 ASP A O 1
ATOM 1888 N N . ALA A 1 237 ? 2.223 -27.910 5.618 1.00 73.62 237 ALA A N 1
ATOM 1889 C CA . ALA A 1 237 ? 2.149 -26.537 6.110 1.00 73.62 237 ALA A CA 1
ATOM 1890 C C . ALA A 1 237 ? 3.506 -25.830 5.987 1.00 73.62 237 ALA A C 1
ATOM 1892 O O . ALA A 1 237 ? 3.544 -24.634 5.711 1.00 73.62 237 ALA A O 1
ATOM 1893 N N . GLN A 1 238 ? 4.617 -26.566 6.071 1.00 86.50 238 GLN A N 1
ATOM 1894 C CA . GLN A 1 238 ? 5.948 -25.993 5.888 1.00 86.50 238 GLN A CA 1
ATOM 1895 C C . GLN A 1 238 ? 6.157 -25.365 4.503 1.00 86.50 238 GLN A C 1
ATOM 1897 O O . GLN A 1 238 ? 6.856 -24.361 4.387 1.00 86.50 238 GLN A O 1
ATOM 1902 N N . SER A 1 239 ? 5.510 -25.900 3.460 1.00 84.12 239 SER A N 1
ATOM 1903 C CA . SER A 1 239 ? 5.589 -25.351 2.096 1.00 84.12 239 SER A CA 1
ATOM 1904 C C . SER A 1 239 ? 4.915 -23.983 1.935 1.00 84.12 239 SER A C 1
ATOM 1906 O O . SER A 1 239 ? 5.013 -23.375 0.874 1.00 84.12 239 SER A O 1
ATOM 1908 N N . MET A 1 240 ? 4.234 -23.503 2.979 1.00 83.88 240 MET A N 1
ATOM 1909 C CA . MET A 1 240 ? 3.570 -22.205 3.004 1.00 83.88 240 MET A CA 1
ATOM 1910 C C . MET A 1 240 ? 4.515 -21.059 3.361 1.00 83.88 240 MET A C 1
ATOM 1912 O O . MET A 1 240 ? 4.191 -19.907 3.076 1.00 83.88 240 MET A O 1
ATOM 1916 N N . LEU A 1 241 ? 5.671 -21.342 3.968 1.00 90.75 241 LEU A N 1
ATOM 1917 C CA . LEU A 1 241 ? 6.646 -20.307 4.299 1.00 90.75 241 LEU A CA 1
ATOM 1918 C C . LEU A 1 241 ? 7.323 -19.782 3.030 1.00 90.75 241 LEU A C 1
ATOM 1920 O O . LEU A 1 241 ? 7.839 -20.549 2.219 1.00 90.75 241 LEU A O 1
ATOM 1924 N N . ALA A 1 242 ? 7.353 -18.461 2.896 1.00 90.19 242 ALA A N 1
ATOM 1925 C CA . ALA A 1 242 ? 8.025 -17.736 1.828 1.00 90.19 242 ALA A CA 1
ATOM 1926 C C . ALA A 1 242 ? 9.015 -16.716 2.408 1.00 90.19 242 ALA A C 1
ATOM 1928 O O . ALA A 1 242 ? 8.954 -16.367 3.590 1.00 90.19 242 ALA A O 1
ATOM 1929 N N . GLN A 1 243 ? 9.922 -16.205 1.572 1.00 90.25 243 GLN A N 1
ATOM 1930 C CA . GLN A 1 243 ? 10.705 -15.028 1.946 1.00 90.25 243 GLN A CA 1
ATOM 1931 C C . GLN A 1 243 ? 9.835 -13.767 1.844 1.00 90.25 243 GLN A C 1
ATOM 1933 O O . GLN A 1 243 ? 9.117 -13.620 0.848 1.00 90.25 243 GLN A O 1
ATOM 1938 N N . PRO A 1 244 ? 9.942 -12.814 2.786 1.00 91.94 244 PRO A N 1
ATOM 1939 C CA . PRO A 1 244 ? 9.272 -11.525 2.650 1.00 91.94 244 PRO A CA 1
ATOM 1940 C C . PRO A 1 244 ? 9.628 -10.804 1.353 1.00 91.94 244 PRO A C 1
ATOM 1942 O O . PRO A 1 244 ? 10.703 -11.007 0.775 1.00 91.94 244 PRO A O 1
ATOM 1945 N N . ALA A 1 245 ? 8.726 -9.954 0.877 1.00 88.81 245 ALA A N 1
ATOM 1946 C CA . ALA A 1 245 ? 8.873 -9.195 -0.357 1.00 88.81 245 ALA A CA 1
ATOM 1947 C C . ALA A 1 245 ? 9.848 -8.011 -0.219 1.00 88.81 245 ALA A C 1
ATOM 1949 O O . ALA A 1 245 ? 9.506 -6.870 -0.511 1.00 88.81 245 ALA A O 1
ATOM 1950 N N . TYR A 1 246 ? 11.100 -8.274 0.163 1.00 87.31 246 TYR A N 1
ATOM 1951 C CA . TYR A 1 246 ? 12.137 -7.247 0.340 1.00 87.31 246 TYR A CA 1
ATOM 1952 C C . TYR A 1 246 ? 12.348 -6.347 -0.882 1.00 87.31 246 TYR A C 1
ATOM 1954 O O . TYR A 1 246 ? 12.606 -5.159 -0.736 1.00 87.31 246 TYR A O 1
ATOM 1962 N N . HIS A 1 247 ? 12.183 -6.881 -2.092 1.00 84.38 247 HIS A N 1
ATOM 1963 C CA . HIS A 1 247 ? 12.234 -6.114 -3.343 1.00 84.38 247 HIS A CA 1
ATOM 1964 C C . HIS A 1 247 ? 11.152 -5.022 -3.458 1.00 84.38 247 HIS A C 1
ATOM 1966 O O . HIS A 1 247 ? 11.301 -4.107 -4.268 1.00 84.38 247 HIS A O 1
ATOM 1972 N N . LEU A 1 248 ? 10.082 -5.094 -2.660 1.00 84.31 248 LEU A N 1
ATOM 1973 C CA . LEU A 1 248 ? 8.992 -4.114 -2.615 1.00 84.31 248 LEU A CA 1
ATOM 1974 C C . LEU A 1 248 ? 9.118 -3.123 -1.450 1.00 84.31 248 LEU A C 1
ATOM 1976 O O . LEU A 1 248 ? 8.315 -2.200 -1.350 1.00 84.31 248 LEU A O 1
ATOM 1980 N N . ALA A 1 249 ? 10.140 -3.265 -0.601 1.00 78.88 249 ALA A N 1
ATOM 1981 C CA . ALA A 1 249 ? 10.411 -2.370 0.522 1.00 78.88 249 ALA A CA 1
ATOM 1982 C C . ALA A 1 249 ? 10.326 -0.867 0.201 1.00 78.88 249 ALA A C 1
ATOM 1984 O O . ALA A 1 249 ? 9.692 -0.161 0.990 1.00 78.88 249 ALA A O 1
ATOM 1985 N N . PRO A 1 250 ? 10.882 -0.375 -0.929 1.00 74.31 250 PRO A N 1
ATOM 1986 C CA . PRO A 1 250 ? 10.812 1.042 -1.289 1.00 74.31 250 PRO A CA 1
ATOM 1987 C C . PRO A 1 250 ? 9.399 1.580 -1.539 1.00 74.31 250 PRO A C 1
ATOM 1989 O O . PRO A 1 250 ? 9.230 2.791 -1.617 1.00 74.31 250 PRO A O 1
ATOM 1992 N N . PHE A 1 251 ? 8.407 0.700 -1.698 1.00 74.44 251 PHE A N 1
ATOM 1993 C CA . PHE A 1 251 ? 7.018 1.042 -2.015 1.00 74.44 251 PHE A CA 1
ATOM 1994 C C . PHE A 1 251 ? 6.069 0.805 -0.835 1.00 74.44 251 PHE A C 1
ATOM 1996 O O . PHE A 1 251 ? 4.852 0.873 -1.001 1.00 74.44 251 PHE A O 1
ATOM 2003 N N . ARG A 1 252 ? 6.604 0.494 0.352 1.00 74.06 252 ARG A N 1
ATOM 2004 C CA . ARG A 1 252 ? 5.786 0.364 1.560 1.00 74.06 252 ARG A CA 1
ATOM 2005 C C . ARG A 1 252 ? 5.145 1.705 1.925 1.00 74.06 252 ARG A C 1
ATOM 2007 O O . ARG A 1 252 ? 5.681 2.764 1.617 1.00 74.06 252 ARG A O 1
ATOM 2014 N N . THR A 1 253 ? 4.038 1.637 2.652 1.00 63.59 253 THR A N 1
ATOM 2015 C CA . THR A 1 253 ? 3.270 2.810 3.098 1.00 63.59 253 THR A CA 1
ATOM 2016 C C . THR A 1 253 ? 3.339 3.041 4.606 1.00 63.59 253 THR A C 1
ATOM 2018 O O . THR A 1 253 ? 2.826 4.042 5.094 1.00 63.59 253 THR A O 1
ATOM 2021 N N . GLU A 1 254 ? 3.960 2.127 5.357 1.00 70.62 254 GLU A N 1
ATOM 2022 C CA . GLU A 1 254 ? 4.079 2.200 6.813 1.00 70.62 254 GLU A CA 1
ATOM 2023 C C . GLU A 1 254 ? 5.403 1.594 7.319 1.00 70.62 254 GLU A C 1
ATOM 2025 O O . GLU A 1 254 ? 5.978 0.735 6.642 1.00 70.62 254 GLU A O 1
ATOM 2030 N N . PRO A 1 255 ? 5.901 2.002 8.504 1.00 72.50 255 PRO A N 1
ATOM 2031 C CA . PRO A 1 255 ? 7.069 1.385 9.145 1.00 72.50 255 PRO A CA 1
ATOM 2032 C C . PRO A 1 255 ? 6.818 -0.059 9.616 1.00 72.50 255 PRO A C 1
ATOM 2034 O O . PRO A 1 255 ? 7.761 -0.839 9.730 1.00 72.50 255 PRO A O 1
ATOM 2037 N N . GLY A 1 256 ? 5.558 -0.415 9.883 1.00 81.50 256 GLY A N 1
ATOM 2038 C CA . GLY A 1 256 ? 5.133 -1.740 10.329 1.00 81.50 256 GLY A CA 1
ATOM 2039 C C . GLY A 1 256 ? 4.213 -1.705 11.552 1.00 81.50 256 GLY A C 1
ATOM 2040 O O . GLY A 1 256 ? 4.112 -0.697 12.247 1.00 81.50 256 GLY A O 1
ATOM 2041 N N . ILE A 1 257 ? 3.560 -2.834 11.827 1.00 85.31 257 ILE A N 1
ATOM 2042 C CA . ILE A 1 257 ? 2.562 -3.000 12.892 1.00 85.31 257 ILE A CA 1
ATOM 2043 C C . ILE A 1 257 ? 3.110 -3.963 13.943 1.00 85.31 257 ILE A C 1
ATOM 2045 O O . ILE A 1 257 ? 3.419 -5.117 13.631 1.00 85.31 257 ILE A O 1
ATOM 2049 N N . LEU A 1 258 ? 3.217 -3.515 15.196 1.00 92.12 258 LEU A N 1
ATOM 2050 C CA . LEU A 1 258 ? 3.632 -4.381 16.300 1.00 92.12 258 LEU A CA 1
ATOM 2051 C C . LEU A 1 258 ? 2.516 -5.354 16.676 1.00 92.12 258 LEU A C 1
ATOM 2053 O O . LEU A 1 258 ? 1.359 -4.973 16.830 1.00 92.12 258 LEU A O 1
ATOM 2057 N N . PHE A 1 259 ? 2.905 -6.598 16.931 1.00 93.69 259 PHE A N 1
ATOM 2058 C CA . PHE A 1 259 ? 2.039 -7.602 17.544 1.00 93.69 259 PHE A CA 1
ATOM 2059 C C . PHE A 1 259 ? 2.594 -8.149 18.860 1.00 93.69 259 PHE A C 1
ATOM 2061 O O . PHE A 1 259 ? 1.917 -8.922 19.535 1.00 93.69 259 PHE A O 1
ATOM 2068 N N . TYR A 1 260 ? 3.827 -7.783 19.219 1.00 96.00 260 TYR A N 1
ATOM 2069 C CA . TYR A 1 260 ? 4.486 -8.269 20.421 1.00 96.00 260 TYR A CA 1
ATOM 2070 C C . TYR A 1 260 ? 5.619 -7.345 20.858 1.00 96.00 260 TYR A C 1
ATOM 2072 O O . TYR A 1 260 ? 6.354 -6.825 20.019 1.00 96.00 260 TYR A O 1
ATOM 2080 N N . GLU A 1 261 ? 5.794 -7.180 22.164 1.00 95.25 261 GLU A N 1
ATOM 2081 C CA . GLU A 1 261 ? 6.905 -6.422 22.727 1.00 95.25 261 GLU A CA 1
ATOM 2082 C C . GLU A 1 261 ? 7.228 -6.888 24.150 1.00 95.25 261 GLU A C 1
ATOM 2084 O O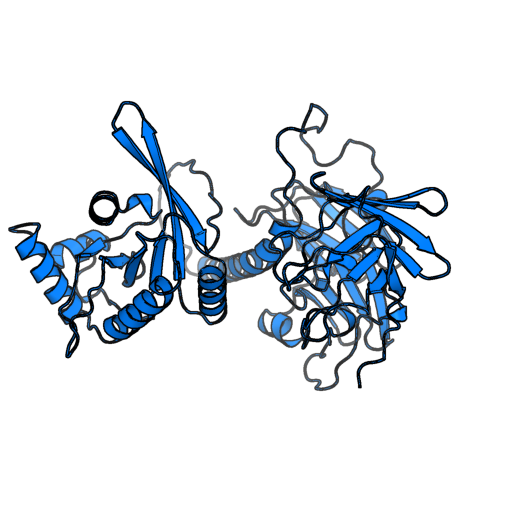 . GLU A 1 261 ? 6.333 -7.064 24.976 1.00 95.25 261 GLU A O 1
ATOM 2089 N N . THR A 1 262 ? 8.518 -7.051 24.438 1.00 94.00 262 THR A N 1
ATOM 2090 C CA . THR A 1 262 ? 9.079 -7.278 25.776 1.00 94.00 262 THR A CA 1
ATOM 2091 C C . THR A 1 262 ? 10.364 -6.465 25.948 1.00 94.00 262 THR A C 1
ATOM 2093 O O . THR A 1 262 ? 10.869 -5.903 24.974 1.00 94.00 262 THR A O 1
ATOM 2096 N N . PRO A 1 263 ? 10.975 -6.444 27.150 1.00 92.94 263 PRO A N 1
ATOM 2097 C CA . PRO A 1 263 ? 12.281 -5.815 27.365 1.00 92.94 263 PRO A CA 1
ATOM 2098 C C . PRO A 1 263 ? 13.460 -6.398 26.557 1.00 92.94 263 PRO A C 1
ATOM 2100 O O . PRO A 1 263 ? 14.574 -5.867 26.653 1.00 92.94 263 PRO A O 1
ATOM 2103 N N . GLU A 1 264 ? 13.241 -7.463 25.779 1.00 94.38 264 GLU A N 1
ATOM 2104 C CA . GLU A 1 264 ? 14.265 -8.142 24.973 1.00 94.38 264 GLU A CA 1
ATOM 2105 C C . GLU A 1 264 ? 13.894 -8.287 23.493 1.00 94.38 264 GLU A C 1
ATOM 2107 O O . GLU A 1 264 ? 14.776 -8.260 22.630 1.00 94.38 264 GLU A O 1
ATOM 2112 N N . ARG A 1 265 ? 12.600 -8.433 23.183 1.00 96.69 265 ARG A N 1
ATOM 2113 C CA . ARG A 1 265 ? 12.112 -8.764 21.843 1.00 96.69 265 ARG A CA 1
ATOM 2114 C C . ARG A 1 265 ? 11.016 -7.819 21.380 1.00 96.69 265 ARG A C 1
ATOM 2116 O O . ARG A 1 265 ? 10.197 -7.365 22.170 1.00 96.69 265 ARG A O 1
ATOM 2123 N N . VAL A 1 266 ? 10.952 -7.604 20.073 1.00 97.06 266 VAL A N 1
ATOM 2124 C CA . VAL A 1 266 ? 9.825 -6.948 19.405 1.00 97.06 266 VAL A CA 1
ATOM 2125 C C . VAL A 1 266 ? 9.367 -7.795 18.225 1.00 97.06 266 VAL A C 1
ATOM 2127 O O . VAL A 1 266 ? 10.173 -8.213 17.395 1.00 97.06 266 VAL A O 1
ATOM 2130 N N . GLY A 1 267 ? 8.069 -8.082 18.171 1.00 97.25 267 GLY A N 1
ATOM 2131 C CA . GLY A 1 267 ? 7.420 -8.754 17.053 1.00 97.25 267 GLY A CA 1
ATOM 2132 C C . GLY A 1 267 ? 6.592 -7.760 16.258 1.00 97.25 267 GLY A C 1
ATOM 2133 O O . GLY A 1 267 ? 5.751 -7.053 16.818 1.00 97.25 267 GLY A O 1
ATOM 2134 N N . PHE A 1 268 ? 6.830 -7.697 14.954 1.00 95.44 268 PHE A N 1
ATOM 2135 C CA . PHE A 1 268 ? 6.144 -6.764 14.071 1.00 95.44 268 PHE A CA 1
ATOM 2136 C C . PHE A 1 268 ? 5.932 -7.353 12.679 1.00 95.44 268 PHE A C 1
ATOM 2138 O O . PHE A 1 268 ? 6.622 -8.275 12.242 1.00 95.44 268 PHE A O 1
ATOM 2145 N N . ARG A 1 269 ? 4.950 -6.805 11.974 1.00 90.94 269 ARG A N 1
ATOM 2146 C CA . ARG A 1 269 ? 4.708 -7.055 10.559 1.00 90.94 269 ARG A CA 1
ATOM 2147 C C . ARG A 1 269 ? 5.108 -5.838 9.742 1.00 90.94 269 ARG A C 1
ATOM 2149 O O . ARG A 1 269 ? 4.869 -4.715 10.164 1.00 90.94 269 ARG A O 1
ATOM 2156 N N . MET A 1 270 ? 5.608 -6.074 8.536 1.00 87.25 270 MET A N 1
ATOM 2157 C CA . MET A 1 270 ? 5.802 -5.046 7.515 1.00 87.25 270 MET A CA 1
ATOM 2158 C C . MET A 1 270 ? 5.717 -5.691 6.125 1.00 87.25 270 MET A C 1
ATOM 2160 O O . MET A 1 270 ? 6.203 -6.809 5.959 1.00 87.25 270 MET A O 1
ATOM 2164 N N . LEU A 1 271 ? 5.138 -4.994 5.136 1.00 76.81 271 LEU A N 1
ATOM 2165 C CA . LEU A 1 271 ? 4.825 -5.548 3.805 1.00 76.81 271 LEU A CA 1
ATOM 2166 C C . LEU A 1 271 ? 3.920 -6.794 3.933 1.00 76.81 271 LEU A C 1
ATOM 2168 O O . LEU A 1 271 ? 2.767 -6.692 4.344 1.00 76.81 271 LEU A O 1
ATOM 2172 N N . ASP A 1 272 ? 4.470 -7.969 3.633 1.00 84.12 272 ASP A N 1
ATOM 2173 C CA . ASP A 1 272 ? 3.901 -9.308 3.798 1.00 84.12 272 ASP A CA 1
ATOM 2174 C C . ASP A 1 272 ? 4.610 -10.129 4.897 1.00 84.12 272 ASP A C 1
ATOM 2176 O O . ASP A 1 272 ? 4.182 -11.236 5.235 1.00 84.12 272 ASP A O 1
ATOM 2180 N N . GLY A 1 273 ? 5.699 -9.593 5.452 1.00 92.19 273 GLY A N 1
ATOM 2181 C CA . GLY A 1 273 ? 6.592 -10.285 6.368 1.00 92.19 273 GLY A CA 1
ATOM 2182 C C . GLY A 1 273 ? 6.132 -10.248 7.822 1.00 92.19 273 GLY A C 1
ATOM 2183 O O . GLY A 1 273 ? 5.478 -9.311 8.286 1.00 92.19 273 GLY A O 1
ATOM 2184 N N . ILE A 1 274 ? 6.516 -11.287 8.556 1.00 96.94 274 ILE A N 1
ATOM 2185 C CA . ILE A 1 274 ? 6.348 -11.453 9.996 1.00 96.94 274 ILE A CA 1
ATOM 2186 C C . ILE A 1 274 ? 7.745 -11.570 10.599 1.00 96.94 274 ILE A C 1
ATOM 2188 O O . ILE A 1 274 ? 8.522 -12.458 10.232 1.00 96.94 274 ILE A O 1
ATOM 2192 N N . PHE A 1 275 ? 8.045 -10.667 11.528 1.00 97.19 275 PHE A N 1
ATOM 2193 C CA . PHE A 1 275 ? 9.373 -10.496 12.094 1.00 97.19 275 PHE A CA 1
ATOM 2194 C C . PHE A 1 275 ? 9.344 -10.615 13.615 1.00 97.19 275 PHE A C 1
ATOM 2196 O O . PHE A 1 275 ? 8.402 -10.158 14.265 1.00 97.19 275 PHE A O 1
ATOM 2203 N N . LEU A 1 276 ? 10.397 -11.205 14.180 1.00 97.94 276 LEU A N 1
ATOM 2204 C CA . LEU A 1 276 ? 10.690 -11.181 15.613 1.00 97.94 276 LEU A CA 1
ATOM 2205 C C . LEU A 1 276 ? 12.155 -10.804 15.784 1.00 97.94 276 LEU A C 1
ATOM 2207 O O . LEU A 1 276 ? 13.048 -11.553 15.388 1.00 97.94 276 LEU A O 1
ATOM 2211 N N . TYR A 1 277 ? 12.387 -9.639 16.369 1.00 97.75 277 TYR A N 1
ATOM 2212 C CA . TYR A 1 277 ? 13.705 -9.056 16.520 1.00 97.75 277 TYR A CA 1
ATOM 2213 C C . TYR A 1 277 ? 14.109 -9.029 17.993 1.00 97.75 277 TYR A C 1
ATOM 2215 O O . TYR A 1 277 ? 13.429 -8.417 18.820 1.00 97.75 277 TYR A O 1
ATOM 2223 N N . ASN A 1 278 ? 15.218 -9.692 18.320 1.00 97.38 278 ASN A N 1
ATOM 2224 C CA . ASN A 1 278 ? 15.857 -9.600 19.626 1.00 97.38 278 ASN A CA 1
ATOM 2225 C C . ASN A 1 278 ? 16.842 -8.432 19.594 1.00 97.38 278 ASN A C 1
ATOM 2227 O O . ASN A 1 278 ? 17.968 -8.547 19.110 1.00 97.38 278 ASN A O 1
ATOM 2231 N N . TYR A 1 279 ? 16.398 -7.287 20.100 1.00 95.75 279 TYR A N 1
ATOM 2232 C CA . TYR A 1 279 ? 17.158 -6.043 20.017 1.00 95.75 279 TYR A CA 1
ATOM 2233 C C . TYR A 1 279 ? 18.272 -5.948 21.067 1.00 95.75 279 TYR A C 1
ATOM 2235 O O . TYR A 1 279 ? 19.118 -5.060 20.989 1.00 95.75 279 TYR A O 1
ATOM 2243 N N . LYS A 1 280 ? 18.293 -6.847 22.059 1.00 95.12 280 LYS A N 1
ATOM 2244 C CA . LYS A 1 280 ? 19.407 -6.966 23.013 1.00 95.12 280 LYS A CA 1
ATOM 2245 C C . LYS A 1 280 ? 20.581 -7.731 22.415 1.00 95.12 280 LYS A C 1
ATOM 2247 O O . LYS A 1 280 ? 21.723 -7.370 22.682 1.00 95.12 280 LYS A O 1
ATOM 2252 N N . GLU A 1 281 ? 20.287 -8.741 21.603 1.00 96.25 281 GLU A N 1
ATOM 2253 C CA . GLU A 1 281 ? 21.278 -9.540 20.872 1.00 96.25 281 GLU A CA 1
ATOM 2254 C C . GLU A 1 281 ? 21.574 -9.003 19.463 1.00 96.25 281 GLU A C 1
ATOM 2256 O O . GLU A 1 281 ? 22.442 -9.546 18.787 1.00 96.25 281 GLU A O 1
ATOM 2261 N N . ASP A 1 282 ? 20.869 -7.955 19.022 1.00 94.62 282 ASP A N 1
ATOM 2262 C CA . ASP A 1 282 ? 20.988 -7.366 17.680 1.00 94.62 282 ASP A CA 1
ATOM 2263 C C . ASP A 1 282 ? 20.790 -8.413 16.562 1.00 94.62 282 ASP A C 1
ATOM 2265 O O . ASP A 1 282 ? 21.542 -8.486 15.583 1.00 94.62 282 ASP A O 1
ATOM 2269 N N . ARG A 1 283 ? 19.774 -9.274 16.746 1.00 94.88 283 ARG A N 1
ATOM 2270 C CA . ARG A 1 283 ? 19.517 -10.458 15.913 1.00 94.88 283 ARG A CA 1
ATOM 2271 C C . ARG A 1 283 ? 18.045 -10.600 15.527 1.00 94.88 283 ARG A C 1
ATOM 2273 O O . ARG A 1 283 ? 17.159 -10.622 16.383 1.00 94.88 283 ARG A O 1
ATOM 2280 N N . MET A 1 284 ? 17.792 -10.815 14.238 1.00 95.38 284 MET A N 1
ATOM 2281 C CA . MET A 1 284 ? 16.487 -11.237 13.723 1.00 95.38 284 MET A CA 1
ATOM 2282 C C . MET A 1 284 ? 16.272 -12.740 13.979 1.00 95.38 284 MET A C 1
ATOM 2284 O O . MET A 1 284 ? 16.969 -13.575 13.409 1.00 95.38 284 MET A O 1
ATOM 2288 N N . GLU A 1 285 ? 15.331 -13.093 14.857 1.00 95.94 285 GLU A N 1
ATOM 2289 C CA . GLU A 1 285 ? 15.023 -14.485 15.235 1.00 95.94 285 GLU A CA 1
ATOM 2290 C C . GLU A 1 285 ? 13.972 -15.120 14.319 1.00 95.94 285 GLU A C 1
ATOM 2292 O O . GLU A 1 285 ? 14.026 -16.317 14.042 1.00 95.94 285 GLU A O 1
ATOM 2297 N N . VAL A 1 286 ? 13.017 -14.320 13.840 1.00 96.88 286 VAL A N 1
ATOM 2298 C CA . VAL A 1 286 ? 11.974 -14.764 12.909 1.00 96.88 286 VAL A CA 1
ATOM 2299 C C . VAL A 1 286 ? 11.889 -13.792 11.750 1.00 96.88 286 VAL A C 1
ATOM 2301 O O . VAL A 1 286 ? 11.902 -12.582 11.953 1.00 96.88 286 VAL A O 1
ATOM 2304 N N . ASN A 1 287 ? 11.800 -14.341 10.541 1.00 94.88 287 ASN A N 1
ATOM 2305 C CA . ASN A 1 287 ? 11.750 -13.590 9.299 1.00 94.88 287 ASN A CA 1
ATOM 2306 C C . ASN A 1 287 ? 11.154 -14.467 8.186 1.00 94.88 287 ASN A C 1
ATOM 2308 O O . ASN A 1 287 ? 11.874 -15.214 7.520 1.00 94.88 287 ASN A O 1
ATOM 2312 N N . PHE A 1 288 ? 9.834 -14.422 8.016 1.00 94.94 288 PHE A N 1
ATOM 2313 C CA . PHE A 1 288 ? 9.144 -15.157 6.954 1.00 94.94 288 PHE A CA 1
ATOM 2314 C C . PHE A 1 288 ? 7.884 -14.422 6.497 1.00 94.94 288 PHE A C 1
ATOM 2316 O O . PHE A 1 288 ? 7.367 -13.556 7.196 1.00 94.94 288 PHE A O 1
ATOM 2323 N N . ALA A 1 289 ? 7.365 -14.803 5.338 1.00 93.00 289 ALA A N 1
ATOM 2324 C CA . ALA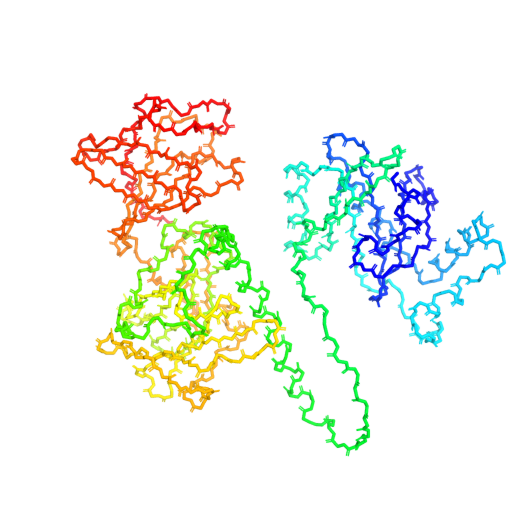 A 1 289 ? 6.031 -14.454 4.865 1.00 93.00 289 ALA A CA 1
ATOM 2325 C C . ALA A 1 289 ? 5.209 -15.727 4.621 1.00 93.00 289 ALA A C 1
ATOM 2327 O O . ALA A 1 289 ? 5.745 -16.839 4.601 1.00 93.00 289 ALA A O 1
ATOM 2328 N N . LEU A 1 290 ? 3.900 -15.569 4.443 1.00 91.38 290 LEU A N 1
ATOM 2329 C CA . LEU A 1 290 ? 3.028 -16.660 4.020 1.00 91.38 290 LEU A CA 1
ATOM 2330 C C . LEU A 1 290 ? 2.811 -16.600 2.508 1.00 91.38 290 LEU A C 1
ATOM 2332 O O . LEU A 1 290 ? 2.583 -15.533 1.947 1.00 91.38 290 LEU A O 1
ATOM 2336 N N . SER A 1 291 ? 2.865 -17.760 1.862 1.00 86.44 291 SER A N 1
ATOM 2337 C CA . SER A 1 291 ? 2.587 -17.909 0.434 1.00 86.44 291 SER A CA 1
ATOM 2338 C C . SER A 1 291 ? 1.130 -17.576 0.104 1.00 86.44 291 SER A C 1
ATOM 2340 O O . SER A 1 291 ? 0.232 -17.701 0.942 1.00 86.44 291 SER A O 1
ATOM 2342 N N . GLU A 1 292 ? 0.864 -17.200 -1.146 1.00 80.88 292 GLU A N 1
ATOM 2343 C CA . GLU A 1 292 ? -0.510 -16.984 -1.604 1.00 80.88 292 GLU A CA 1
ATOM 2344 C C . GLU A 1 292 ? -1.368 -18.248 -1.421 1.00 80.88 292 GLU A C 1
ATOM 2346 O O . GLU A 1 292 ? -0.912 -19.378 -1.607 1.00 80.88 292 GLU A O 1
ATOM 2351 N N . GLY A 1 293 ? -2.632 -18.051 -1.039 1.00 82.56 293 GLY A N 1
ATOM 2352 C CA . GLY A 1 293 ? -3.581 -19.141 -0.810 1.00 82.56 293 GLY A CA 1
ATOM 2353 C C . GLY A 1 293 ? -3.522 -19.784 0.579 1.00 82.56 293 GLY A C 1
ATOM 2354 O O . GLY A 1 293 ? -4.312 -20.690 0.830 1.00 82.56 293 GLY A O 1
ATOM 2355 N N . CYS A 1 294 ? -2.658 -19.313 1.494 1.00 86.00 294 CYS A N 1
ATOM 2356 C CA . CYS A 1 294 ? -2.680 -19.755 2.899 1.00 86.00 294 CYS A CA 1
ATOM 2357 C C . CYS A 1 294 ? -4.012 -19.449 3.588 1.00 86.00 294 CYS A C 1
ATOM 2359 O O . CYS A 1 294 ? -4.440 -20.210 4.449 1.00 86.00 294 CYS A O 1
ATOM 2361 N N . PHE A 1 295 ? -4.644 -18.343 3.196 1.00 87.19 295 PHE A N 1
ATOM 2362 C CA . PHE A 1 295 ? -5.977 -17.932 3.605 1.00 87.19 295 PHE A CA 1
ATOM 2363 C C . PHE A 1 295 ? -6.817 -17.623 2.359 1.00 87.19 295 PHE A C 1
ATOM 2365 O O . PHE A 1 295 ? -6.250 -17.278 1.315 1.00 87.19 295 PHE A O 1
ATOM 2372 N N . PRO A 1 296 ? -8.156 -17.730 2.432 1.00 83.81 296 PRO A N 1
ATOM 2373 C CA . PRO A 1 296 ? -9.019 -17.277 1.346 1.00 83.81 296 PRO A CA 1
ATOM 2374 C C . PRO A 1 296 ? -8.814 -15.776 1.078 1.00 83.81 296 PRO A C 1
ATOM 2376 O O . PRO A 1 296 ? -8.509 -15.024 1.998 1.00 83.81 296 PRO A O 1
ATOM 2379 N N . SER A 1 297 ? -8.991 -15.331 -0.168 1.00 80.69 297 SER A N 1
ATOM 2380 C CA . SER A 1 297 ? -8.596 -13.986 -0.627 1.00 80.69 297 SER A CA 1
ATOM 2381 C C . SER A 1 297 ? -9.284 -12.823 0.093 1.00 80.69 297 SER A C 1
ATOM 2383 O O . SER A 1 297 ? -8.779 -11.707 0.067 1.00 80.69 297 SER A O 1
ATOM 2385 N N . GLN A 1 298 ? -10.432 -13.067 0.728 1.00 79.44 298 GLN A N 1
ATOM 2386 C CA . GLN A 1 298 ? -11.137 -12.082 1.547 1.00 79.44 298 GLN A CA 1
ATOM 2387 C C . GLN A 1 298 ? -10.544 -11.905 2.953 1.00 79.44 298 GLN A C 1
ATOM 2389 O O . GLN A 1 298 ? -10.991 -11.030 3.687 1.00 79.44 298 GLN A O 1
ATOM 2394 N N . TYR A 1 299 ? -9.592 -12.747 3.360 1.00 82.44 299 TYR A N 1
ATOM 2395 C CA . TYR A 1 299 ? -8.976 -12.685 4.679 1.00 82.44 299 TYR A CA 1
ATOM 2396 C C . TYR A 1 299 ? -7.620 -11.992 4.624 1.00 82.44 299 TYR A C 1
ATOM 2398 O O . TYR A 1 299 ? -6.759 -12.290 3.800 1.00 82.44 299 TYR A O 1
ATOM 2406 N N . VAL A 1 300 ? -7.418 -11.116 5.595 1.00 81.56 300 VAL A N 1
ATOM 2407 C CA . VAL A 1 300 ? -6.152 -10.488 5.927 1.00 81.56 300 VAL A CA 1
ATOM 2408 C C . VAL A 1 300 ? -5.529 -11.245 7.091 1.00 81.56 300 VAL A C 1
ATOM 2410 O O . VAL A 1 300 ? -6.211 -11.645 8.033 1.00 81.56 300 VAL A O 1
ATOM 2413 N N . ILE A 1 301 ? -4.214 -11.437 7.047 1.00 88.56 301 ILE A N 1
ATOM 2414 C CA . ILE A 1 301 ? -3.502 -12.130 8.119 1.00 88.56 301 ILE A CA 1
ATOM 2415 C C . ILE A 1 301 ? -3.215 -11.207 9.315 1.00 88.56 301 ILE A C 1
ATOM 2417 O O . ILE A 1 301 ? -2.792 -10.074 9.118 1.00 88.56 301 ILE A O 1
ATOM 2421 N N . SER A 1 302 ? -3.375 -11.708 10.541 1.00 88.50 302 SER A N 1
ATOM 2422 C CA . SER A 1 302 ? -3.101 -11.019 11.808 1.00 88.50 302 SER A CA 1
ATOM 2423 C C . SER A 1 302 ? -2.200 -11.899 12.682 1.00 88.50 302 SER A C 1
ATOM 2425 O O . SER A 1 302 ? -2.681 -12.879 13.258 1.00 88.50 302 SER A O 1
ATOM 2427 N N . PRO A 1 303 ? -0.884 -11.625 12.735 1.00 93.94 303 PRO A N 1
ATOM 2428 C CA . PRO A 1 303 ? 0.041 -12.354 13.589 1.00 93.94 303 PRO A CA 1
ATOM 2429 C C . PRO A 1 303 ? -0.085 -11.872 15.037 1.00 93.94 303 PRO A C 1
ATOM 2431 O O . PRO A 1 303 ? -0.337 -10.692 15.274 1.00 93.94 303 PRO A O 1
ATOM 2434 N N . ALA A 1 304 ? 0.119 -12.771 15.991 1.00 94.12 304 ALA A N 1
ATOM 2435 C CA . ALA A 1 304 ? 0.198 -12.488 17.417 1.00 94.12 304 ALA A CA 1
ATOM 2436 C C . ALA A 1 304 ? 1.192 -13.443 18.082 1.00 94.12 304 ALA A C 1
ATOM 2438 O O . ALA A 1 304 ? 1.383 -14.572 17.622 1.00 94.12 304 ALA A O 1
ATOM 2439 N N . MET A 1 305 ? 1.810 -13.019 19.184 1.00 96.69 305 MET A N 1
ATOM 2440 C CA . MET A 1 305 ? 2.605 -13.938 19.995 1.00 96.69 305 MET A CA 1
ATOM 2441 C C . MET A 1 305 ? 1.681 -14.886 20.757 1.00 96.69 305 MET A C 1
ATOM 2443 O O . MET A 1 305 ? 0.654 -14.465 21.286 1.00 96.69 305 MET A O 1
ATOM 2447 N N . GLY A 1 306 ? 2.036 -16.164 20.809 1.00 93.25 306 GLY A N 1
ATOM 2448 C CA . GLY A 1 306 ? 1.333 -17.152 21.607 1.00 93.25 306 GLY A CA 1
ATOM 2449 C C . GLY A 1 306 ? 1.531 -16.917 23.106 1.00 93.25 306 GLY A C 1
ATOM 2450 O O . GLY A 1 306 ? 2.560 -16.396 23.523 1.00 93.25 306 GLY A O 1
ATOM 2451 N N . VAL A 1 307 ? 0.587 -17.360 23.937 1.00 93.00 307 VAL A N 1
ATOM 2452 C CA . VAL A 1 307 ? 0.702 -17.301 25.414 1.00 93.00 307 VAL A CA 1
ATOM 2453 C C . VAL A 1 307 ? 1.896 -18.085 25.974 1.00 93.00 307 VAL A C 1
ATOM 2455 O O . VAL A 1 307 ? 2.266 -17.896 27.125 1.00 93.00 307 VAL A O 1
ATOM 2458 N N . ASP A 1 308 ? 2.480 -18.981 25.176 1.00 92.25 308 ASP A N 1
ATOM 2459 C CA . ASP A 1 308 ? 3.704 -19.710 25.515 1.00 92.25 308 ASP A CA 1
ATOM 2460 C C . ASP A 1 308 ? 4.994 -18.946 25.187 1.00 92.25 308 ASP A C 1
ATOM 2462 O O . ASP A 1 308 ? 6.069 -19.423 25.544 1.00 92.25 308 ASP A O 1
ATOM 2466 N N . GLU A 1 309 ? 4.899 -17.806 24.490 1.00 94.31 309 GLU A N 1
ATOM 2467 C CA . GLU A 1 309 ? 6.022 -17.010 23.966 1.00 94.31 309 GLU A CA 1
ATOM 2468 C C . GLU A 1 309 ? 7.036 -17.809 23.122 1.00 94.31 309 GLU A C 1
ATOM 2470 O O . GLU A 1 309 ? 8.163 -17.378 22.875 1.00 94.31 309 GLU A O 1
ATOM 2475 N N . GLN A 1 310 ? 6.637 -18.994 22.661 1.00 95.44 310 GLN A N 1
ATOM 2476 C CA . GLN A 1 310 ? 7.436 -19.908 21.843 1.00 95.44 310 GLN A CA 1
ATOM 2477 C C . GLN A 1 310 ? 6.842 -20.078 20.448 1.00 95.44 310 GLN A C 1
ATOM 2479 O O . GLN A 1 310 ? 7.492 -20.634 19.560 1.00 95.44 310 GLN A O 1
ATOM 2484 N N . SER A 1 311 ? 5.620 -19.585 20.246 1.00 95.75 311 SER A N 1
ATOM 2485 C CA . SER A 1 311 ? 4.890 -19.701 18.995 1.00 95.75 311 SER A CA 1
ATOM 2486 C C . SER A 1 311 ? 4.374 -18.351 18.517 1.00 95.75 311 SER A C 1
ATOM 2488 O O . SER A 1 311 ? 3.871 -17.566 19.311 1.00 95.75 311 SER A O 1
ATOM 2490 N N . ILE A 1 312 ? 4.384 -18.118 17.208 1.00 97.12 312 ILE A N 1
ATOM 2491 C CA . ILE A 1 312 ? 3.621 -17.038 16.576 1.00 97.12 312 ILE A CA 1
ATOM 2492 C C . ILE A 1 312 ? 2.346 -17.646 15.993 1.00 97.12 312 ILE A C 1
ATOM 2494 O O . ILE A 1 312 ? 2.393 -18.611 15.228 1.00 97.12 312 ILE A O 1
ATOM 2498 N N . ILE A 1 313 ? 1.204 -17.087 16.375 1.00 95.00 313 ILE A N 1
ATOM 2499 C CA . ILE A 1 313 ? -0.119 -17.470 15.893 1.00 95.00 313 ILE A CA 1
ATOM 2500 C C . ILE A 1 313 ? -0.498 -16.515 14.765 1.00 95.00 313 ILE A C 1
ATOM 2502 O O . ILE A 1 313 ? -0.527 -15.306 14.966 1.00 95.00 313 ILE A O 1
ATOM 2506 N N . ILE A 1 314 ? -0.768 -17.041 13.572 1.00 94.00 314 ILE A N 1
ATOM 2507 C CA . ILE A 1 314 ? -1.171 -16.259 12.404 1.00 94.00 314 ILE A CA 1
ATOM 2508 C C . ILE A 1 314 ? -2.628 -16.573 12.094 1.00 94.00 314 ILE A C 1
ATOM 2510 O O . ILE A 1 314 ? -2.935 -17.645 11.570 1.00 94.00 314 ILE A O 1
ATOM 2514 N N . ASN A 1 315 ? -3.509 -15.628 12.407 1.00 90.44 315 ASN A N 1
ATOM 2515 C CA . ASN A 1 315 ? -4.939 -15.729 12.129 1.00 90.44 315 ASN A CA 1
ATOM 2516 C C . ASN A 1 315 ? -5.287 -15.071 10.804 1.00 90.44 315 ASN A C 1
ATOM 2518 O O . ASN A 1 315 ? -4.591 -14.164 10.365 1.00 90.44 315 ASN A O 1
ATOM 2522 N N . GLY A 1 316 ? -6.397 -15.485 10.203 1.00 87.12 316 GLY A N 1
ATOM 2523 C CA . GLY A 1 316 ? -7.048 -14.738 9.133 1.00 87.12 316 GLY A CA 1
ATOM 2524 C C . GLY A 1 316 ? -8.274 -14.029 9.686 1.00 87.12 316 GLY A C 1
ATOM 2525 O O . GLY A 1 316 ? -9.090 -14.668 10.352 1.00 87.12 316 GLY A O 1
ATOM 2526 N N . PHE A 1 317 ? -8.443 -12.747 9.381 1.00 82.12 317 PHE A N 1
ATOM 2527 C CA . PHE A 1 317 ? -9.683 -12.018 9.637 1.00 82.12 317 PHE A CA 1
ATOM 2528 C C . PHE A 1 317 ? -10.194 -11.366 8.353 1.00 82.12 317 PHE A C 1
ATOM 2530 O O . PHE A 1 317 ? -9.412 -10.891 7.533 1.00 82.12 317 PHE A O 1
ATOM 2537 N N . ASN A 1 318 ? -11.505 -11.354 8.162 1.00 79.19 318 ASN A N 1
ATOM 2538 C CA . ASN A 1 318 ? -12.123 -10.654 7.053 1.00 79.19 318 ASN A CA 1
ATOM 2539 C C . ASN A 1 318 ? -12.363 -9.193 7.475 1.00 79.19 318 ASN A C 1
ATOM 2541 O O . ASN A 1 318 ? -13.135 -8.951 8.406 1.00 79.19 318 ASN A O 1
ATOM 2545 N N . PRO A 1 319 ? -11.725 -8.205 6.826 1.00 69.50 319 PRO A N 1
ATOM 2546 C CA . PRO A 1 319 ? -11.886 -6.795 7.176 1.00 69.50 319 PRO A CA 1
ATOM 2547 C C . PRO A 1 319 ? -13.311 -6.271 6.945 1.00 69.50 319 PRO A C 1
ATOM 2549 O O . PRO A 1 319 ? -13.707 -5.287 7.562 1.00 69.50 319 PRO A O 1
ATOM 2552 N N . SER A 1 320 ? -14.081 -6.934 6.080 1.00 71.50 320 SER A N 1
ATOM 2553 C CA . SER A 1 320 ? -15.435 -6.537 5.677 1.00 71.50 320 SER A CA 1
ATOM 2554 C C . SER A 1 320 ? -16.459 -6.703 6.798 1.00 71.50 320 SER A C 1
ATOM 2556 O O . SER A 1 320 ? -17.358 -5.883 6.960 1.00 71.50 320 SER A O 1
ATOM 2558 N N . ASP A 1 321 ? -16.349 -7.801 7.546 1.00 76.88 321 ASP A N 1
ATOM 2559 C CA . ASP A 1 321 ? -17.354 -8.234 8.523 1.00 76.88 321 ASP A CA 1
ATOM 2560 C C . ASP A 1 321 ? -16.754 -8.625 9.887 1.00 76.88 321 ASP A C 1
ATOM 2562 O O . ASP A 1 321 ? -17.492 -8.917 10.830 1.00 76.88 321 ASP A O 1
ATOM 2566 N N . GLY A 1 322 ? -15.423 -8.608 10.016 1.00 75.88 322 GLY A N 1
ATOM 2567 C CA . GLY A 1 322 ? -14.692 -8.999 11.219 1.00 75.88 322 GLY A CA 1
ATOM 2568 C C . GLY A 1 322 ? -14.678 -10.503 11.488 1.00 75.88 322 GLY A C 1
ATOM 2569 O O . GLY A 1 322 ? -14.241 -10.924 12.560 1.00 75.88 322 GLY A O 1
ATOM 2570 N N . THR A 1 323 ? -15.162 -11.331 10.559 1.00 81.69 323 THR A N 1
ATOM 2571 C CA . THR A 1 323 ? -15.192 -12.783 10.751 1.00 81.69 323 THR A CA 1
ATOM 2572 C C . THR A 1 323 ? -13.781 -13.357 10.772 1.00 81.69 323 THR A C 1
ATOM 2574 O O . THR A 1 323 ? -12.913 -12.967 9.993 1.00 81.69 323 THR A O 1
ATOM 2577 N N . GLN A 1 324 ? -13.541 -14.310 11.669 1.00 84.50 324 GLN A N 1
ATOM 2578 C CA . GLN A 1 324 ? -12.288 -15.060 11.699 1.00 84.50 324 GLN A CA 1
ATOM 2579 C C . GLN A 1 324 ? -12.342 -16.229 10.721 1.00 84.50 324 GLN A C 1
ATOM 2581 O O . GLN A 1 324 ? -13.408 -16.791 10.447 1.00 84.50 324 GLN A O 1
ATOM 2586 N N . CYS A 1 325 ? -11.179 -16.588 10.190 1.00 85.94 325 CYS A N 1
ATOM 2587 C CA . CYS A 1 325 ? -11.026 -17.791 9.395 1.00 85.94 325 CYS A CA 1
ATOM 2588 C C . CYS A 1 325 ? -11.291 -19.033 10.265 1.00 85.94 325 CYS A C 1
ATOM 2590 O O . CYS A 1 325 ? -11.172 -19.006 11.490 1.00 85.94 325 CYS A O 1
ATOM 2592 N N . ASP A 1 326 ? -11.683 -20.130 9.628 1.00 88.25 326 ASP A N 1
ATOM 2593 C CA . ASP A 1 326 ? -11.940 -21.409 10.295 1.00 88.25 326 ASP A CA 1
ATOM 2594 C C . ASP A 1 326 ? -10.667 -22.145 10.730 1.00 88.25 326 ASP A C 1
ATOM 2596 O O . ASP A 1 326 ? -10.745 -23.101 11.504 1.00 88.25 326 ASP A O 1
ATOM 2600 N N . HIS A 1 327 ? -9.512 -21.667 10.279 1.00 90.12 327 HIS A N 1
ATOM 2601 C CA . HIS A 1 327 ? -8.202 -22.158 10.651 1.00 90.12 327 HIS A CA 1
ATOM 2602 C C . HIS A 1 327 ? -7.231 -21.006 10.910 1.00 90.12 327 HIS A C 1
ATOM 2604 O O . HIS A 1 327 ? -7.426 -19.866 10.483 1.00 90.12 327 HIS A O 1
ATOM 2610 N N . TYR A 1 328 ? -6.145 -21.342 11.591 1.00 91.88 328 TYR A N 1
ATOM 2611 C CA . TYR A 1 328 ? -4.995 -20.472 11.781 1.00 91.88 328 TYR A CA 1
ATOM 2612 C C . TYR A 1 328 ? -3.704 -21.266 11.615 1.00 91.88 328 TYR A C 1
ATOM 2614 O O . TYR A 1 328 ? -3.714 -22.500 11.565 1.00 91.88 328 TYR A O 1
ATOM 2622 N N . TYR A 1 329 ? -2.580 -20.560 11.544 1.00 92.81 329 TYR A N 1
ATOM 2623 C CA . TYR A 1 329 ? -1.266 -21.187 11.540 1.00 92.81 329 TYR A CA 1
ATOM 2624 C C . TYR A 1 329 ? -0.541 -20.923 12.849 1.00 92.81 329 TYR A C 1
ATOM 2626 O O . TYR A 1 329 ? -0.616 -19.836 13.416 1.00 92.81 329 TYR A O 1
ATOM 2634 N N . ARG A 1 330 ? 0.185 -21.929 13.322 1.00 94.38 330 ARG A N 1
ATOM 2635 C CA . ARG A 1 330 ? 1.065 -21.838 14.480 1.00 94.38 330 ARG A CA 1
ATOM 2636 C C . ARG A 1 330 ? 2.492 -22.089 14.027 1.00 94.38 330 ARG A C 1
ATOM 2638 O O . ARG A 1 330 ? 2.818 -23.206 13.628 1.00 94.38 330 ARG A O 1
ATOM 2645 N N . TYR A 1 331 ? 3.314 -21.052 14.087 1.00 96.25 331 TYR A N 1
ATOM 2646 C CA . TYR A 1 331 ? 4.743 -21.106 13.806 1.00 96.25 331 TYR A CA 1
ATOM 2647 C C . TYR A 1 331 ? 5.516 -21.274 15.113 1.00 96.25 331 TYR A C 1
ATOM 2649 O O . TYR A 1 331 ? 5.413 -20.425 15.990 1.00 96.25 331 TYR A O 1
ATOM 2657 N N . ASP A 1 332 ? 6.274 -22.353 15.254 1.00 96.44 332 ASP A N 1
ATOM 2658 C CA . ASP A 1 332 ? 7.171 -22.600 16.382 1.00 96.44 332 ASP A CA 1
ATOM 2659 C C . ASP A 1 332 ? 8.515 -21.900 16.140 1.00 96.44 332 ASP A C 1
ATOM 2661 O O . ASP A 1 332 ? 9.210 -22.179 15.159 1.00 96.44 332 ASP A O 1
ATOM 2665 N N . ILE A 1 333 ? 8.878 -20.983 17.039 1.00 96.62 333 ILE A N 1
ATOM 2666 C CA . ILE A 1 333 ? 10.033 -20.090 16.874 1.00 96.62 333 ILE A CA 1
ATOM 2667 C C . ILE A 1 333 ? 11.346 -20.878 16.887 1.00 96.62 333 ILE A C 1
ATOM 2669 O O . ILE A 1 333 ? 12.243 -20.602 16.094 1.00 96.62 333 ILE A O 1
ATOM 2673 N N . LYS A 1 334 ? 11.464 -21.881 17.763 1.00 95.00 334 LYS A N 1
ATOM 2674 C CA . LYS A 1 334 ? 12.714 -22.623 17.973 1.00 95.00 334 LYS A CA 1
ATOM 2675 C C . LYS A 1 334 ? 13.016 -23.589 16.831 1.00 95.00 334 LYS A C 1
ATOM 2677 O O . LYS A 1 334 ? 14.169 -23.744 16.439 1.00 95.00 334 LYS A O 1
ATOM 2682 N N . SER A 1 335 ? 11.997 -24.289 16.345 1.00 95.25 335 SER A N 1
ATOM 2683 C CA . SER A 1 335 ? 12.129 -25.294 15.289 1.00 95.25 335 SER A CA 1
ATOM 2684 C C . SER A 1 335 ? 11.924 -24.730 13.885 1.00 95.25 335 SER A C 1
ATOM 2686 O O . SER A 1 335 ? 12.192 -25.445 12.920 1.00 95.25 335 SER A O 1
ATOM 2688 N N . ALA A 1 336 ? 11.457 -23.481 13.771 1.00 94.50 336 ALA A N 1
ATOM 2689 C CA . ALA A 1 336 ? 11.075 -22.833 12.519 1.00 94.50 336 ALA A CA 1
ATOM 2690 C C . ALA A 1 336 ? 10.035 -23.635 11.712 1.00 94.50 336 ALA A C 1
ATOM 2692 O O . ALA A 1 336 ? 10.040 -23.643 10.476 1.00 94.50 336 ALA A O 1
ATOM 2693 N N . LYS A 1 337 ? 9.149 -24.350 12.420 1.00 93.75 337 LYS A N 1
ATOM 2694 C CA . LYS A 1 337 ? 8.092 -25.171 11.822 1.00 93.75 337 LYS A CA 1
ATOM 2695 C C . LYS A 1 337 ? 6.743 -24.495 11.933 1.00 93.75 337 LYS A C 1
ATOM 2697 O O . LYS A 1 337 ? 6.393 -23.988 12.994 1.00 93.75 337 LYS A O 1
ATOM 2702 N N . ILE A 1 338 ? 5.954 -24.559 10.870 1.00 93.62 338 ILE A N 1
ATOM 2703 C CA . ILE A 1 338 ? 4.585 -24.046 10.856 1.00 93.62 338 ILE A CA 1
ATOM 2704 C C . ILE A 1 338 ? 3.581 -25.190 10.728 1.00 93.62 338 ILE A C 1
ATOM 2706 O O . ILE A 1 338 ? 3.780 -26.124 9.959 1.00 93.62 338 ILE A O 1
ATOM 2710 N N . ASN A 1 339 ? 2.491 -25.115 11.487 1.00 91.56 339 ASN A N 1
ATOM 2711 C CA . ASN A 1 339 ? 1.398 -26.079 11.434 1.00 91.56 339 ASN A CA 1
ATOM 2712 C C . ASN A 1 339 ? 0.073 -25.350 11.240 1.00 91.56 339 ASN A C 1
ATOM 2714 O O . ASN A 1 339 ? -0.173 -24.328 11.880 1.00 91.56 339 ASN A O 1
ATOM 2718 N N . ARG A 1 340 ? -0.795 -25.902 10.394 1.00 90.94 340 ARG A N 1
ATOM 2719 C CA . ARG A 1 340 ? -2.179 -25.446 10.260 1.00 90.94 340 ARG A CA 1
ATOM 2720 C C . ARG A 1 340 ? -3.038 -26.087 11.349 1.00 90.94 340 ARG A C 1
ATOM 2722 O O . ARG A 1 340 ? -2.913 -27.282 11.611 1.00 90.94 340 ARG A O 1
ATOM 2729 N N . VAL A 1 341 ? -3.908 -25.298 11.970 1.00 89.44 341 VAL A N 1
ATOM 2730 C CA . VAL A 1 341 ? -4.821 -25.738 13.028 1.00 89.44 341 VAL A CA 1
ATOM 2731 C C . VAL A 1 341 ? -6.251 -25.386 12.631 1.00 89.44 341 VAL A C 1
ATOM 2733 O O . VAL A 1 341 ? -6.575 -24.213 12.469 1.00 89.44 341 VAL A O 1
ATOM 2736 N N . GLU A 1 342 ? -7.113 -26.397 12.490 1.00 87.69 342 GLU A N 1
ATOM 2737 C CA . GLU A 1 342 ? -8.543 -26.216 12.200 1.00 87.69 342 GLU A CA 1
ATOM 2738 C C . GLU A 1 342 ? -9.296 -25.811 13.480 1.00 87.69 342 GLU A C 1
ATOM 2740 O O . GLU A 1 342 ? -9.744 -26.662 14.253 1.00 87.69 342 GLU A O 1
ATOM 2745 N N . ALA A 1 343 ? -9.400 -24.509 13.748 1.00 76.00 343 ALA A N 1
ATOM 2746 C CA . ALA A 1 343 ? -10.169 -23.970 14.865 1.00 76.00 343 ALA A CA 1
ATOM 2747 C C . ALA A 1 343 ? -10.522 -22.486 14.668 1.00 76.00 343 ALA A C 1
ATOM 2749 O O . ALA A 1 343 ? -9.689 -21.680 14.267 1.00 76.00 343 ALA A O 1
ATOM 2750 N N . LYS A 1 344 ? -11.738 -22.108 15.090 1.00 67.12 344 LYS A N 1
ATOM 2751 C CA . LYS A 1 344 ? -12.267 -20.728 15.053 1.00 67.12 344 LYS A CA 1
ATOM 2752 C C . LYS A 1 344 ? -11.847 -19.837 16.233 1.00 67.12 344 LYS A C 1
ATOM 2754 O O . LYS A 1 344 ? -12.385 -18.751 16.382 1.00 67.12 344 LYS A O 1
ATOM 2759 N N . ALA A 1 345 ? -11.011 -20.327 17.150 1.00 65.81 345 ALA A N 1
ATOM 2760 C CA . ALA A 1 345 ? -10.786 -19.688 18.453 1.00 65.81 345 ALA A CA 1
ATOM 2761 C C . ALA A 1 345 ? -9.298 -19.552 18.793 1.00 65.81 345 ALA A C 1
ATOM 2763 O O . ALA A 1 345 ? -8.864 -19.917 19.888 1.00 65.81 345 ALA A O 1
ATOM 2764 N N . ALA A 1 346 ? -8.517 -19.037 17.847 1.00 66.88 346 ALA A N 1
ATOM 2765 C CA . ALA A 1 346 ? -7.106 -18.747 18.063 1.00 66.88 346 ALA A CA 1
ATOM 2766 C C . ALA A 1 346 ? -6.868 -17.708 19.173 1.00 66.88 346 ALA A C 1
ATOM 2768 O O . ALA A 1 346 ? -5.861 -17.791 19.871 1.00 66.88 346 ALA A O 1
ATOM 2769 N N . ASP A 1 347 ? -7.825 -16.803 19.404 1.00 63.88 347 ASP A N 1
ATOM 2770 C CA . ASP A 1 347 ? -7.746 -15.747 20.426 1.00 63.88 347 ASP A CA 1
ATOM 2771 C C . ASP A 1 347 ? -7.510 -16.274 21.850 1.00 63.88 347 ASP A C 1
ATOM 2773 O O . ASP A 1 347 ? -7.036 -15.548 22.717 1.00 63.88 347 ASP A O 1
ATOM 2777 N N . LYS A 1 348 ? -7.801 -17.555 22.110 1.00 70.94 348 LYS A N 1
ATOM 2778 C CA . LYS A 1 348 ? -7.532 -18.193 23.409 1.00 70.94 348 LYS A CA 1
ATOM 2779 C C . LYS A 1 348 ? -6.048 -18.457 23.668 1.00 70.94 348 LYS A C 1
ATOM 2781 O O . LYS A 1 348 ? -5.688 -18.812 24.787 1.00 70.94 348 LYS A O 1
ATOM 2786 N N . PHE A 1 349 ? -5.212 -18.346 22.643 1.00 78.06 349 PHE A N 1
ATOM 2787 C CA . PHE A 1 349 ? -3.812 -18.751 22.676 1.00 78.06 349 PHE A CA 1
ATOM 2788 C C . PHE A 1 349 ? -2.852 -17.601 22.396 1.00 78.06 349 PHE A C 1
ATOM 2790 O O . PHE A 1 349 ? -1.666 -17.873 22.249 1.00 78.06 349 PHE A O 1
ATOM 2797 N N . ILE A 1 350 ? -3.325 -16.354 22.329 1.00 88.88 350 ILE A N 1
ATOM 2798 C CA . ILE A 1 350 ? -2.500 -15.190 21.987 1.00 88.88 350 ILE A CA 1
ATOM 2799 C C . ILE A 1 350 ? -2.325 -14.238 23.172 1.00 88.88 350 ILE A C 1
ATOM 2801 O O . ILE A 1 350 ? -3.214 -14.092 24.011 1.00 88.88 350 ILE A O 1
ATOM 2805 N N . LEU A 1 351 ? -1.173 -13.577 23.221 1.00 88.31 351 LEU A N 1
ATOM 2806 C CA . LEU A 1 351 ? -0.926 -12.428 24.084 1.00 88.31 351 LEU A CA 1
ATOM 2807 C C . LEU A 1 351 ? -1.622 -11.175 23.530 1.00 88.31 351 LEU A C 1
ATOM 2809 O O . LEU A 1 351 ? -1.859 -11.081 22.321 1.00 88.31 351 LEU A O 1
ATOM 2813 N N . PRO A 1 352 ? -1.958 -10.201 24.395 1.00 86.75 352 PRO A N 1
ATOM 2814 C CA . PRO A 1 352 ? -2.536 -8.942 23.950 1.00 86.75 352 PRO A CA 1
ATOM 2815 C C . PRO A 1 352 ? -1.549 -8.152 23.083 1.00 86.75 352 PRO A C 1
ATOM 2817 O O . PRO A 1 352 ? -0.344 -8.137 23.337 1.00 86.75 352 PRO A O 1
ATOM 2820 N N . TYR A 1 353 ? -2.083 -7.451 22.086 1.00 88.75 353 TYR A N 1
ATOM 2821 C CA . TYR A 1 353 ? -1.308 -6.542 21.247 1.00 88.75 353 TYR A CA 1
ATOM 2822 C C . TYR A 1 353 ? -0.825 -5.324 22.051 1.00 88.75 353 TYR A C 1
ATOM 2824 O O . TYR A 1 353 ? -1.552 -4.846 22.931 1.00 88.75 353 TYR A O 1
ATOM 2832 N N . PRO A 1 354 ? 0.347 -4.756 21.710 1.00 88.06 354 PRO A N 1
ATOM 2833 C CA . PRO A 1 354 ? 0.726 -3.425 22.169 1.00 88.06 354 PRO A CA 1
ATOM 2834 C C . PRO A 1 354 ? -0.335 -2.380 21.794 1.00 88.06 354 PRO A C 1
ATOM 2836 O O . PRO A 1 354 ? -1.009 -2.502 20.767 1.00 88.06 354 PRO A O 1
ATOM 2839 N N . SER A 1 355 ? -0.476 -1.340 22.621 1.00 85.00 355 SER A N 1
ATOM 2840 C CA . SER A 1 355 ? -1.457 -0.268 22.397 1.00 85.00 355 SER A CA 1
ATOM 2841 C C . SER A 1 355 ? -1.218 0.464 21.070 1.00 85.00 355 SER A C 1
ATOM 2843 O O . SER A 1 355 ? -0.094 0.521 20.579 1.00 85.00 355 SER A O 1
ATOM 2845 N N . GLU A 1 356 ? -2.252 1.086 20.501 1.00 73.44 356 GLU A N 1
ATOM 2846 C CA . GLU A 1 356 ? -2.136 1.837 19.237 1.00 73.44 356 GLU A CA 1
ATOM 2847 C C . GLU A 1 356 ? -1.063 2.932 19.306 1.00 73.44 356 GLU A C 1
ATOM 2849 O O . GLU A 1 356 ? -0.216 3.050 18.421 1.00 73.44 356 GLU A O 1
ATOM 2854 N N . ALA A 1 357 ? -1.039 3.687 20.409 1.00 80.94 357 ALA A N 1
ATOM 2855 C CA . ALA A 1 357 ? -0.013 4.695 20.649 1.00 80.94 357 ALA A CA 1
ATOM 2856 C C . ALA A 1 357 ? 1.394 4.078 20.632 1.00 80.94 357 ALA A C 1
ATOM 2858 O O . ALA A 1 357 ? 2.327 4.676 20.093 1.00 80.94 357 ALA A O 1
ATOM 2859 N N . ARG A 1 358 ? 1.543 2.863 21.179 1.00 88.12 358 ARG A N 1
ATOM 2860 C CA . ARG A 1 358 ? 2.814 2.145 21.166 1.00 88.12 358 ARG A CA 1
ATOM 2861 C C . ARG A 1 358 ? 3.194 1.687 19.761 1.00 88.12 358 ARG A C 1
ATOM 2863 O O . ARG A 1 358 ? 4.347 1.873 19.384 1.00 88.12 358 ARG A O 1
ATOM 2870 N N . GLN A 1 359 ? 2.247 1.175 18.975 1.00 79.06 359 GLN A N 1
ATOM 2871 C CA . GLN A 1 359 ? 2.486 0.754 17.589 1.00 79.06 359 GLN A CA 1
ATOM 2872 C C . GLN A 1 359 ? 3.042 1.905 16.731 1.00 79.06 359 GLN A C 1
ATOM 2874 O O . GLN A 1 359 ? 4.027 1.710 16.025 1.00 79.06 359 GLN A O 1
ATOM 2879 N N . ILE A 1 360 ? 2.492 3.118 16.873 1.00 77.75 360 ILE A N 1
ATOM 2880 C CA . ILE A 1 360 ? 2.948 4.318 16.144 1.00 77.75 360 ILE A CA 1
ATOM 2881 C C . ILE A 1 360 ? 4.340 4.779 16.608 1.00 77.75 360 ILE A C 1
ATOM 2883 O O . ILE A 1 360 ? 5.146 5.267 15.819 1.00 77.75 360 ILE A O 1
ATOM 2887 N N . GLN A 1 361 ? 4.636 4.671 17.905 1.00 86.69 361 GLN A N 1
ATOM 2888 C CA . GLN A 1 361 ? 5.870 5.221 18.473 1.00 86.69 361 GLN A CA 1
ATOM 2889 C C . GLN A 1 361 ? 7.077 4.287 18.359 1.00 86.69 361 GLN A C 1
ATOM 2891 O O . GLN A 1 361 ? 8.207 4.786 18.384 1.00 86.69 361 GLN A O 1
ATOM 2896 N N . ALA A 1 362 ? 6.843 2.973 18.294 1.00 91.12 362 ALA A N 1
ATOM 2897 C CA . ALA A 1 362 ? 7.870 1.939 18.375 1.00 91.12 362 ALA A CA 1
ATOM 2898 C C . ALA A 1 362 ? 8.745 1.844 17.131 1.00 91.12 362 ALA A C 1
ATOM 2900 O O . ALA A 1 362 ? 9.952 1.659 17.270 1.00 91.12 362 ALA A O 1
ATOM 2901 N N . LEU A 1 363 ? 8.151 1.963 15.944 1.00 90.44 363 LEU A N 1
ATOM 2902 C CA . LEU A 1 363 ? 8.845 1.850 14.666 1.00 90.44 363 LEU A CA 1
ATOM 2903 C C . LEU A 1 363 ? 8.800 3.178 13.923 1.00 90.44 363 LEU A C 1
ATOM 2905 O O . LEU A 1 363 ? 7.732 3.748 13.720 1.00 90.44 363 LEU A O 1
ATOM 2909 N N . ARG A 1 364 ? 9.967 3.670 13.509 1.00 88.06 364 ARG A N 1
ATOM 2910 C CA . ARG A 1 364 ? 10.104 4.910 12.733 1.00 88.06 364 ARG A CA 1
ATOM 2911 C C . ARG A 1 364 ? 11.121 4.706 11.622 1.00 88.06 364 ARG A C 1
ATOM 2913 O O . ARG A 1 364 ? 12.024 3.890 11.770 1.00 88.06 364 ARG A O 1
ATOM 2920 N N . ALA A 1 365 ? 10.965 5.426 10.526 1.00 85.62 365 ALA A N 1
ATOM 2921 C CA . ALA A 1 365 ? 11.921 5.466 9.428 1.00 85.62 365 ALA A CA 1
ATOM 2922 C C . ALA A 1 365 ? 11.827 6.846 8.771 1.00 85.62 365 ALA A C 1
ATOM 2924 O O . ALA A 1 365 ? 10.721 7.383 8.667 1.00 85.62 365 ALA A O 1
ATOM 2925 N N . ASP A 1 366 ? 12.954 7.395 8.331 1.00 78.75 366 ASP A N 1
ATOM 2926 C CA . ASP A 1 366 ? 13.004 8.681 7.627 1.00 78.75 366 ASP A CA 1
ATOM 2927 C C . ASP A 1 366 ? 12.781 8.494 6.113 1.00 78.75 366 ASP A C 1
ATOM 2929 O O . ASP A 1 366 ? 12.372 9.409 5.397 1.00 78.75 366 ASP A O 1
ATOM 2933 N N . THR A 1 367 ? 13.007 7.275 5.623 1.00 78.75 367 THR A N 1
ATOM 2934 C CA . THR A 1 367 ? 12.867 6.848 4.233 1.00 78.75 367 THR A CA 1
ATOM 2935 C C . THR A 1 367 ? 12.097 5.531 4.127 1.00 78.75 367 THR A C 1
ATOM 2937 O O . THR A 1 367 ? 11.894 4.805 5.102 1.00 78.75 367 THR A O 1
ATOM 2940 N N . TRP A 1 368 ? 11.716 5.159 2.902 1.00 77.12 368 TRP A N 1
ATOM 2941 C CA . TRP A 1 368 ? 11.136 3.849 2.591 1.00 77.12 368 TRP A CA 1
ATOM 2942 C C . TRP A 1 368 ? 12.187 2.751 2.355 1.00 77.12 368 TRP A C 1
ATOM 2944 O O . TRP A 1 368 ? 11.878 1.699 1.803 1.00 77.12 368 TRP A O 1
ATOM 2954 N N . ALA A 1 369 ? 13.434 2.924 2.789 1.00 78.44 369 ALA A N 1
ATOM 2955 C CA . ALA A 1 369 ? 14.424 1.844 2.801 1.00 78.44 369 ALA A CA 1
ATOM 2956 C C . ALA A 1 369 ? 14.224 0.969 4.057 1.00 78.44 369 ALA A C 1
ATOM 2958 O O . ALA A 1 369 ? 13.872 1.493 5.112 1.00 78.44 369 ALA A O 1
ATOM 2959 N N . VAL A 1 370 ? 14.310 -0.362 3.969 1.00 83.44 370 VAL A N 1
ATOM 2960 C CA . VAL A 1 370 ? 14.022 -1.238 5.136 1.00 83.44 370 VAL A CA 1
ATOM 2961 C C . VAL A 1 370 ? 15.114 -1.162 6.192 1.00 83.44 370 VAL A C 1
ATOM 2963 O O . VAL A 1 370 ? 14.829 -1.212 7.383 1.00 83.44 370 VAL A O 1
ATOM 2966 N N . GLU A 1 371 ? 16.347 -0.966 5.748 1.00 86.81 371 GLU A N 1
ATOM 2967 C CA . GLU A 1 371 ? 17.521 -0.676 6.563 1.00 86.81 371 GLU A CA 1
ATOM 2968 C C . GLU A 1 371 ? 17.404 0.643 7.338 1.00 86.81 371 GLU A C 1
ATOM 2970 O O . GLU A 1 371 ? 18.136 0.866 8.300 1.00 86.81 371 GLU A O 1
ATOM 2975 N N . ASP A 1 372 ? 16.474 1.519 6.956 1.00 87.81 372 ASP A N 1
ATOM 2976 C CA . ASP A 1 372 ? 16.207 2.772 7.656 1.00 87.81 372 ASP A CA 1
ATOM 2977 C C . ASP A 1 372 ? 15.166 2.632 8.775 1.00 87.81 372 ASP A C 1
ATOM 2979 O O . ASP A 1 372 ? 14.945 3.546 9.565 1.00 87.81 372 ASP A O 1
ATOM 2983 N N . LEU A 1 373 ? 14.554 1.453 8.905 1.00 90.62 373 LEU A N 1
ATOM 2984 C CA . LEU A 1 373 ? 13.665 1.174 10.018 1.00 90.62 373 LEU A CA 1
ATOM 2985 C C . LEU A 1 373 ? 14.440 1.218 11.343 1.00 90.62 373 LEU A C 1
ATOM 2987 O O . LEU A 1 373 ? 15.514 0.628 11.502 1.00 90.62 373 LEU A O 1
ATOM 2991 N N . ARG A 1 374 ? 13.869 1.917 12.319 1.00 93.75 374 ARG A N 1
ATOM 2992 C CA . ARG A 1 374 ? 14.380 2.065 13.678 1.00 93.75 374 ARG A CA 1
ATOM 2993 C C . ARG A 1 374 ? 13.329 1.603 14.666 1.00 93.75 374 ARG A C 1
ATOM 2995 O O . ARG A 1 374 ? 12.184 2.047 14.614 1.00 93.75 374 ARG A O 1
ATOM 3002 N N . TYR A 1 375 ? 13.746 0.755 15.595 1.00 95.38 375 TYR A N 1
ATOM 3003 C CA . TYR A 1 375 ? 12.957 0.366 16.752 1.00 95.38 375 TYR A CA 1
ATOM 3004 C C . TYR A 1 375 ? 13.387 1.154 17.993 1.00 95.38 375 TYR A C 1
ATOM 3006 O O . TYR A 1 375 ? 14.567 1.164 18.347 1.00 95.38 375 TYR A O 1
ATOM 3014 N N . TYR A 1 376 ? 12.426 1.775 18.671 1.00 94.94 376 TYR A N 1
ATOM 3015 C CA . TYR A 1 376 ? 12.610 2.511 19.920 1.00 94.94 376 TYR A CA 1
ATOM 3016 C C . TYR A 1 376 ? 11.876 1.779 21.042 1.00 94.94 376 TYR A C 1
ATOM 3018 O O . TYR A 1 376 ? 10.645 1.871 21.075 1.00 94.94 376 TYR A O 1
ATOM 3026 N N . PRO A 1 377 ? 12.571 1.065 21.948 1.00 94.81 377 PRO A N 1
ATOM 3027 C CA . PRO A 1 377 ? 11.942 0.416 23.095 1.00 94.81 377 PRO A CA 1
ATOM 3028 C C . PRO A 1 377 ? 11.168 1.410 23.959 1.00 94.81 377 PRO A C 1
ATOM 3030 O O . PRO A 1 377 ? 11.536 2.586 24.044 1.00 94.81 377 PRO A O 1
ATOM 3033 N N . GLU A 1 378 ? 10.125 0.934 24.636 1.00 91.62 378 GLU A N 1
ATOM 3034 C CA . GLU A 1 378 ? 9.328 1.779 25.523 1.00 91.62 378 GLU A CA 1
ATOM 3035 C C . GLU A 1 378 ? 10.202 2.511 26.563 1.00 91.62 378 GLU A C 1
ATOM 3037 O 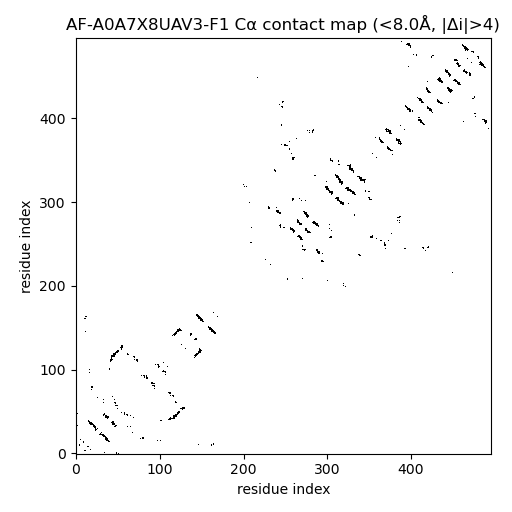O . GLU A 1 378 ? 11.084 1.932 27.200 1.00 91.62 378 GLU A O 1
ATOM 3042 N N . GLY A 1 379 ? 9.998 3.826 26.686 1.00 88.75 379 GLY A N 1
ATOM 3043 C CA . GLY A 1 379 ? 10.762 4.683 27.598 1.00 88.75 379 GLY A CA 1
ATOM 3044 C C . GLY A 1 379 ? 12.232 4.919 27.219 1.00 88.75 379 GLY A C 1
ATOM 3045 O O . GLY A 1 379 ? 12.959 5.534 27.999 1.00 88.75 379 GLY A O 1
ATOM 3046 N N . SER A 1 380 ? 12.697 4.465 26.048 1.00 90.44 380 SER A N 1
ATOM 3047 C CA . SER A 1 380 ? 14.084 4.639 25.602 1.00 90.44 380 SER A CA 1
ATOM 3048 C C . SER A 1 380 ? 14.201 5.553 24.382 1.00 90.44 380 SER A C 1
ATOM 3050 O O . SER A 1 380 ? 13.498 5.391 23.391 1.00 90.44 380 SER A O 1
ATOM 3052 N N . ALA A 1 381 ? 15.166 6.475 24.417 1.00 89.94 381 ALA A N 1
ATOM 3053 C CA . ALA A 1 381 ? 15.561 7.264 23.247 1.00 89.94 381 ALA A CA 1
ATOM 3054 C C . ALA A 1 381 ? 16.548 6.520 22.325 1.00 89.94 381 ALA A C 1
ATOM 3056 O O . ALA A 1 381 ? 16.838 6.987 21.225 1.00 89.94 381 ALA A O 1
ATOM 3057 N N . LYS A 1 382 ? 17.092 5.374 22.765 1.00 94.31 382 LYS A N 1
ATOM 3058 C CA . LYS A 1 382 ? 18.046 4.591 21.975 1.00 94.31 382 LYS A CA 1
ATOM 3059 C C . LYS A 1 382 ? 17.303 3.797 20.901 1.00 94.31 382 LYS A C 1
ATOM 3061 O O . LYS A 1 382 ? 16.490 2.936 21.227 1.00 94.31 382 LYS A O 1
ATOM 3066 N N . ALA A 1 383 ? 17.652 4.049 19.644 1.00 94.25 383 ALA A N 1
ATOM 3067 C CA . ALA A 1 383 ? 17.175 3.283 18.503 1.00 94.25 383 ALA A CA 1
ATOM 3068 C C . ALA A 1 383 ? 17.983 1.991 18.300 1.00 94.25 383 ALA A C 1
ATOM 3070 O O . ALA A 1 383 ? 19.182 1.938 18.587 1.00 94.25 383 ALA A O 1
ATOM 3071 N N . TYR A 1 384 ? 17.325 0.977 17.750 1.00 96.00 384 TYR A N 1
ATOM 3072 C CA . TYR A 1 384 ? 17.915 -0.273 17.275 1.00 96.00 384 TYR A CA 1
ATOM 3073 C C . TYR A 1 384 ? 17.524 -0.486 15.814 1.00 96.00 384 TYR A C 1
ATOM 3075 O O . TYR A 1 384 ? 16.459 -0.033 15.396 1.00 96.00 384 TYR A O 1
ATOM 3083 N N . VAL A 1 385 ? 18.371 -1.167 15.042 1.00 95.06 385 VAL A N 1
ATOM 3084 C CA . VAL A 1 385 ? 18.188 -1.354 13.596 1.00 95.06 385 VAL A CA 1
ATOM 3085 C C . VAL A 1 385 ? 17.813 -2.812 13.324 1.00 95.06 385 VAL A C 1
ATOM 3087 O O . VAL A 1 385 ? 18.679 -3.673 13.433 1.00 95.06 385 VAL A O 1
ATOM 3090 N N . PRO A 1 386 ? 16.547 -3.129 12.993 1.00 94.69 386 PRO A N 1
ATOM 3091 C CA . PRO A 1 386 ? 16.142 -4.519 12.782 1.00 94.69 386 PRO A CA 1
ATOM 3092 C C . PRO A 1 386 ? 16.712 -5.142 11.501 1.00 94.69 386 PRO A C 1
ATOM 3094 O O . PRO A 1 386 ? 16.902 -6.353 11.449 1.00 94.69 386 PRO A O 1
ATOM 3097 N N . PHE A 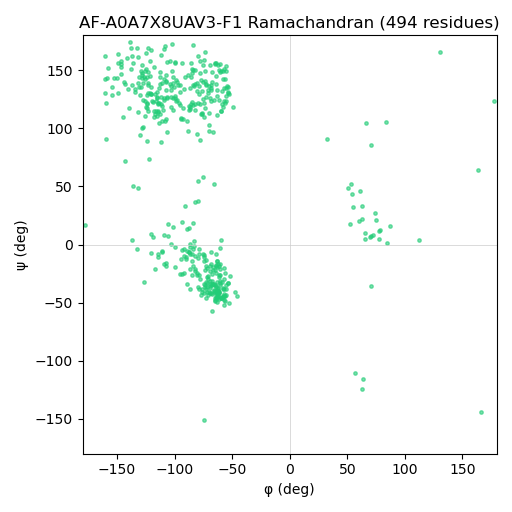1 387 ? 16.957 -4.339 10.461 1.00 92.19 387 PHE A N 1
ATOM 3098 C CA . PHE A 1 387 ? 17.395 -4.820 9.150 1.00 92.19 387 PHE A CA 1
ATOM 3099 C C . PHE A 1 387 ? 18.768 -4.263 8.797 1.00 92.19 387 PHE A C 1
ATOM 3101 O O . PHE A 1 387 ? 18.921 -3.061 8.587 1.00 92.19 387 PHE A O 1
ATOM 3108 N N . LYS A 1 388 ? 19.754 -5.153 8.694 1.00 88.19 388 LYS A N 1
ATOM 3109 C CA . LYS A 1 388 ? 21.094 -4.822 8.212 1.00 88.19 388 LYS A CA 1
ATOM 3110 C C . LYS A 1 388 ? 21.187 -5.127 6.734 1.00 88.19 388 LYS A C 1
ATOM 3112 O O . LYS A 1 388 ? 20.692 -6.150 6.261 1.00 88.19 388 LYS A O 1
ATOM 3117 N N . ILE A 1 389 ? 21.810 -4.225 5.999 1.00 81.62 389 ILE A N 1
ATOM 3118 C CA . ILE A 1 389 ? 21.745 -4.218 4.545 1.00 81.62 389 ILE A CA 1
ATOM 3119 C C . ILE A 1 389 ? 22.470 -5.427 3.932 1.00 81.62 389 ILE A C 1
ATOM 3121 O O . ILE A 1 389 ? 22.002 -6.022 2.965 1.00 81.62 389 ILE A O 1
ATOM 3125 N N . GLU A 1 390 ? 23.550 -5.857 4.582 1.00 82.50 390 GLU A N 1
ATOM 3126 C CA . GLU A 1 390 ? 24.353 -7.037 4.275 1.00 82.50 390 GLU A CA 1
ATOM 3127 C C . GLU A 1 390 ? 23.630 -8.369 4.545 1.00 82.50 390 GLU A C 1
ATOM 3129 O O . GLU A 1 390 ? 24.021 -9.406 4.005 1.00 82.50 390 GLU A O 1
ATOM 3134 N N . GLU A 1 391 ? 22.562 -8.348 5.346 1.00 85.00 391 GLU A N 1
ATOM 3135 C CA . GLU A 1 391 ? 21.746 -9.521 5.678 1.00 85.00 391 GLU A CA 1
ATOM 3136 C C . GLU A 1 391 ? 20.520 -9.660 4.758 1.00 85.00 391 GLU A C 1
ATOM 3138 O O . GLU A 1 391 ? 19.881 -10.717 4.727 1.00 85.00 391 GLU A O 1
ATOM 3143 N N . LEU A 1 392 ? 20.188 -8.623 3.976 1.00 85.69 392 LEU A N 1
ATOM 3144 C CA . LEU A 1 392 ? 19.027 -8.642 3.090 1.00 85.69 392 LEU A CA 1
ATOM 3145 C C . LEU A 1 392 ? 19.255 -9.583 1.891 1.00 85.69 392 LEU A C 1
ATOM 3147 O O . LEU A 1 392 ? 20.276 -9.493 1.204 1.00 85.69 392 LEU A O 1
ATOM 3151 N N . PRO A 1 393 ? 18.291 -10.460 1.549 1.00 88.69 393 PRO A N 1
ATOM 3152 C CA . PRO A 1 393 ? 18.421 -11.421 0.451 1.00 88.69 393 PRO A CA 1
ATOM 3153 C C . PRO A 1 393 ? 18.165 -10.787 -0.931 1.00 88.69 393 PRO A C 1
ATOM 3155 O O . PRO A 1 393 ? 17.568 -11.416 -1.811 1.00 88.69 393 PRO A O 1
ATOM 3158 N N . THR A 1 394 ? 18.610 -9.545 -1.128 1.00 89.69 394 THR A N 1
ATOM 3159 C CA . THR A 1 394 ? 18.409 -8.747 -2.343 1.00 89.69 394 THR A CA 1
ATOM 3160 C C . THR A 1 394 ? 19.730 -8.293 -2.949 1.00 89.69 394 THR A C 1
ATOM 3162 O O . THR A 1 394 ? 20.689 -8.007 -2.241 1.00 89.69 394 THR A O 1
ATOM 3165 N N . THR A 1 395 ? 19.769 -8.153 -4.269 1.00 91.12 395 THR A N 1
ATOM 3166 C CA . THR A 1 395 ? 20.863 -7.508 -5.000 1.00 91.12 395 THR A CA 1
ATOM 3167 C C . THR A 1 395 ? 20.282 -6.410 -5.874 1.00 91.12 395 THR A C 1
ATOM 3169 O O . THR A 1 395 ? 19.402 -6.677 -6.689 1.00 91.12 395 THR A O 1
ATOM 3172 N N . THR A 1 396 ? 20.769 -5.182 -5.703 1.00 91.31 396 THR A N 1
ATOM 3173 C CA . THR A 1 396 ? 20.310 -4.020 -6.472 1.00 91.31 396 THR A CA 1
ATOM 3174 C C . THR A 1 396 ? 21.389 -3.582 -7.450 1.00 91.31 396 THR A C 1
ATOM 3176 O O . THR A 1 396 ? 22.526 -3.312 -7.061 1.00 91.31 396 THR A O 1
ATOM 3179 N N . TYR A 1 397 ? 21.010 -3.491 -8.718 1.00 94.25 397 TYR A N 1
ATOM 3180 C CA . TYR A 1 397 ? 21.810 -2.960 -9.806 1.00 94.25 397 TYR A CA 1
ATOM 3181 C C . TYR A 1 397 ? 21.267 -1.592 -10.215 1.00 94.25 397 TYR A C 1
ATOM 3183 O O . TYR A 1 397 ? 20.055 -1.405 -10.267 1.00 94.25 397 TYR A O 1
ATOM 3191 N N . GLU A 1 398 ? 22.145 -0.646 -10.520 1.00 93.50 398 GLU A N 1
ATOM 3192 C CA . GLU A 1 398 ? 21.797 0.736 -10.853 1.00 93.50 398 GLU A CA 1
ATOM 3193 C C . GLU A 1 398 ? 22.531 1.175 -12.123 1.00 93.50 398 GLU A C 1
ATOM 3195 O O . GLU A 1 398 ? 23.708 0.850 -12.322 1.00 93.50 398 GLU A O 1
ATOM 3200 N N . TRP A 1 399 ? 21.839 1.897 -13.002 1.00 92.75 399 TRP A N 1
ATOM 3201 C CA . TRP A 1 399 ? 22.438 2.480 -14.198 1.00 92.75 399 TRP A CA 1
ATOM 3202 C C . TRP A 1 399 ? 22.872 3.922 -13.928 1.00 92.75 399 TRP A C 1
ATOM 3204 O O . TRP A 1 399 ? 22.047 4.816 -13.796 1.00 92.75 399 TRP A O 1
ATOM 3214 N N . SER A 1 400 ? 24.186 4.149 -13.861 1.00 80.50 400 SER A N 1
ATOM 3215 C CA . SER A 1 400 ? 24.782 5.421 -13.422 1.00 80.50 400 SER A CA 1
ATOM 3216 C C . SER A 1 400 ? 24.992 6.470 -14.521 1.00 80.50 400 SER A C 1
ATOM 3218 O O . SER A 1 400 ? 25.406 7.590 -14.224 1.00 80.50 400 SER A O 1
ATOM 3220 N N . LYS A 1 401 ? 24.755 6.122 -15.795 1.00 78.94 401 LYS A N 1
ATOM 3221 C CA . LYS A 1 401 ? 24.924 7.032 -16.948 1.00 78.94 401 LYS A CA 1
ATOM 3222 C C . LYS A 1 401 ? 23.632 7.764 -17.333 1.00 78.94 401 LYS A C 1
ATOM 3224 O O . LYS A 1 401 ? 23.521 8.243 -18.460 1.00 78.94 401 LYS A O 1
ATOM 3229 N N . HIS A 1 402 ? 22.660 7.829 -16.429 1.00 73.19 402 HIS A N 1
ATOM 3230 C CA . HIS A 1 402 ? 21.427 8.577 -16.640 1.00 73.19 402 HIS A CA 1
ATOM 3231 C C . HIS A 1 402 ? 21.675 10.091 -16.544 1.00 73.19 402 HIS A C 1
ATOM 3233 O O . HIS A 1 402 ? 22.723 10.547 -16.074 1.00 73.19 402 HIS A O 1
ATOM 3239 N N . ASN A 1 403 ? 20.708 10.886 -17.003 1.00 69.50 403 ASN A N 1
ATOM 3240 C CA . ASN A 1 403 ? 20.745 12.333 -16.830 1.00 69.50 403 ASN A CA 1
ATOM 3241 C C . ASN A 1 403 ? 20.783 12.670 -15.329 1.00 69.50 403 ASN A C 1
ATOM 3243 O O . ASN A 1 403 ? 19.825 12.411 -14.610 1.00 69.50 403 ASN A O 1
ATOM 3247 N N . GLN A 1 404 ? 21.884 13.264 -14.861 1.00 74.00 404 GLN A N 1
ATOM 3248 C CA . GLN A 1 404 ? 22.124 13.577 -13.443 1.00 74.00 404 GLN A CA 1
ATOM 3249 C C . GLN A 1 404 ? 21.121 14.590 -12.860 1.00 74.00 404 GLN A C 1
ATOM 3251 O O . GLN A 1 404 ? 21.043 14.738 -11.645 1.00 74.00 404 GLN A O 1
ATOM 3256 N N . ALA A 1 405 ? 20.354 15.285 -13.709 1.00 65.69 405 ALA A N 1
ATOM 3257 C CA . ALA A 1 405 ? 19.237 16.120 -13.273 1.00 65.69 405 ALA A CA 1
ATOM 3258 C C . ALA A 1 405 ? 18.003 15.302 -12.836 1.00 65.69 405 ALA A C 1
ATOM 3260 O O . ALA A 1 405 ? 17.102 15.858 -12.211 1.00 65.69 405 ALA A O 1
ATOM 3261 N N . ILE A 1 406 ? 17.950 14.003 -13.155 1.00 62.19 406 ILE A N 1
ATOM 3262 C CA . ILE A 1 406 ? 16.906 13.081 -12.704 1.00 62.19 406 ILE A CA 1
ATOM 3263 C C . ILE A 1 406 ? 17.303 12.552 -11.313 1.00 62.19 406 ILE A C 1
ATOM 3265 O O . ILE A 1 406 ? 18.377 11.954 -11.170 1.00 62.19 406 ILE A O 1
ATOM 3269 N N . PRO A 1 407 ? 16.453 12.746 -10.287 1.00 58.56 407 PRO A N 1
ATOM 3270 C CA . PRO A 1 407 ? 16.791 12.447 -8.894 1.00 58.56 407 PRO A CA 1
ATOM 3271 C C . PRO A 1 407 ? 16.979 10.951 -8.611 1.00 58.56 407 PRO A C 1
ATOM 3273 O O . PRO A 1 407 ? 17.634 10.598 -7.630 1.00 58.56 407 PRO A O 1
ATOM 3276 N N . LEU A 1 408 ? 16.456 10.071 -9.471 1.00 68.38 408 LEU A N 1
ATOM 3277 C CA . LEU A 1 408 ? 16.551 8.628 -9.302 1.00 68.38 408 LEU A CA 1
ATOM 3278 C C . LEU A 1 408 ? 17.115 7.936 -10.543 1.00 68.38 408 LEU A C 1
ATOM 3280 O O . LEU A 1 408 ? 16.583 8.033 -11.645 1.00 68.38 408 LEU A O 1
ATOM 3284 N N . ALA A 1 409 ? 18.190 7.182 -10.337 1.00 83.38 409 ALA A N 1
ATOM 3285 C CA . ALA A 1 409 ? 18.764 6.326 -11.361 1.00 83.38 409 ALA A CA 1
ATOM 3286 C C . ALA A 1 409 ? 17.886 5.081 -11.591 1.00 83.38 409 ALA A C 1
ATOM 3288 O O . ALA A 1 409 ? 17.415 4.481 -10.613 1.00 83.38 409 ALA A O 1
ATOM 3289 N N . PRO A 1 410 ? 17.716 4.624 -12.848 1.00 91.00 410 PRO A N 1
ATOM 3290 C CA . PRO A 1 410 ? 17.098 3.338 -13.126 1.00 91.00 410 PRO A CA 1
ATOM 3291 C C . PRO A 1 410 ? 17.775 2.209 -12.347 1.00 91.00 410 PRO A C 1
ATOM 3293 O O . PRO A 1 410 ? 19.000 2.062 -12.368 1.00 91.00 410 PRO A O 1
ATOM 3296 N N . ARG A 1 411 ? 16.970 1.396 -11.663 1.00 91.94 411 ARG A N 1
ATOM 3297 C CA . ARG A 1 411 ? 17.426 0.346 -10.755 1.00 91.94 411 ARG A CA 1
ATOM 3298 C C . ARG A 1 411 ? 16.642 -0.947 -10.916 1.00 91.94 411 ARG A C 1
ATOM 3300 O O . ARG A 1 411 ? 15.414 -0.945 -10.992 1.00 91.94 411 ARG A O 1
ATOM 3307 N N . LEU A 1 412 ? 17.366 -2.058 -10.898 1.00 95.19 412 LEU A N 1
ATOM 3308 C CA . LEU A 1 412 ? 16.838 -3.415 -10.882 1.00 95.19 412 LEU A CA 1
ATOM 3309 C C . LEU A 1 412 ? 17.211 -4.081 -9.559 1.00 95.19 412 LEU A C 1
ATOM 3311 O O . LEU A 1 412 ? 18.391 -4.241 -9.259 1.00 95.19 412 LEU A O 1
ATOM 3315 N N . THR A 1 413 ? 16.220 -4.516 -8.793 1.00 93.19 413 THR A N 1
ATOM 3316 C CA . THR A 1 413 ? 16.421 -5.286 -7.563 1.00 93.19 413 THR A CA 1
ATOM 3317 C C . THR A 1 413 ? 15.983 -6.724 -7.788 1.00 93.19 413 THR A C 1
ATOM 3319 O O . THR A 1 413 ? 14.837 -6.968 -8.155 1.00 93.19 413 THR A O 1
ATOM 3322 N N . LEU A 1 414 ? 16.884 -7.674 -7.545 1.00 94.38 414 LEU A N 1
ATOM 3323 C CA . LEU A 1 414 ? 16.645 -9.115 -7.636 1.00 94.38 414 LEU A CA 1
ATOM 3324 C C . LEU A 1 414 ? 16.677 -9.738 -6.241 1.00 94.38 414 LEU A C 1
ATOM 3326 O O . LEU A 1 414 ? 17.551 -9.412 -5.439 1.00 94.38 414 LEU A O 1
ATOM 3330 N N . THR A 1 415 ? 15.774 -10.667 -5.956 1.00 91.50 415 THR A N 1
ATOM 3331 C CA . THR A 1 415 ? 15.829 -11.515 -4.755 1.00 91.50 415 THR A CA 1
ATOM 3332 C C . THR A 1 415 ? 16.397 -12.890 -5.090 1.00 91.50 415 THR A C 1
ATOM 3334 O O . THR A 1 415 ? 16.321 -13.361 -6.228 1.00 91.50 415 THR A O 1
ATOM 3337 N N . ARG A 1 416 ? 16.950 -13.586 -4.090 1.00 87.88 416 ARG A N 1
ATOM 3338 C CA . ARG A 1 416 ? 17.480 -14.954 -4.278 1.00 87.88 416 ARG A CA 1
ATOM 3339 C C . ARG A 1 416 ? 16.413 -15.985 -4.652 1.00 87.88 416 ARG A C 1
ATOM 3341 O O . ARG A 1 416 ? 16.743 -16.991 -5.267 1.00 87.88 416 ARG A O 1
ATOM 3348 N N . ASP A 1 417 ? 15.157 -15.738 -4.295 1.00 88.12 417 ASP A N 1
ATOM 3349 C CA . ASP A 1 417 ? 14.024 -16.625 -4.578 1.00 88.12 417 ASP A CA 1
ATOM 3350 C C . ASP A 1 417 ? 13.362 -16.379 -5.947 1.00 88.12 417 ASP A C 1
ATOM 3352 O O . ASP A 1 417 ? 12.273 -16.884 -6.208 1.00 88.12 417 ASP A O 1
ATOM 3356 N N . GLY A 1 418 ? 14.021 -15.633 -6.840 1.00 92.88 418 GLY A N 1
ATOM 3357 C CA . GLY A 1 418 ? 13.576 -15.486 -8.226 1.00 92.88 418 GLY A CA 1
ATOM 3358 C C . GLY A 1 418 ? 12.560 -14.368 -8.460 1.00 92.88 418 GLY A C 1
ATOM 3359 O O . GLY A 1 418 ? 11.925 -14.357 -9.511 1.00 92.88 418 GLY A O 1
ATOM 3360 N N . ARG A 1 419 ? 12.385 -13.426 -7.524 1.00 94.38 419 ARG A N 1
ATOM 3361 C CA . ARG A 1 419 ? 11.526 -12.241 -7.699 1.00 94.38 419 ARG A CA 1
ATOM 3362 C C . ARG A 1 419 ? 12.345 -11.001 -8.050 1.00 94.38 419 ARG A C 1
ATOM 3364 O O . ARG A 1 419 ? 13.539 -10.923 -7.758 1.00 94.38 419 ARG A O 1
ATOM 3371 N N . PHE A 1 420 ? 11.713 -10.022 -8.687 1.00 95.62 420 PHE A N 1
ATOM 3372 C CA . PHE A 1 420 ? 12.368 -8.757 -9.018 1.00 95.62 420 PHE A CA 1
ATOM 3373 C C . PHE A 1 420 ? 11.449 -7.553 -8.846 1.00 95.62 420 PHE A C 1
ATOM 3375 O O . PHE A 1 420 ? 10.229 -7.690 -8.917 1.00 95.62 420 PHE A O 1
ATOM 3382 N N . THR A 1 421 ? 12.070 -6.379 -8.729 1.00 93.94 421 THR A N 1
ATOM 3383 C CA . THR A 1 421 ? 11.454 -5.080 -9.017 1.00 93.94 421 THR A CA 1
ATOM 3384 C C . THR A 1 421 ? 12.350 -4.290 -9.959 1.00 93.94 421 THR A C 1
ATOM 3386 O O . THR A 1 421 ? 13.558 -4.219 -9.735 1.00 93.94 421 THR A O 1
ATOM 3389 N N . PHE A 1 422 ? 11.777 -3.666 -10.986 1.00 93.94 422 PHE A N 1
ATOM 3390 C CA . PHE A 1 422 ? 12.496 -2.824 -11.935 1.00 93.94 422 PHE A CA 1
ATOM 3391 C C . PHE A 1 422 ? 11.892 -1.417 -11.990 1.00 93.94 422 PHE A C 1
ATOM 3393 O O . PHE A 1 422 ? 10.747 -1.211 -12.390 1.00 93.94 422 PHE A O 1
ATOM 3400 N N . LEU A 1 423 ? 12.668 -0.425 -11.569 1.00 88.62 423 LEU A N 1
ATOM 3401 C CA . LEU A 1 423 ? 12.249 0.969 -11.544 1.00 88.62 423 LEU A CA 1
ATOM 3402 C C . LEU A 1 423 ? 13.147 1.769 -12.475 1.00 88.62 423 LEU A C 1
ATOM 3404 O O . LEU A 1 423 ? 14.313 1.968 -12.165 1.00 88.62 423 LEU A O 1
ATOM 3408 N N . TYR A 1 424 ? 12.607 2.223 -13.600 1.00 88.19 424 TYR A N 1
ATOM 3409 C CA . TYR A 1 424 ? 13.332 3.030 -14.588 1.00 88.19 424 TYR A CA 1
ATOM 3410 C C . TYR A 1 424 ? 12.789 4.459 -14.732 1.00 88.19 424 TYR A C 1
ATOM 3412 O O . TYR A 1 424 ? 13.402 5.270 -15.413 1.00 88.19 424 TYR A O 1
ATOM 3420 N N . SER A 1 425 ? 11.659 4.773 -14.097 1.00 80.75 425 SER A N 1
ATOM 3421 C CA . SER A 1 425 ? 11.018 6.087 -14.144 1.00 80.75 425 SER A CA 1
ATOM 3422 C C . SER A 1 425 ? 10.181 6.302 -12.880 1.00 80.75 425 SER A C 1
ATOM 3424 O O . SER A 1 425 ? 9.352 5.451 -12.546 1.00 80.75 425 SER A O 1
ATOM 3426 N N . GLU A 1 426 ? 10.366 7.431 -12.188 1.00 69.50 426 GLU A N 1
ATOM 3427 C CA . GLU A 1 426 ? 9.457 7.880 -11.114 1.00 69.50 426 GLU A CA 1
ATOM 3428 C C . GLU A 1 426 ? 8.121 8.384 -11.676 1.00 69.50 426 GLU A C 1
ATOM 3430 O O . GLU A 1 426 ? 7.100 8.486 -10.981 1.00 69.50 426 GLU A O 1
ATOM 3435 N N . LEU A 1 427 ? 8.109 8.713 -12.969 1.00 66.56 427 LEU A N 1
ATOM 3436 C CA . LEU A 1 427 ? 6.897 9.114 -13.652 1.00 66.56 427 LEU A CA 1
ATOM 3437 C C . LEU A 1 427 ? 5.947 7.941 -13.934 1.00 66.56 427 LEU A C 1
ATOM 3439 O O . LEU A 1 427 ? 4.737 8.182 -14.025 1.00 66.56 427 LEU A O 1
ATOM 3443 N N . SER A 1 428 ? 6.458 6.706 -13.966 1.00 67.12 428 SER A N 1
ATOM 3444 C CA . SER A 1 428 ? 5.668 5.484 -14.148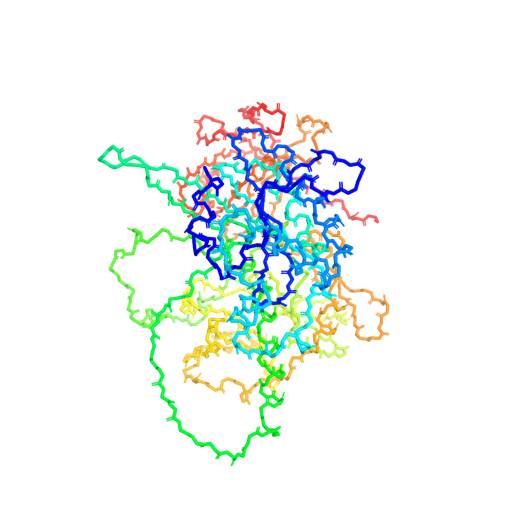 1.00 67.12 428 SER A CA 1
ATOM 3445 C C . SER A 1 428 ? 4.644 5.282 -13.024 1.00 67.12 428 SER A C 1
ATOM 3447 O O . SER A 1 428 ? 4.989 5.193 -11.849 1.00 67.12 428 SER A O 1
ATOM 3449 N N . SER A 1 429 ? 3.366 5.139 -13.388 1.00 64.12 429 SER A N 1
ATOM 3450 C CA . SER A 1 429 ? 2.303 4.676 -12.481 1.00 64.12 429 SER A CA 1
ATOM 3451 C C . SER A 1 429 ? 2.240 3.149 -12.363 1.00 64.12 429 SER A C 1
ATOM 3453 O O . SER A 1 429 ? 1.401 2.616 -11.638 1.00 64.12 429 SER A O 1
ATOM 3455 N N . TYR A 1 430 ? 3.101 2.441 -13.093 1.00 75.81 430 TYR A N 1
ATOM 3456 C CA . TYR A 1 430 ? 3.135 0.991 -13.147 1.00 75.81 430 TYR A CA 1
ATOM 3457 C C . TYR A 1 430 ? 4.339 0.453 -12.366 1.00 75.81 430 TYR A C 1
ATOM 3459 O O . TYR A 1 430 ? 5.482 0.853 -12.605 1.00 75.81 430 TYR A O 1
ATOM 3467 N N . LEU A 1 431 ? 4.071 -0.466 -11.436 1.00 79.00 431 LEU A N 1
ATOM 3468 C CA . LEU A 1 431 ? 5.086 -1.129 -10.625 1.00 79.00 431 LEU A CA 1
ATOM 3469 C C . LEU A 1 431 ? 5.576 -2.388 -11.348 1.00 79.00 431 LEU A C 1
ATOM 3471 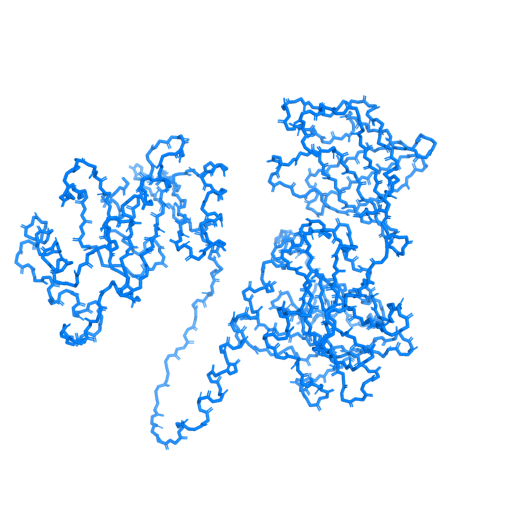O O . LEU A 1 431 ? 4.872 -3.396 -11.390 1.00 79.00 431 LEU A O 1
ATOM 3475 N N . ASN A 1 432 ? 6.789 -2.354 -11.904 1.00 87.75 432 ASN A N 1
ATOM 3476 C CA . ASN A 1 432 ? 7.350 -3.525 -12.580 1.00 87.75 432 ASN A CA 1
ATOM 3477 C C . ASN A 1 432 ? 7.925 -4.494 -11.553 1.00 87.75 432 ASN A C 1
ATOM 3479 O O . ASN A 1 432 ? 9.077 -4.361 -11.147 1.00 87.75 432 ASN A O 1
ATOM 3483 N N . TYR A 1 433 ? 7.135 -5.478 -11.148 1.00 92.88 433 TYR A N 1
ATOM 3484 C CA . TYR A 1 433 ? 7.594 -6.566 -10.296 1.00 92.88 433 TYR A CA 1
ATOM 3485 C C . TYR A 1 433 ? 7.066 -7.901 -10.805 1.00 92.88 433 TYR A C 1
ATOM 3487 O O . TYR A 1 433 ? 6.052 -7.960 -11.506 1.00 92.88 433 TYR A O 1
ATOM 3495 N N . GLY A 1 434 ? 7.754 -8.983 -10.465 1.00 92.25 434 GLY A N 1
ATOM 3496 C CA . GLY A 1 434 ? 7.372 -10.314 -10.914 1.00 92.25 434 GLY A CA 1
ATOM 3497 C C . GLY A 1 434 ? 8.468 -11.335 -10.681 1.00 92.25 434 GLY A C 1
ATOM 3498 O O . GLY A 1 434 ? 9.182 -11.261 -9.681 1.00 92.25 434 GLY A O 1
ATOM 3499 N N . GLN A 1 435 ? 8.596 -12.290 -11.600 1.00 96.38 435 GLN A N 1
ATOM 3500 C CA . GLN A 1 435 ? 9.577 -13.369 -11.508 1.00 96.38 435 GLN A CA 1
ATOM 3501 C C . GLN A 1 435 ? 10.645 -13.248 -12.585 1.00 96.38 435 GLN A C 1
ATOM 3503 O O . GLN A 1 435 ? 10.351 -12.885 -13.723 1.00 96.38 435 GLN A O 1
ATOM 3508 N N . TYR A 1 436 ? 11.876 -13.609 -12.239 1.00 97.50 436 TYR A N 1
ATOM 3509 C CA . TYR A 1 436 ? 12.970 -13.706 -13.189 1.00 97.50 436 TYR A CA 1
ATOM 3510 C C . TYR A 1 436 ? 13.505 -15.132 -13.283 1.00 97.50 436 TYR A C 1
ATOM 3512 O O . TYR A 1 436 ? 13.419 -15.927 -12.345 1.00 97.50 436 TYR A O 1
ATOM 3520 N N . ARG A 1 437 ? 14.063 -15.461 -14.446 1.00 96.81 437 ARG A N 1
ATOM 3521 C CA . ARG A 1 437 ? 14.768 -16.718 -14.706 1.00 96.81 437 ARG A CA 1
ATOM 3522 C C . ARG A 1 437 ? 16.125 -16.411 -15.306 1.00 96.81 437 ARG A C 1
ATOM 3524 O O . ARG A 1 437 ? 16.269 -15.431 -16.028 1.00 96.81 437 ARG A O 1
ATOM 3531 N N . ILE A 1 438 ? 17.097 -17.261 -15.002 1.00 96.75 438 ILE A N 1
ATOM 3532 C CA . ILE A 1 438 ? 18.447 -17.167 -15.551 1.00 96.75 438 ILE A CA 1
ATOM 3533 C C . ILE A 1 438 ? 18.664 -18.361 -16.480 1.00 96.75 438 ILE A C 1
ATOM 3535 O O . ILE A 1 438 ? 18.481 -19.505 -16.058 1.00 96.75 438 ILE A O 1
ATOM 3539 N N . ASN A 1 439 ? 19.073 -18.099 -17.720 1.00 95.69 439 ASN A N 1
ATOM 3540 C CA . ASN A 1 439 ? 19.497 -19.109 -18.684 1.00 95.69 439 ASN A CA 1
ATOM 3541 C C . ASN A 1 439 ? 20.876 -18.738 -19.249 1.00 95.69 439 ASN A C 1
ATOM 3543 O O . ASN A 1 439 ? 21.007 -17.860 -20.100 1.00 95.69 439 ASN A O 1
ATOM 3547 N N . GLY A 1 440 ? 21.931 -19.379 -18.741 1.00 94.62 440 GLY A N 1
ATOM 3548 C CA . GLY A 1 440 ? 23.305 -18.991 -19.062 1.00 94.62 440 GLY A CA 1
ATOM 3549 C C . GLY A 1 440 ? 23.611 -17.575 -18.565 1.00 94.62 440 GLY A C 1
ATOM 3550 O O . GLY A 1 440 ? 23.613 -17.332 -17.359 1.00 94.62 440 GLY A O 1
ATOM 3551 N N . SER A 1 441 ? 23.886 -16.648 -19.486 1.00 95.31 441 SER A N 1
ATOM 3552 C CA . SER A 1 441 ? 24.084 -15.225 -19.181 1.00 95.31 441 SER A CA 1
ATOM 3553 C C . SER A 1 441 ? 22.799 -14.401 -19.239 1.00 95.31 441 SER A C 1
ATOM 3555 O O . SER A 1 441 ? 22.822 -13.256 -18.803 1.00 95.31 441 SER A O 1
ATOM 3557 N N . GLU A 1 442 ? 21.706 -14.938 -19.777 1.00 98.00 442 GLU A N 1
ATOM 3558 C CA . GLU A 1 442 ? 20.463 -14.196 -19.980 1.00 98.00 442 GLU A CA 1
ATOM 3559 C C . GLU A 1 442 ? 19.582 -14.237 -18.728 1.00 98.00 442 GLU A C 1
ATOM 3561 O O . GLU A 1 442 ? 19.390 -15.286 -18.110 1.00 98.00 442 GLU A O 1
ATOM 3566 N N . TYR A 1 443 ? 19.042 -13.080 -18.364 1.00 98.25 443 TYR A N 1
ATOM 3567 C CA . TYR A 1 443 ? 18.099 -12.859 -17.280 1.00 98.25 443 TYR A CA 1
ATOM 3568 C C . TYR A 1 443 ? 16.792 -12.387 -17.909 1.00 98.25 443 TYR A C 1
ATOM 3570 O O . TYR A 1 443 ? 16.716 -11.268 -18.413 1.00 98.25 443 TYR A O 1
ATOM 3578 N N . THR A 1 444 ? 15.761 -13.226 -17.861 1.00 98.25 444 THR A N 1
ATOM 3579 C CA . THR A 1 444 ? 14.423 -12.904 -18.372 1.00 98.25 444 THR A CA 1
ATOM 3580 C C . THR A 1 444 ? 13.504 -12.584 -17.203 1.00 98.25 444 THR A C 1
ATOM 3582 O O . THR A 1 444 ? 13.265 -13.443 -16.353 1.00 98.25 444 THR A O 1
ATOM 3585 N N . LEU A 1 445 ? 12.986 -11.363 -17.152 1.00 98.19 445 LEU A N 1
ATOM 3586 C CA . LEU A 1 445 ? 12.153 -10.829 -16.077 1.00 98.19 445 LEU A CA 1
ATOM 3587 C C . LEU A 1 445 ? 10.732 -10.648 -16.610 1.00 98.19 445 LEU A C 1
ATOM 3589 O O . LEU A 1 445 ? 10.535 -9.880 -17.544 1.00 98.19 445 LEU A O 1
ATOM 3593 N N . ASN A 1 446 ? 9.747 -11.321 -16.022 1.00 97.12 446 ASN A N 1
ATOM 3594 C CA . ASN A 1 446 ? 8.344 -11.235 -16.436 1.00 97.12 446 ASN A CA 1
ATOM 3595 C C . ASN A 1 4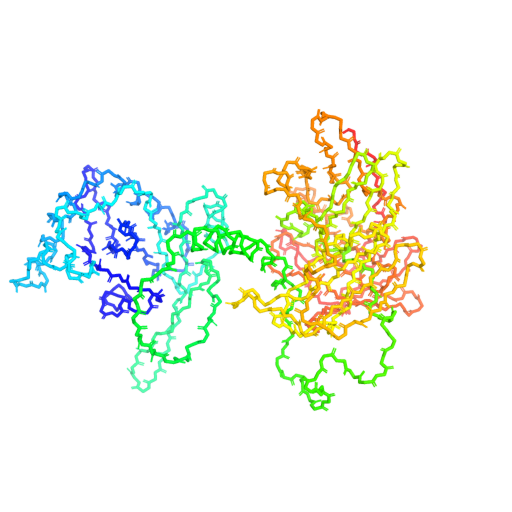46 ? 7.496 -10.623 -15.324 1.00 97.12 446 ASN A C 1
ATOM 3597 O O . ASN A 1 446 ? 7.518 -11.122 -14.192 1.00 97.12 446 ASN A O 1
ATOM 3601 N N . THR A 1 447 ? 6.749 -9.560 -15.633 1.00 90.00 447 THR A N 1
ATOM 3602 C CA . THR A 1 447 ? 5.860 -8.926 -14.651 1.00 90.00 447 THR A CA 1
ATOM 3603 C C . THR A 1 447 ? 4.784 -9.894 -14.172 1.00 90.00 447 THR A C 1
ATOM 3605 O O . THR A 1 447 ? 4.377 -10.802 -14.896 1.00 90.00 447 THR A O 1
ATOM 3608 N N . LYS A 1 448 ? 4.330 -9.720 -12.924 1.00 86.69 448 LYS A N 1
ATOM 3609 C CA . LYS A 1 448 ? 3.362 -10.620 -12.273 1.00 86.69 448 LYS A CA 1
ATOM 3610 C C . LYS A 1 448 ? 2.076 -10.788 -13.091 1.00 86.69 448 LYS A C 1
ATOM 3612 O O . LYS A 1 448 ? 1.500 -11.868 -13.102 1.00 86.69 448 LYS A O 1
ATOM 3617 N N . ASP A 1 449 ? 1.646 -9.732 -13.772 1.00 85.00 449 ASP A N 1
ATOM 3618 C CA . ASP A 1 449 ? 0.457 -9.702 -14.630 1.00 85.00 449 ASP A CA 1
ATOM 3619 C C . ASP A 1 449 ? 0.710 -10.164 -16.080 1.00 85.00 449 ASP A C 1
ATOM 3621 O O . ASP A 1 449 ? -0.210 -10.146 -16.896 1.00 85.00 449 ASP A O 1
ATOM 3625 N N . GLY A 1 450 ? 1.948 -10.541 -16.413 1.00 89.31 450 GLY A N 1
ATOM 3626 C CA . GLY A 1 450 ? 2.364 -10.977 -17.745 1.00 89.31 450 GLY A CA 1
ATOM 3627 C C . GLY A 1 450 ? 2.421 -9.879 -18.812 1.00 89.31 450 GLY A C 1
ATOM 3628 O O . GLY A 1 450 ? 2.621 -10.203 -19.980 1.00 89.31 450 GLY A O 1
ATOM 3629 N N . ARG A 1 451 ? 2.240 -8.597 -18.460 1.00 87.38 451 ARG A N 1
ATOM 3630 C CA . ARG A 1 451 ? 2.202 -7.500 -19.446 1.00 87.38 451 ARG A CA 1
ATOM 3631 C C . ARG A 1 451 ? 3.551 -7.173 -20.064 1.00 87.38 451 ARG A C 1
ATOM 3633 O O . ARG A 1 451 ? 3.592 -6.824 -21.242 1.00 87.38 451 ARG A O 1
ATOM 3640 N N . TYR A 1 452 ? 4.628 -7.246 -19.286 1.00 94.00 452 TYR A N 1
ATOM 3641 C CA . TYR A 1 452 ? 5.952 -6.841 -19.744 1.00 94.00 452 TYR A CA 1
ATOM 3642 C C . TYR A 1 452 ? 7.011 -7.895 -19.452 1.00 94.00 452 TYR A C 1
ATOM 3644 O O . TYR A 1 452 ? 7.024 -8.543 -18.400 1.00 94.00 452 TYR A O 1
ATOM 3652 N N . THR A 1 453 ? 7.945 -7.989 -20.392 1.00 97.00 453 THR A N 1
ATOM 3653 C CA . THR A 1 453 ? 9.161 -8.785 -20.284 1.00 97.00 453 THR A CA 1
ATOM 3654 C C . THR A 1 453 ? 10.356 -7.850 -20.417 1.00 97.00 453 THR A C 1
ATOM 3656 O O . THR A 1 453 ? 10.369 -6.982 -21.288 1.00 97.00 453 THR A O 1
ATOM 3659 N N . TYR A 1 454 ? 11.354 -8.028 -19.558 1.00 98.00 454 TYR A N 1
ATOM 3660 C CA . TYR A 1 454 ? 12.638 -7.338 -19.636 1.00 98.00 454 TYR A CA 1
ATOM 3661 C C . TYR A 1 454 ? 13.755 -8.369 -19.699 1.00 98.00 454 TYR A C 1
ATOM 3663 O O . TYR A 1 454 ? 13.733 -9.363 -18.970 1.00 98.00 454 TYR A O 1
ATOM 3671 N N . VAL A 1 455 ? 14.734 -8.129 -20.557 1.00 98.44 455 VAL A N 1
ATOM 3672 C CA . VAL A 1 455 ? 15.864 -9.020 -20.784 1.00 98.44 455 VAL A CA 1
ATOM 3673 C C . VAL A 1 455 ? 17.152 -8.282 -20.459 1.00 98.44 455 VAL A C 1
ATOM 3675 O O . VAL A 1 455 ? 17.395 -7.164 -20.915 1.00 98.44 455 VAL A O 1
ATOM 3678 N N . PHE A 1 456 ? 17.981 -8.925 -19.643 1.00 98.56 456 PHE A N 1
ATOM 3679 C CA . PHE A 1 456 ? 19.325 -8.470 -19.320 1.00 98.56 456 PHE A CA 1
ATOM 3680 C C . PHE A 1 456 ? 20.333 -9.582 -19.606 1.00 98.56 456 PHE A C 1
ATOM 3682 O O . PHE A 1 456 ? 20.035 -10.758 -19.427 1.00 98.56 456 PHE A O 1
ATOM 3689 N N . HIS A 1 457 ? 21.556 -9.215 -19.969 1.00 98.06 457 HIS A N 1
ATOM 3690 C CA . HIS A 1 457 ? 22.671 -10.143 -20.146 1.00 98.06 457 HIS A CA 1
ATOM 3691 C C . HIS A 1 457 ? 23.756 -9.863 -19.117 1.00 98.06 457 HIS A C 1
ATOM 3693 O O . HIS A 1 457 ? 24.181 -8.723 -18.933 1.00 98.06 457 HIS A O 1
ATOM 3699 N N . LYS A 1 458 ? 24.237 -10.903 -18.442 1.00 96.88 458 LYS A N 1
ATOM 3700 C CA . LYS A 1 458 ? 25.324 -10.794 -17.472 1.00 96.88 458 LYS A CA 1
ATOM 3701 C C . LYS A 1 458 ? 26.645 -10.475 -18.164 1.00 96.88 458 LYS A C 1
ATOM 3703 O O . LYS A 1 458 ? 27.089 -11.216 -19.038 1.00 96.88 458 LYS A O 1
ATOM 3708 N N . VAL A 1 459 ? 27.298 -9.403 -17.715 1.00 94.75 459 VAL A N 1
ATOM 3709 C CA . VAL A 1 459 ? 28.606 -8.941 -18.198 1.00 94.75 459 VAL A CA 1
ATOM 3710 C C . VAL A 1 459 ? 29.515 -8.712 -16.989 1.00 94.75 459 VAL A C 1
ATOM 3712 O O . VAL A 1 459 ? 29.484 -7.658 -16.353 1.00 94.75 459 VAL A O 1
ATOM 3715 N N . GLY A 1 460 ? 30.310 -9.727 -16.637 1.00 92.56 460 GLY A N 1
ATOM 3716 C CA . GLY A 1 460 ? 31.075 -9.736 -15.386 1.00 92.56 460 GLY A CA 1
ATOM 3717 C C . GLY A 1 460 ? 30.145 -9.716 -14.168 1.00 92.56 460 GLY A C 1
ATOM 3718 O O . GLY A 1 460 ? 29.259 -10.566 -14.052 1.00 92.56 460 GLY A O 1
ATOM 3719 N N . ASP A 1 461 ? 30.328 -8.726 -13.293 1.00 91.62 461 ASP A N 1
ATOM 3720 C CA . ASP A 1 461 ? 29.466 -8.486 -12.126 1.00 91.62 461 ASP A CA 1
ATOM 3721 C C . ASP A 1 461 ? 28.245 -7.604 -12.438 1.00 91.62 461 ASP A C 1
ATOM 3723 O O . ASP A 1 461 ? 27.423 -7.367 -11.557 1.00 91.62 461 ASP A O 1
ATOM 3727 N N . ASN A 1 462 ? 28.107 -7.128 -13.678 1.00 95.38 462 ASN A N 1
ATOM 3728 C CA . ASN A 1 462 ? 27.070 -6.187 -14.101 1.00 95.38 462 ASN A CA 1
ATOM 3729 C C . ASN A 1 462 ? 26.008 -6.862 -14.983 1.00 95.38 462 ASN A C 1
ATOM 3731 O O . ASN A 1 462 ? 26.174 -7.997 -15.442 1.00 95.38 462 ASN A O 1
ATOM 3735 N N . LEU A 1 463 ? 24.931 -6.127 -15.264 1.00 97.75 463 LEU A N 1
ATOM 3736 C CA . LEU A 1 463 ? 23.861 -6.526 -16.176 1.00 97.75 463 LEU A CA 1
ATOM 3737 C C . LEU A 1 463 ? 23.737 -5.515 -17.319 1.00 97.75 463 LEU A C 1
ATOM 3739 O O . LEU A 1 463 ? 23.657 -4.315 -17.083 1.00 97.75 463 LEU A O 1
ATOM 3743 N N . SER A 1 464 ? 23.717 -5.997 -18.556 1.00 97.69 464 SER A N 1
ATOM 3744 C CA . SER A 1 464 ? 23.483 -5.202 -19.762 1.00 97.69 464 SER A CA 1
ATOM 3745 C C . SER A 1 464 ? 22.030 -5.340 -20.194 1.00 97.69 464 SER A C 1
ATOM 3747 O O . SER A 1 464 ? 21.582 -6.458 -20.423 1.00 97.69 464 SER A O 1
ATOM 3749 N N . PHE A 1 465 ? 21.301 -4.237 -20.329 1.00 98.31 465 PHE A N 1
ATOM 3750 C CA . PHE A 1 465 ? 19.921 -4.240 -20.819 1.00 98.31 465 PHE A CA 1
ATOM 3751 C C . PHE A 1 465 ? 19.858 -4.577 -22.317 1.00 98.31 465 PHE A C 1
ATOM 3753 O O . PHE A 1 465 ? 20.660 -4.055 -23.092 1.00 98.31 465 PHE A O 1
ATOM 3760 N N . ASP A 1 466 ? 18.918 -5.435 -22.716 1.00 97.88 466 ASP A N 1
ATOM 3761 C CA . ASP A 1 466 ? 18.623 -5.773 -24.115 1.00 97.88 466 ASP A CA 1
ATOM 3762 C C . ASP A 1 466 ? 17.305 -5.110 -24.518 1.00 97.88 466 ASP A C 1
ATOM 3764 O O . ASP A 1 466 ? 16.219 -5.623 -24.234 1.00 97.88 466 ASP A O 1
ATOM 3768 N N . ALA A 1 467 ? 17.387 -3.947 -25.163 1.00 95.88 467 ALA A N 1
ATOM 3769 C CA . ALA A 1 467 ? 16.198 -3.165 -25.500 1.00 95.88 467 ALA A CA 1
ATOM 3770 C C . ALA A 1 467 ? 15.371 -3.808 -26.625 1.00 95.88 467 ALA A C 1
ATOM 3772 O O . ALA A 1 467 ? 14.191 -3.506 -26.771 1.00 95.88 467 ALA A O 1
ATOM 3773 N N . LYS A 1 468 ? 15.970 -4.701 -27.425 1.00 94.88 468 LYS A N 1
ATOM 3774 C CA . LYS A 1 468 ? 15.295 -5.353 -28.560 1.00 94.88 468 LYS A CA 1
ATOM 3775 C C . LYS A 1 468 ? 14.377 -6.482 -28.110 1.00 94.88 468 LYS A C 1
ATOM 3777 O O . LYS A 1 468 ? 13.395 -6.768 -28.790 1.00 94.88 468 LYS A O 1
ATOM 3782 N N . GLN A 1 469 ? 14.712 -7.124 -26.992 1.00 95.81 469 GLN A N 1
ATOM 3783 C CA . GLN A 1 469 ? 13.928 -8.207 -26.392 1.00 95.81 469 GLN A CA 1
ATOM 3784 C C . GLN A 1 469 ? 13.114 -7.761 -25.167 1.00 95.81 469 GLN A C 1
ATOM 3786 O O . GLN A 1 469 ? 12.416 -8.574 -24.562 1.00 95.81 469 GLN A O 1
ATOM 3791 N N . SER A 1 470 ? 13.194 -6.481 -24.800 1.00 97.06 470 SER A N 1
ATOM 3792 C CA . SER A 1 470 ? 12.488 -5.908 -23.654 1.00 97.06 470 SER A CA 1
ATOM 3793 C C . SER A 1 470 ? 11.320 -5.024 -24.074 1.00 97.06 470 SER A C 1
ATOM 3795 O O . SER A 1 470 ? 11.300 -4.456 -25.164 1.00 97.06 470 SER A O 1
ATOM 3797 N N . ALA A 1 471 ? 10.360 -4.848 -23.168 1.00 94.62 471 ALA A N 1
ATOM 3798 C CA . ALA A 1 471 ? 9.388 -3.769 -23.269 1.00 94.62 471 ALA A CA 1
ATOM 3799 C C . ALA A 1 471 ? 10.091 -2.399 -23.234 1.00 94.62 471 ALA A C 1
ATOM 3801 O O . ALA A 1 471 ? 11.123 -2.233 -22.579 1.00 94.62 471 ALA A O 1
ATOM 3802 N N . VAL A 1 472 ? 9.509 -1.414 -23.924 1.00 92.44 472 VAL A N 1
ATOM 3803 C CA . VAL A 1 472 ? 10.044 -0.047 -23.983 1.00 92.44 472 VAL A CA 1
ATOM 3804 C C . VAL A 1 472 ? 10.034 0.581 -22.587 1.00 92.44 472 VAL A C 1
ATOM 3806 O O . VAL A 1 472 ? 9.006 0.605 -21.908 1.00 92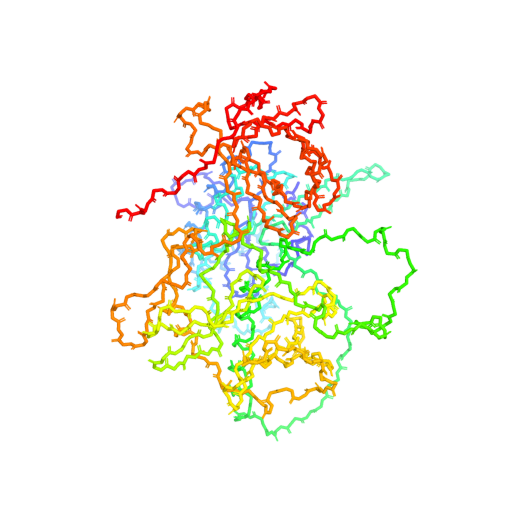.44 472 VAL A O 1
ATOM 3809 N N . CYS A 1 473 ? 11.186 1.103 -22.170 1.00 89.88 473 CYS A N 1
ATOM 3810 C CA . CYS A 1 473 ? 11.381 1.756 -20.879 1.00 89.88 473 CYS A CA 1
ATOM 3811 C C . CYS A 1 473 ? 11.620 3.254 -21.077 1.00 89.88 473 CYS A C 1
ATOM 3813 O O . CYS A 1 473 ? 12.768 3.683 -21.169 1.00 89.88 473 CYS A O 1
ATOM 3815 N N . THR A 1 474 ? 10.554 4.047 -21.123 1.00 88.31 474 THR A N 1
ATOM 3816 C CA . THR A 1 474 ? 10.665 5.510 -21.189 1.00 88.31 474 THR A CA 1
ATOM 3817 C C . THR A 1 474 ? 11.052 6.078 -19.820 1.00 88.31 474 THR A C 1
ATOM 3819 O O . THR A 1 474 ? 10.403 5.794 -18.810 1.00 88.31 474 THR A O 1
ATOM 3822 N N . LEU A 1 475 ? 12.138 6.845 -19.795 1.00 84.62 475 LEU A N 1
ATOM 3823 C CA . LEU A 1 475 ? 12.738 7.495 -18.633 1.00 84.62 475 LEU A CA 1
ATOM 3824 C C . LEU A 1 475 ? 12.053 8.837 -18.331 1.00 84.62 475 LEU A C 1
ATOM 3826 O O . LEU A 1 475 ? 11.256 9.351 -19.117 1.00 84.62 475 LEU A O 1
ATOM 3830 N N . ASP A 1 476 ? 12.399 9.441 -17.194 1.00 78.19 476 ASP A N 1
ATOM 3831 C CA . ASP A 1 476 ? 11.761 10.680 -16.726 1.00 78.19 476 ASP A CA 1
ATOM 3832 C C . ASP A 1 476 ? 12.041 11.905 -17.619 1.00 78.19 476 ASP A C 1
ATOM 3834 O O . ASP A 1 476 ? 11.250 12.846 -17.641 1.00 78.19 476 ASP A O 1
ATOM 3838 N N . ASP A 1 477 ? 13.118 11.888 -18.409 1.00 80.12 477 ASP A N 1
ATOM 3839 C CA . ASP A 1 477 ? 13.424 12.914 -19.417 1.00 80.12 477 ASP A CA 1
ATOM 3840 C C . ASP A 1 477 ? 12.810 12.623 -20.797 1.00 80.12 477 ASP A C 1
ATOM 3842 O O . ASP A 1 477 ? 13.151 13.273 -21.784 1.00 80.12 477 ASP A O 1
ATOM 3846 N N . SER A 1 478 ? 11.869 11.674 -20.863 1.00 82.00 478 SER A N 1
ATOM 3847 C CA . SER A 1 478 ? 11.199 11.217 -22.088 1.00 82.00 478 SER A CA 1
ATOM 3848 C C . SER A 1 478 ? 12.110 10.519 -23.104 1.00 82.00 478 SER A C 1
ATOM 3850 O O . SER A 1 478 ? 11.673 10.262 -24.226 1.00 82.00 478 SER A O 1
ATOM 3852 N N . THR A 1 479 ? 13.355 10.195 -22.741 1.00 86.12 479 THR A N 1
ATOM 3853 C CA . THR A 1 479 ? 14.202 9.305 -23.546 1.00 86.12 479 THR A CA 1
ATOM 3854 C C . THR A 1 479 ? 13.928 7.845 -23.201 1.00 86.12 479 THR A C 1
ATOM 3856 O O . THR A 1 479 ? 13.459 7.541 -22.108 1.00 86.12 479 THR A O 1
ATOM 3859 N N . ASP A 1 480 ? 14.208 6.922 -24.117 1.00 90.06 480 ASP A N 1
ATOM 3860 C CA . ASP A 1 480 ? 14.106 5.491 -23.826 1.00 90.06 480 ASP A CA 1
ATOM 3861 C C . ASP A 1 480 ? 15.424 4.953 -23.258 1.00 90.06 480 ASP A C 1
ATOM 3863 O O . ASP A 1 480 ? 16.514 5.374 -23.659 1.00 90.06 480 ASP A O 1
ATOM 3867 N N . LEU A 1 481 ? 15.329 3.983 -22.344 1.00 91.50 481 LEU A N 1
ATOM 3868 C CA . LEU A 1 481 ? 16.485 3.264 -21.818 1.00 91.50 481 LEU A CA 1
ATOM 3869 C C . LEU A 1 481 ? 17.245 2.595 -22.980 1.00 91.50 481 LEU A C 1
ATOM 3871 O O . LEU A 1 481 ? 16.677 1.740 -23.668 1.00 91.50 481 LEU A O 1
ATOM 3875 N N . PRO A 1 482 ? 18.519 2.956 -23.219 1.00 94.62 482 PRO A N 1
ATOM 3876 C CA . PRO A 1 482 ? 19.215 2.527 -24.421 1.00 94.62 482 PRO A CA 1
ATOM 3877 C C . PRO A 1 482 ? 19.608 1.048 -24.368 1.00 94.62 482 PRO A C 1
ATOM 3879 O O . PRO A 1 482 ? 19.944 0.503 -23.313 1.00 94.62 482 PRO A O 1
ATOM 3882 N N . ASP A 1 483 ? 19.646 0.423 -25.546 1.00 97.12 483 ASP A N 1
ATOM 3883 C CA . ASP A 1 483 ? 20.223 -0.909 -25.734 1.00 97.12 483 ASP A CA 1
ATOM 3884 C C . ASP A 1 483 ? 21.676 -0.938 -25.236 1.00 97.12 483 ASP A C 1
ATOM 3886 O O . ASP A 1 483 ? 22.462 -0.025 -25.509 1.00 97.12 483 ASP A O 1
ATOM 3890 N N . GLY A 1 484 ? 22.039 -1.973 -24.482 1.00 96.12 484 GLY A N 1
ATOM 3891 C CA . GLY A 1 484 ? 23.370 -2.096 -23.891 1.00 96.12 484 GLY A CA 1
ATOM 3892 C C . GLY A 1 484 ? 23.611 -1.237 -22.642 1.00 96.12 484 GLY A C 1
ATOM 3893 O O . GLY A 1 484 ? 24.761 -1.106 -22.212 1.00 96.12 484 GLY A O 1
ATOM 3894 N N . ALA A 1 485 ? 22.575 -0.636 -22.039 1.00 96.19 485 ALA A N 1
ATOM 3895 C CA . ALA A 1 485 ? 22.716 0.076 -20.767 1.00 96.19 485 ALA A CA 1
ATOM 3896 C C . ALA A 1 485 ? 23.279 -0.856 -19.675 1.00 96.19 485 ALA A C 1
ATOM 3898 O O . ALA A 1 485 ? 22.706 -1.905 -19.386 1.00 96.19 485 ALA A O 1
ATOM 3899 N N . ILE A 1 486 ? 24.406 -0.470 -19.062 1.00 96.81 486 ILE A N 1
ATOM 3900 C CA . ILE A 1 486 ? 25.114 -1.285 -18.062 1.00 96.81 486 ILE A CA 1
ATOM 3901 C C . ILE A 1 486 ? 24.684 -0.909 -16.645 1.00 96.81 486 ILE A C 1
ATOM 3903 O O . ILE A 1 486 ? 25.088 0.124 -16.110 1.00 96.81 486 ILE A O 1
ATOM 3907 N N . PHE A 1 487 ? 23.926 -1.792 -16.013 1.00 96.88 487 PHE A N 1
ATOM 3908 C CA . PHE A 1 487 ? 23.525 -1.712 -14.618 1.00 96.88 487 PHE A CA 1
ATOM 3909 C C . PHE A 1 487 ? 24.599 -2.360 -13.744 1.00 96.88 487 PHE A C 1
ATOM 3911 O O . PHE A 1 487 ? 24.904 -3.547 -13.878 1.00 96.88 487 PHE A O 1
ATOM 3918 N N . SER A 1 488 ? 25.186 -1.571 -12.849 1.00 95.06 488 SER A N 1
ATOM 3919 C CA . SER A 1 488 ? 26.255 -2.018 -11.953 1.00 95.06 488 SER A CA 1
ATOM 3920 C C . SER A 1 488 ? 25.716 -2.278 -10.558 1.00 95.06 488 SER A C 1
ATOM 3922 O O . SER A 1 488 ? 24.773 -1.612 -10.134 1.00 95.06 488 SER A O 1
ATOM 3924 N N . ILE A 1 489 ? 26.312 -3.219 -9.824 1.00 90.75 489 ILE A N 1
ATOM 3925 C CA . ILE A 1 489 ? 25.924 -3.470 -8.430 1.00 90.75 489 ILE A CA 1
ATOM 3926 C C . ILE A 1 489 ? 26.053 -2.166 -7.642 1.00 90.75 489 ILE A C 1
ATOM 3928 O O . ILE A 1 489 ? 27.137 -1.579 -7.554 1.00 90.75 489 ILE A O 1
ATOM 3932 N N . LYS A 1 490 ? 24.945 -1.727 -7.044 1.00 81.69 490 LYS A N 1
ATOM 3933 C CA . LYS A 1 490 ? 24.934 -0.580 -6.146 1.00 81.69 490 LYS A CA 1
ATOM 3934 C C . LYS A 1 490 ? 25.667 -0.983 -4.871 1.00 81.69 490 LYS A C 1
ATOM 3936 O O . LYS A 1 490 ? 25.097 -1.640 -4.002 1.00 81.69 490 LYS A O 1
ATOM 3941 N N . LYS A 1 491 ? 26.949 -0.617 -4.767 1.00 64.69 491 LYS A N 1
ATOM 3942 C CA . LYS A 1 491 ? 27.695 -0.718 -3.508 1.00 64.69 491 LYS A CA 1
ATOM 3943 C C . LYS A 1 491 ? 27.011 0.207 -2.513 1.00 64.69 491 LYS A C 1
ATOM 3945 O O . LYS A 1 491 ? 27.009 1.422 -2.693 1.00 64.69 491 LYS A O 1
ATOM 3950 N N . GLN A 1 492 ? 26.376 -0.375 -1.511 1.00 53.56 492 GLN A N 1
ATOM 3951 C CA . GLN A 1 492 ? 25.691 0.392 -0.487 1.00 53.56 492 GLN A CA 1
ATOM 3952 C C . GLN A 1 492 ? 26.746 1.091 0.370 1.00 53.56 492 GLN A C 1
ATOM 3954 O O . GLN A 1 492 ? 27.561 0.447 1.027 1.00 53.56 492 GLN A O 1
ATOM 3959 N N . VAL A 1 493 ? 26.780 2.420 0.290 1.00 40.06 493 VAL A N 1
ATOM 3960 C CA . VAL A 1 493 ? 27.561 3.242 1.213 1.00 40.06 493 VAL A CA 1
ATOM 3961 C C . VAL A 1 493 ? 26.815 3.203 2.549 1.00 40.06 493 VAL A C 1
ATOM 3963 O O . VAL A 1 493 ? 25.613 3.475 2.544 1.00 40.06 493 VAL A O 1
ATOM 3966 N N . PRO A 1 494 ? 27.462 2.846 3.674 1.00 35.69 494 PRO A N 1
ATOM 3967 C CA . PRO A 1 494 ? 26.844 2.989 4.986 1.00 35.69 494 PRO A CA 1
ATOM 3968 C C . PRO A 1 494 ? 26.406 4.446 5.146 1.00 35.69 494 PRO A C 1
ATOM 3970 O O . PRO A 1 494 ? 27.226 5.347 4.961 1.00 35.69 494 PRO A O 1
ATOM 3973 N N . GLY A 1 495 ? 25.119 4.680 5.409 1.00 36.62 495 GLY A N 1
ATOM 3974 C CA . GLY A 1 495 ? 24.610 6.026 5.662 1.00 36.62 495 GLY A CA 1
ATOM 3975 C C . GLY A 1 495 ? 25.391 6.672 6.807 1.00 36.62 495 GLY A C 1
ATOM 3976 O O . GLY A 1 495 ? 25.578 6.047 7.851 1.00 36.62 495 GLY A O 1
ATOM 3977 N N . THR A 1 496 ? 25.896 7.880 6.563 1.00 28.20 496 THR A N 1
ATOM 3978 C CA . THR A 1 496 ? 26.479 8.781 7.569 1.00 28.20 496 THR A CA 1
ATOM 3979 C C . THR A 1 496 ? 25.441 9.283 8.550 1.00 28.20 496 THR A C 1
ATOM 3981 O O . THR A 1 496 ? 24.332 9.602 8.063 1.00 28.20 496 THR A O 1
#

Radius of gyration: 27.25 Å; Cα contacts (8 Å, |Δi|>4): 840; chains: 1; bounding box: 74×74×59 Å

Nearest PDB structures (foldseek):
  7om8-assembly1_Z  TM=4.859E-01  e=1.394E-01  Sus scrofa
  3iyv-assembly1_A  TM=2.864E-01  e=1.829E-02  Bos taurus
  6qnp-assembly3_C  TM=3.258E-01  e=1.249E-01  Homo sapiens
  6yai-assembly1_E  TM=3.139E-01  e=3.355E-01  Sus scrofa
  1bpo-assembly1_B  TM=1.825E-01  e=1.638E-02  Rattus norvegicus

Secondary structure (DSSP, 8-state):
-HHHHHH-GGGGSS-EEEEEEEE--STT----EEEEEEETTS-EEEEEEE-STT-TTHHHHHHHHHHHHHT--HHHHHHHHHHHHHHHSTT--HHHHHHHHTTT--GGG---S-S--EEEEEES---HHHHHHHHHHHHTT--EEEEEEEEEEETTEEEEEEEEEETT---PPP------------TTTHHHHHHHHHHHHHHHHHHHHHHTTT----GGG--S---SSSS-TT--GGGGEE---GGGGGG-SSS-EEEEE-SSEEEEEETTEEEEEETTTTEEEEEEEEPTTSS-TTPEEEEEEBTTSSEEEEEEE-TTT-PEEEEEEEEETTTTEEEEEE-S-GGGGBPPPPPHHHHHHHEE-SSS-GGG-EE--TT----B-S--GGGSSEEEEE-TTS-TTSSS--EEEEETTSEEEEE--SS--S-EEEEEEEETTEEEEEETTSS-EEEEEEETTEEEE-TTTS---B-TTSPBPPTT-EEEE---PPP-

Foldseek 3Di:
DLVVCVVCVCLLVFDWAWQDAQDQPQPPGSDTQGTWIAGLVQEIEGEFEDPDPPQPCRLVSQVVVLVSRLPDALVNSQVSSVVRCVVPPNPDHSQVVVCVSNPNDHSVPDGHNPDRHAYEYEYQDHDPVNVVVQVVCVVVVHHYWYKHWDWDDDPNDIDIRIATVVPHDDDDDDDDDDDDDDDDDPPVPVVVVVVVVVVLLVVLVQVCVLCVVPDDDDPPPPDDDDDPALDPPPDFQQVFWAAAPLQCLQVWDDLWFWQDDDPFWTWTDTRQWTWIAGQVVLDTQGITGTHPSPAPPQWDWDWFQWPVNQWIKIWTARSSPRQTDQWIWIQGSPVRHIDIDRHRPCVVTGDGGDDPVCRRPQWDAPHSNLQRIWGAHPPGPDTRGNDDPVPAQKWKWFQPPDDPVDVDTWMWIAGPVFKIWTDQEPPDPDTFIDGWDDDPQKIWGARNRRPWIWIWGDDPQWTFTACVRTDWDQYHVRDTDDGRRITHTPPDDPDD

Mean predicted aligned error: 18.07 Å

pLDDT: mean 78.31, std 21.61, range [22.34, 98.56]